Protein 7P97 (pdb70)

Solvent-accessible surface area: 17162 Å² total; per-residue (Å²): 73,6,51,0,0,0,16,12,82,17,4,91,69,1,37,80,177,0,58,81,84,38,73,103,74,37,19,56,64,26,13,52,70,4,0,47,69,0,0,31,21,0,100,73,4,114,80,7,64,25,3,6,0,3,5,43,13,141,59,0,7,93,40,0,127,94,29,36,7,108,48,33,164,2,44,89,119,42,44,38,24,83,11,0,41,83,0,19,66,86,0,48,98,64,65,15,93,15,0,0,0,0,15,8,13,0,15,44,3,56,91,72,5,0,44,75,0,1,126,6,56,60,100,4,0,0,0,0,1,25,114,99,10,118,8,10,6,0,0,0,0,87,26,61,36,6,83,15,74,10,80,57,101,2,2,53,26,0,33,51,4,0,123,158,55,40,37,47,4,17,0,5,44,34,95,48,0,10,0,18,0,48,63,60,64,19,22,113,54,39,78,35,12,80,140,75,30,122,186,174,112,131,133,67,6,49,0,0,0,16,10,87,19,4,115,72,1,36,88,174,0,58,82,82,38,78,138,81,36,10,70,62,27,17,47,68,5,0,47,71,0,0,34,17,0,133,80,4,122,88,21,71,36,7,2,0,4,1,43,12,97,50,0,0,108,36,0,116,92,30,37,7,104,28,30,127,14,64,88,120,37,44,41,23,89,10,0,46,95,0,19,68,78,0,49,95,67,53,14,116,24,0,0,0,0,14,9,15,0,18,40,4,50,70,46,0,0,32,10,0,2,46,4,31,68,98,3,0,0,0,0,3,20,100,102,20,128,7,10,6,0,0,0,0,106,31,61,36,4,89,13,83,9,85,58,102,2,14,64,33,0,50,50,18,0,146,170,58,68,37,56,13,4,0,1,40,7,94,38,0,16,0,16,0,49,80,53,54,16,11,130,61,35,77,65,45,116,219

B-factor: mean 28.22, std 10.61, range [0.95, 87.18]

Radius of gyration: 22.93 Å; Cα contacts (8 Å, |Δi|>4): 842; chains: 2; bounding box: 50×59×60 Å

Secondary structure (P-SEA, 3-state):
cbbbbbbbcccccccccccccccaaaaaaaaaaaaaaaaaaaaacccccbbbbbcccaaaaaaaaaabbbbbbbbccccaaaaaaaaaaaaaaacccbbbbbccccccccaaaaaaaacccccbbbbbbccccccccccccccccbbbbcccaaaaaaaaaaaaabbbbbbbbccccccccccaaaaaaaaaaaaaaaaaccc/cbbbbbbbcccccccccccccccaaaaaaaaaaaaaaaaaaaaacccccbbbbbcccaaaaaaaaaabbbbbbbbccccaaaaaaaaaaaaaaacccbbbbbccccccccaaaaaaaacccccbbbbccccccccccccccccccbbbbcccaaaaaaaaaaaaabbbbbbbbccccccccccaaaaaaaaaaac

Structure (mmCIF, N/CA/C/O backbone):
data_7P97
#
_entry.id   7P97
#
_cell.length_a   57.090
_cell.length_b   57.090
_cell.length_c   228.970
_cell.angle_alpha   90.000
_cell.angle_beta   90.000
_cell.angle_gamma   120.000
#
_symmetry.space_group_name_H-M   'P 32 2 1'
#
loop_
_entity.id
_entity.type
_entity.pdbx_description
1 polymer '3-phospho-D-glycerate guanylyltransferase'
2 non-polymer "3-(guanosine-5'-diphospho)-D-glycerate"
3 non-polymer 'MAGNESIUM ION'
4 non-polymer 'CHLORIDE ION'
5 water water
#
loop_
_atom_site.group_PDB
_atom_site.id
_atom_site.type_symbol
_atom_site.label_atom_id
_atom_site.label_alt_id
_atom_site.label_comp_id
_atom_site.label_asym_id
_atom_site.label_entity_id
_atom_site.label_seq_id
_atom_site.pdbx_PDB_ins_code
_atom_site.Cartn_x
_atom_site.Cartn_y
_atom_site.Cartn_z
_atom_site.occupancy
_atom_site.B_iso_or_equiv
_atom_site.auth_seq_id
_atom_site.auth_comp_id
_atom_site.auth_asym_id
_atom_site.auth_atom_id
_atom_site.pdbx_PDB_model_num
ATOM 1 N N . GLY A 1 39 ? -16.381 30.883 58.045 1.000 35.473 12 GLY AAA N 1
ATOM 2 C CA . GLY A 1 39 ? -15.842 31.734 56.919 1.000 34.739 12 GLY AAA CA 1
ATOM 3 C C . GLY A 1 39 ? -15.428 30.863 55.737 1.000 32.411 12 GLY AAA C 1
ATOM 4 O O . GLY A 1 39 ? -14.284 30.980 55.281 1.000 33.026 12 GLY AAA O 1
ATOM 8 N N . ILE A 1 40 ? -16.322 30.008 55.255 1.000 30.156 13 ILE AAA N 1
ATOM 9 C CA . ILE A 1 40 ? -16.080 29.067 54.123 1.000 27.721 13 ILE AAA CA 1
ATOM 10 C C . ILE A 1 40 ? -16.442 29.758 52.802 1.000 26.661 13 ILE AAA C 1
ATOM 11 O O . ILE A 1 40 ? -17.585 30.229 52.664 1.000 26.683 13 ILE AAA O 1
ATOM 27 N N . TRP A 1 41 ? -15.496 29.817 51.866 1.000 25.614 14 TRP AAA N 1
ATOM 28 C CA . TRP A 1 41 ? -15.722 30.155 50.439 1.000 24.357 14 TRP AAA CA 1
ATOM 29 C C . TRP A 1 41 ? -16.055 28.873 49.667 1.000 21.677 14 TRP AAA C 1
ATOM 30 O O . TRP A 1 41 ? -15.264 27.942 49.671 1.000 20.329 14 TRP AAA O 1
ATOM 51 N N . ALA A 1 42 ? -17.168 28.823 48.965 1.000 20.749 15 ALA AAA N 1
ATOM 52 C CA . ALA A 1 42 ? -17.454 27.728 48.019 1.000 18.948 15 ALA AAA CA 1
ATOM 53 C C . ALA A 1 42 ? -16.933 28.107 46.627 1.000 18.512 15 ALA AAA C 1
ATOM 54 O O . ALA A 1 42 ? -17.074 29.295 46.225 1.000 19.196 15 ALA AAA O 1
ATOM 61 N N . VAL A 1 43 ? -16.360 27.131 45.922 1.000 17.428 16 VAL AAA N 1
ATOM 62 C CA . VAL A 1 43 ? -15.757 27.285 44.564 1.000 17.374 16 VAL AAA CA 1
ATOM 63 C C . VAL A 1 43 ? -16.350 26.199 43.668 1.000 16.728 16 VAL AAA C 1
ATOM 64 O O . VAL A 1 43 ? -16.115 24.978 43.936 1.000 15.661 16 VAL AAA O 1
ATOM 77 N N . VAL A 1 44 ? -17.108 26.627 42.661 1.000 17.073 17 VAL AAA N 1
ATOM 78 C CA . VAL A 1 44 ? -17.696 25.744 41.622 1.000 16.614 17 VAL AAA CA 1
ATOM 79 C C . VAL A 1 44 ? -16.996 26.067 40.298 1.000 16.847 17 VAL AAA C 1
ATOM 80 O O . VAL A 1 44 ? -17.235 27.096 39.664 1.000 17.253 17 VAL AAA O 1
ATOM 93 N N . PRO A 1 45 ? -16.081 25.196 39.838 1.000 16.585 18 PRO AAA N 1
ATOM 94 C CA . PRO A 1 45 ? -15.531 25.322 38.498 1.000 17.012 18 PRO AAA CA 1
ATOM 95 C C . PRO A 1 45 ? -16.559 24.877 37.451 1.000 16.468 18 PRO AAA C 1
ATOM 96 O O . PRO A 1 45 ? -17.184 23.843 37.632 1.000 15.811 18 PRO AAA O 1
ATOM 107 N N . LEU A 1 46 ? -16.724 25.667 36.392 1.000 16.826 19 LEU AAA N 1
ATOM 108 C CA . LEU A 1 46 ? -17.661 25.338 35.286 1.000 17.449 19 LEU AAA CA 1
ATOM 109 C C . LEU A 1 46 ? -17.049 25.657 33.919 1.000 18.698 19 LEU AAA C 1
ATOM 110 O O . LEU A 1 46 ? -16.648 26.800 33.689 1.000 19.253 19 LEU AAA O 1
ATOM 126 N N . LYS A 1 47 ? -17.143 24.693 33.012 1.000 19.798 20 LYS AAA N 1
ATOM 127 C CA . LYS A 1 47 ? -16.782 24.829 31.571 1.000 21.720 20 LYS AAA CA 1
ATOM 128 C C . LYS A 1 47 ? -17.720 25.795 30.847 1.000 22.356 20 LYS AAA C 1
ATOM 129 O O . LYS A 1 47 ? -18.737 26.222 31.429 1.000 21.716 20 LYS AAA O 1
ATOM 148 N N . ALA A 1 48 ? -17.389 26.045 29.585 1.000 24.023 21 ALA AAA N 1
ATOM 149 C CA . ALA A 1 48 ? -18.300 26.528 28.525 1.000 26.195 21 ALA AAA CA 1
ATOM 150 C C . ALA A 1 48 ? -19.368 25.468 28.259 1.000 26.875 21 ALA AAA C 1
ATOM 151 O O . ALA A 1 48 ? -19.046 24.282 28.134 1.000 26.891 21 ALA AAA O 1
ATOM 158 N N . PRO A 1 49 ? -20.648 25.872 28.056 1.000 28.215 22 PRO AAA N 1
ATOM 159 C CA . PRO A 1 49 ? -21.741 24.919 27.882 1.000 28.762 22 PRO AAA CA 1
ATOM 160 C C . PRO A 1 49 ? -21.629 24.149 26.564 1.000 30.782 22 PRO AAA C 1
ATOM 161 O O . PRO A 1 49 ? -22.004 22.994 26.515 1.000 32.817 22 PRO AAA O 1
ATOM 172 N N . GLU A 1 50 ? -21.048 24.773 25.551 1.000 33.234 23 GLU AAA N 1
ATOM 173 C CA . GLU A 1 50 ? -20.878 24.160 24.201 1.000 36.458 23 GLU AAA CA 1
ATOM 174 C C . GLU A 1 50 ? -19.824 23.037 24.254 1.000 35.399 23 GLU AAA C 1
ATOM 175 O O . GLU A 1 50 ? -19.747 22.289 23.262 1.000 37.377 23 GLU AAA O 1
ATOM 187 N N . CYS A 1 51 ? -19.056 22.888 25.343 1.000 32.587 24 CYS AAA N 1
ATOM 188 C CA A CYS A 1 51 ? -18.051 21.781 25.367 0.600 32.248 24 CYS AAA CA 1
ATOM 189 C CA B CYS A 1 51 ? -17.914 21.958 25.507 0.400 31.781 24 CYS AAA CA 1
ATOM 190 C C . CYS A 1 51 ? -18.172 21.010 26.692 1.000 30.192 24 CYS AAA C 1
ATOM 191 O O . CYS A 1 51 ? -17.239 20.223 27.003 1.000 30.228 24 CYS AAA O 1
ATOM 205 N N . ALA A 1 52 ? -19.331 21.131 27.383 1.000 27.828 25 ALA AAA N 1
ATOM 206 C CA . ALA A 1 52 ? -19.612 20.440 28.670 1.000 25.350 25 ALA AAA CA 1
ATOM 207 C C . ALA A 1 52 ? -20.035 18.986 28.457 1.000 25.870 25 ALA AAA C 1
ATOM 208 O O . ALA A 1 52 ? -20.614 18.652 27.379 1.000 28.993 25 ALA AAA O 1
ATOM 215 N N . LYS A 1 53 ? -19.749 18.152 29.459 1.000 24.129 26 LYS AAA N 1
ATOM 216 C CA . LYS A 1 53 ? -20.221 16.744 29.594 1.000 23.650 26 LYS AAA CA 1
ATOM 217 C C . LYS A 1 53 ? -19.952 16.013 28.274 1.000 25.038 26 LYS AAA C 1
ATOM 218 O O . LYS A 1 53 ? -20.868 15.308 27.777 1.000 25.593 26 LYS AAA O 1
ATOM 237 N N . THR A 1 54 ? -18.734 16.142 27.735 1.000 25.208 27 THR AAA N 1
ATOM 238 C CA . THR A 1 54 ? -18.386 15.510 26.445 1.000 27.070 27 THR AAA CA 1
ATOM 239 C C . THR A 1 54 ? -18.565 13.992 26.541 1.000 26.519 27 THR AAA C 1
ATOM 240 O O . THR A 1 54 ? -18.903 13.401 25.529 1.000 28.319 27 THR AAA O 1
ATOM 251 N N . ARG A 1 55 ? -18.459 13.375 27.706 1.000 24.893 28 ARG AAA N 1
ATOM 252 C CA . ARG A 1 55 ? -18.616 11.900 27.793 1.000 25.625 28 ARG AAA CA 1
ATOM 253 C C . ARG A 1 55 ? -20.085 11.457 27.662 1.000 24.807 28 ARG AAA C 1
ATOM 254 O O . ARG A 1 55 ? -20.298 10.225 27.490 1.000 24.959 28 ARG AAA O 1
ATOM 275 N N . LEU A 1 56 ?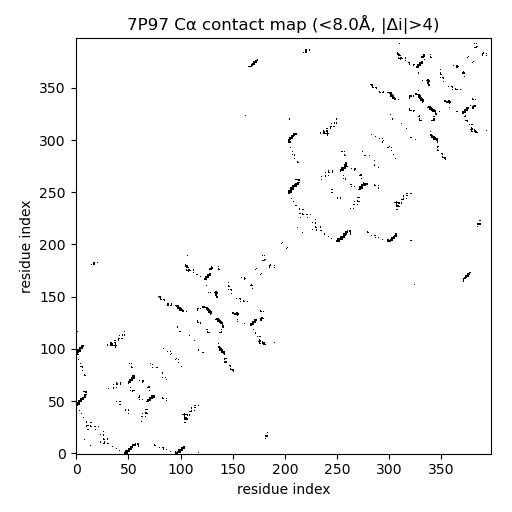 -21.029 12.409 27.564 1.000 23.491 29 LEU AAA N 1
ATOM 276 C CA . LEU A 1 56 ? -22.465 12.101 27.267 1.000 24.180 29 LEU AAA CA 1
ATOM 277 C C . LEU A 1 56 ? -22.827 12.330 25.782 1.000 25.580 29 LEU AAA C 1
ATOM 278 O O . LEU A 1 56 ? -23.989 12.111 25.433 1.000 26.667 29 LEU AAA O 1
ATOM 294 N N . ALA A 1 57 ? -21.881 12.662 24.912 1.000 25.644 30 ALA AAA N 1
ATOM 295 C CA . ALA A 1 57 ? -22.165 13.009 23.505 1.000 27.180 30 ALA AAA CA 1
ATOM 296 C C . ALA A 1 57 ? -22.659 11.792 22.725 1.000 29.234 30 ALA AAA C 1
ATOM 297 O O . ALA A 1 57 ? -23.155 11.990 21.640 1.000 30.598 30 ALA AAA O 1
ATOM 304 N N . GLY A 1 58 ? -22.479 10.576 23.232 1.000 29.575 31 GLY AAA N 1
ATOM 305 C CA . GLY A 1 58 ? -23.072 9.375 22.632 1.000 31.922 31 GLY AAA CA 1
ATOM 306 C C . GLY A 1 58 ? -24.563 9.318 22.869 1.000 32.594 31 GLY AAA C 1
ATOM 307 O O . GLY A 1 58 ? -25.293 8.865 21.979 1.000 34.906 31 GLY AAA O 1
ATOM 311 N N . VAL A 1 59 ? -25.033 9.745 24.041 1.000 31.511 32 VAL AAA N 1
ATOM 312 C CA . VAL A 1 59 ? -26.432 9.452 24.480 1.000 32.539 32 VAL AAA CA 1
ATOM 313 C C . VAL A 1 59 ? -27.310 10.715 24.494 1.000 32.370 32 VAL AAA C 1
ATOM 314 O O . VAL A 1 59 ? -28.508 10.542 24.336 1.000 33.463 32 VAL AAA O 1
ATOM 327 N N . LEU A 1 60 ? -26.732 11.918 24.583 1.000 31.923 33 LEU AAA N 1
ATOM 328 C CA . LEU A 1 60 ? -27.440 13.225 24.496 1.000 32.555 33 LEU AAA CA 1
ATOM 329 C C . LEU A 1 60 ? -26.955 14.029 23.279 1.000 34.681 33 LEU AAA C 1
ATOM 330 O O . LEU A 1 60 ? -25.725 13.995 23.007 1.000 34.732 33 LEU AAA O 1
ATOM 346 N N . SER A 1 61 ? -27.871 14.775 22.632 1.000 36.530 34 SER AAA N 1
ATOM 347 C CA . SER A 1 61 ? -27.605 15.829 21.613 1.000 38.128 34 SER AAA CA 1
ATOM 348 C C . SER A 1 61 ? -26.782 16.963 22.231 1.000 37.458 34 SER AAA C 1
ATOM 349 O O . SER A 1 61 ? -26.652 16.983 23.461 1.000 36.599 34 SER AAA O 1
ATOM 357 N N . HIS A 1 62 ? -26.246 17.875 21.418 1.000 39.090 35 HIS AAA N 1
ATOM 358 C CA . HIS A 1 62 ? -25.559 19.108 21.899 1.000 38.564 35 HIS AAA CA 1
ATOM 359 C C . HIS A 1 62 ? -26.475 19.915 22.844 1.000 36.012 35 HIS AAA C 1
ATOM 360 O O . HIS A 1 62 ? -25.979 20.391 23.910 1.000 33.375 35 HIS AAA O 1
ATOM 375 N N . ALA A 1 63 ? -27.754 20.052 22.490 1.000 35.279 36 ALA AAA N 1
ATOM 376 C CA . ALA A 1 63 ? -28.740 20.863 23.244 1.000 34.393 36 ALA AAA CA 1
ATOM 377 C C . ALA A 1 63 ? -29.131 20.152 24.551 1.000 32.543 36 ALA AAA C 1
ATOM 378 O O . ALA A 1 63 ? -29.179 20.834 25.633 1.000 30.522 36 ALA AAA O 1
ATOM 385 N N . ALA A 1 64 ? -29.379 18.840 24.491 1.000 32.165 37 ALA AAA N 1
ATOM 386 C CA . ALA A 1 64 ? -29.641 18.036 25.701 1.000 30.895 37 ALA AAA CA 1
ATOM 387 C C . ALA A 1 64 ? -28.449 18.131 26.677 1.000 29.138 37 ALA AAA C 1
ATOM 388 O O . ALA A 1 64 ? -28.672 18.098 27.901 1.000 27.803 37 ALA AAA O 1
ATOM 395 N N . ARG A 1 65 ? -27.208 18.230 26.205 1.000 29.265 38 ARG AAA N 1
ATOM 396 C CA . ARG A 1 65 ? -26.066 18.328 27.150 1.000 28.035 38 ARG AAA CA 1
ATOM 397 C C . ARG A 1 65 ? -25.984 19.706 27.790 1.000 26.388 38 ARG AAA C 1
ATOM 398 O O . ARG A 1 65 ? -25.648 19.738 29.002 1.000 24.786 38 ARG AAA O 1
ATOM 419 N N . GLN A 1 66 ? -26.198 20.775 27.010 1.000 26.172 39 GLN AAA N 1
ATOM 420 C CA . GLN A 1 66 ? -26.299 22.146 27.552 1.000 25.767 39 GLN AAA CA 1
ATOM 421 C C . GLN A 1 66 ? -27.390 22.185 28.653 1.000 24.081 39 GLN AAA C 1
ATOM 422 O O . GLN A 1 66 ? -27.136 22.792 29.714 1.000 21.434 39 GLN AAA O 1
ATOM 436 N N . ALA A 1 67 ? -28.565 21.583 28.393 1.000 24.709 40 ALA AAA N 1
ATOM 437 C CA . ALA A 1 67 ? -29.758 21.618 29.274 1.000 24.813 40 ALA AAA CA 1
ATOM 438 C C . ALA A 1 67 ? -29.400 20.938 30.610 1.000 23.783 40 ALA AAA C 1
ATOM 439 O O . ALA A 1 67 ? -29.592 21.528 31.689 1.000 22.978 40 ALA AAA O 1
ATOM 446 N N . LEU A 1 68 ? -28.799 19.766 30.554 1.000 23.647 41 LEU AAA N 1
ATOM 447 C CA . LEU A 1 68 ? -28.428 19.033 31.774 1.000 23.313 41 LEU AAA CA 1
ATOM 448 C C . LEU A 1 68 ? -27.311 19.795 32.501 1.000 22.201 41 LEU AAA C 1
ATOM 449 O O . LEU A 1 68 ? -27.285 19.854 33.724 1.000 21.283 41 LEU AAA O 1
ATOM 465 N N . PHE A 1 69 ? -26.392 20.372 31.758 1.000 22.310 42 PHE AAA N 1
ATOM 466 C CA . PHE A 1 69 ? -25.241 21.077 32.344 1.000 21.292 42 PHE AAA CA 1
ATOM 467 C C . PHE A 1 69 ? -25.758 22.242 33.187 1.000 20.521 42 PHE AAA C 1
ATOM 468 O O . PHE A 1 69 ? -25.309 22.369 34.344 1.000 19.094 42 PHE AAA O 1
ATOM 485 N N . PHE A 1 70 ? -26.663 23.041 32.622 1.000 21.307 43 PHE AAA N 1
ATOM 486 C CA . PHE A 1 70 ? -27.194 24.279 33.246 1.000 21.719 43 PHE AAA CA 1
ATOM 487 C C . PHE A 1 70 ? -28.084 23.888 34.425 1.000 21.571 43 PHE AAA C 1
ATOM 488 O O . PHE A 1 70 ? -28.039 24.536 35.490 1.000 22.451 43 PHE AAA O 1
ATOM 505 N N . SER A 1 71 ? -28.900 22.867 34.240 1.000 21.733 44 SER AAA N 1
ATOM 506 C CA . SER A 1 71 ? -29.838 22.376 35.272 1.000 22.207 44 SER AAA CA 1
ATOM 507 C C . SER A 1 71 ? -29.032 21.997 36.512 1.000 21.071 44 SER AAA C 1
ATOM 508 O O . SER A 1 71 ? -29.328 22.467 37.575 1.000 20.342 44 SER AAA O 1
ATOM 516 N N . MET A 1 72 ? -28.007 21.168 36.335 1.000 21.094 45 MET AAA N 1
ATOM 517 C CA . MET A 1 72 ? -27.208 20.645 37.463 1.000 20.466 45 MET AAA CA 1
ATOM 518 C C . MET A 1 72 ? -26.421 21.793 38.104 1.000 19.868 45 MET AAA C 1
ATOM 519 O O . MET A 1 72 ? -26.288 21.800 39.336 1.000 20.395 45 MET AAA O 1
ATOM 533 N N . ALA A 1 73 ? -25.874 22.694 37.298 1.000 18.941 46 ALA AAA N 1
ATOM 534 C CA . ALA A 1 73 ? -25.022 23.787 37.790 1.000 18.188 46 ALA AAA CA 1
ATOM 535 C C . ALA A 1 73 ? -25.880 24.781 38.576 1.000 18.383 46 ALA AAA C 1
ATOM 536 O O . ALA A 1 73 ? -25.452 25.209 39.636 1.000 17.614 46 ALA AAA O 1
ATOM 543 N N . SER A 1 74 ? -27.064 25.155 38.128 1.000 19.569 47 SER AAA N 1
ATOM 544 C CA . SER A 1 74 ? -27.803 26.167 38.923 1.000 20.464 47 SER AAA CA 1
ATOM 545 C C . SER A 1 74 ? -28.356 25.498 40.181 1.000 19.874 47 SER AAA C 1
ATOM 546 O O . SER A 1 74 ? -28.587 26.209 41.158 1.000 20.614 47 SER AAA O 1
ATOM 554 N N . HIS A 1 75 ? -28.489 24.174 40.180 1.000 18.927 48 HIS AAA N 1
ATOM 555 C CA . HIS A 1 75 ? -28.856 23.384 41.383 1.000 18.817 48 HIS AAA CA 1
ATOM 556 C C . HIS A 1 75 ? -27.702 23.442 42.393 1.000 17.909 48 HIS AAA C 1
ATOM 557 O O . HIS A 1 75 ? -27.916 23.861 43.555 1.000 18.171 48 HIS AAA O 1
ATOM 572 N N . VAL A 1 76 ? -26.500 23.079 41.964 1.000 17.223 49 VAL AAA N 1
ATOM 573 C CA . VAL A 1 76 ? -25.291 23.118 42.839 1.000 16.870 49 VAL AAA CA 1
ATOM 574 C C . VAL A 1 76 ? -25.116 24.552 43.368 1.000 17.510 49 VAL AAA C 1
ATOM 575 O O . VAL A 1 76 ? -25.052 24.728 44.598 1.000 18.266 49 VAL AAA O 1
ATOM 588 N N . ILE A 1 77 ? -25.099 25.563 42.488 1.000 17.699 50 ILE AAA N 1
ATOM 589 C CA . ILE A 1 77 ? -24.878 26.975 42.880 1.000 18.009 50 ILE AAA CA 1
ATOM 590 C C . ILE A 1 77 ? -25.985 27.376 43.848 1.000 19.886 50 ILE AAA C 1
ATOM 591 O O . ILE A 1 77 ? -25.670 27.992 44.884 1.000 20.797 50 ILE AAA O 1
ATOM 607 N N . GLY A 1 78 ? -27.238 27.043 43.520 1.000 20.674 51 GLY AAA N 1
ATOM 608 C CA . GLY A 1 78 ? -28.404 27.477 44.292 1.000 21.974 51 GLY AAA CA 1
ATOM 609 C C . GLY A 1 78 ? -28.369 26.850 45.661 1.000 22.690 51 GLY AAA C 1
ATOM 610 O O . GLY A 1 78 ? -28.767 27.510 46.628 1.000 24.371 51 GLY AAA O 1
ATOM 614 N N . THR A 1 79 ? -27.870 25.620 45.759 1.000 21.843 52 THR AAA N 1
ATOM 615 C CA . THR A 1 79 ? -27.842 24.849 47.030 1.000 21.877 52 THR AAA CA 1
ATOM 616 C C . THR A 1 79 ? -26.851 25.522 48.004 1.000 22.037 52 THR AAA C 1
ATOM 617 O O . THR A 1 79 ? -27.206 25.722 49.224 1.000 21.453 52 THR AAA O 1
ATOM 628 N N . LEU A 1 80 ? -25.658 25.853 47.481 1.000 21.186 53 LEU AAA N 1
ATOM 629 C CA . LEU A 1 80 ? -24.577 26.484 48.253 1.000 21.728 53 LEU AAA CA 1
ATOM 630 C C . LEU A 1 80 ? -25.046 27.874 48.643 1.000 23.954 53 LEU AAA C 1
ATOM 631 O O . LEU A 1 80 ? -24.909 28.211 49.833 1.000 24.834 53 LEU AAA O 1
ATOM 647 N N . ARG A 1 81 ? -25.657 28.610 47.714 1.000 25.752 54 ARG AAA N 1
ATOM 648 C CA . ARG A 1 81 ? -26.159 29.991 47.977 1.000 29.169 54 ARG AAA CA 1
ATOM 649 C C . ARG A 1 81 ? -27.152 30.003 49.153 1.000 29.364 54 ARG AAA C 1
ATOM 650 O O . ARG A 1 81 ? -27.104 30.931 49.974 1.000 30.316 54 ARG AAA O 1
ATOM 671 N N . ALA A 1 82 ? -27.999 28.993 49.288 1.000 28.154 55 ALA AAA N 1
ATOM 672 C CA . ALA A 1 82 ? -28.992 28.942 50.376 1.000 28.930 55 ALA AAA CA 1
ATOM 673 C C . ALA A 1 82 ? -28.375 28.414 51.689 1.000 28.412 55 ALA AAA C 1
ATOM 674 O O . ALA A 1 82 ? -29.027 28.554 52.703 1.000 29.771 55 ALA AAA O 1
ATOM 681 N N . SER A 1 83 ? -27.161 27.864 51.689 1.000 26.968 56 SER AAA N 1
ATOM 682 C CA . SER A 1 83 ? -26.529 27.204 52.868 1.000 27.068 56 SER AAA CA 1
ATOM 683 C C . SER A 1 83 ? -26.084 28.261 53.867 1.000 28.245 56 SER AAA C 1
ATOM 684 O O . SER A 1 83 ? -25.222 29.075 53.556 1.000 27.133 56 SER AAA O 1
ATOM 692 N N . PRO A 1 84 ? -26.601 28.241 55.118 1.000 30.298 57 PRO AAA N 1
ATOM 693 C CA . PRO A 1 84 ? -26.077 29.125 56.158 1.000 32.179 57 PRO AAA CA 1
ATOM 694 C C . PRO A 1 84 ? -24.580 28.945 56.454 1.000 31.841 57 PRO AAA C 1
ATOM 695 O O . PRO A 1 84 ? -24.118 29.712 57.221 1.000 33.823 57 PRO AAA O 1
ATOM 706 N N . ARG A 1 85 ? -23.908 27.933 55.883 1.000 30.335 58 ARG AAA N 1
ATOM 707 C CA . ARG A 1 85 ? -22.501 27.520 56.150 1.000 29.648 58 ARG AAA CA 1
ATOM 708 C C . ARG A 1 85 ? -21.512 28.099 55.141 1.000 27.873 58 ARG AAA C 1
ATOM 709 O O . ARG A 1 85 ? -20.294 28.003 55.425 1.000 27.253 58 ARG AAA O 1
ATOM 730 N N . ILE A 1 86 ? -22.011 28.604 54.005 1.000 26.950 59 ILE AAA N 1
ATOM 731 C CA . ILE A 1 86 ? -21.222 29.158 52.867 1.000 25.714 59 ILE AAA CA 1
ATOM 732 C C . ILE A 1 86 ? -21.240 30.679 52.997 1.000 27.331 59 ILE AAA C 1
ATOM 733 O O . ILE A 1 86 ? -22.317 31.282 52.866 1.000 28.825 59 ILE AAA O 1
ATOM 749 N N . ALA A 1 87 ? -20.103 31.271 53.355 1.000 27.641 60 ALA AAA N 1
ATOM 750 C CA . ALA A 1 87 ? -19.972 32.727 53.539 1.000 28.959 60 ALA AAA CA 1
ATOM 751 C C . ALA A 1 87 ? -19.824 33.384 52.169 1.000 28.562 60 ALA AAA C 1
ATOM 752 O O . ALA A 1 87 ? -20.211 34.527 52.069 1.000 31.111 60 ALA AAA O 1
ATOM 759 N N . SER A 1 88 ? -19.269 32.716 51.159 1.000 26.241 61 SER AAA N 1
ATOM 760 C CA . SER A 1 88 ? -18.944 33.337 49.845 1.000 25.648 61 SER AAA CA 1
ATOM 761 C C . SER A 1 88 ? -18.972 32.254 48.777 1.000 23.222 61 SER AAA C 1
ATOM 762 O O . SER A 1 88 ? -18.667 31.134 49.076 1.000 22.213 61 SER AAA O 1
ATOM 770 N N . LEU A 1 89 ? -19.276 32.613 47.552 1.000 22.776 62 LEU AAA N 1
ATOM 771 C CA . LEU A 1 89 ? -19.545 31.643 46.471 1.000 21.380 62 LEU AAA CA 1
ATOM 772 C C . LEU A 1 89 ? -18.909 32.178 45.179 1.000 20.933 62 LEU AAA C 1
ATOM 773 O O . LEU A 1 89 ? -19.302 33.243 44.725 1.000 21.779 62 LEU AAA O 1
ATOM 789 N N . LEU A 1 90 ? -17.876 31.503 44.693 1.000 19.817 63 LEU AAA N 1
ATOM 790 C CA . LEU A 1 90 ? -17.080 31.895 43.507 1.000 20.258 63 LEU AAA CA 1
ATOM 791 C C . LEU A 1 90 ? -17.297 30.839 42.432 1.000 18.423 63 LEU AAA C 1
ATOM 792 O O . LEU A 1 90 ? -17.051 29.669 42.744 1.000 17.395 63 LEU AAA O 1
ATOM 808 N N . VAL A 1 91 ? -17.674 31.223 41.220 1.000 18.440 64 VAL AAA N 1
ATOM 809 C CA . VAL A 1 91 ? -17.659 30.297 40.046 1.000 17.934 64 VAL AAA CA 1
ATOM 810 C C . VAL A 1 91 ? -16.442 30.640 39.177 1.000 19.113 64 VAL AAA C 1
ATOM 811 O O . VAL A 1 91 ? -16.272 31.865 38.891 1.000 20.445 64 VAL AAA O 1
ATOM 824 N N . VAL A 1 92 ? -15.629 29.632 38.798 1.000 18.495 65 VAL AAA N 1
ATOM 825 C CA . VAL A 1 92 ? -14.477 29.770 37.853 1.000 19.449 65 VAL AAA CA 1
ATOM 826 C C . VAL A 1 92 ? -14.918 29.254 36.481 1.000 19.071 65 VAL AAA C 1
ATOM 827 O O . VAL A 1 92 ? -15.271 28.063 36.416 1.000 18.436 65 VAL AAA O 1
ATOM 840 N N . THR A 1 93 ? -14.882 30.094 35.446 1.000 19.348 66 THR AAA N 1
ATOM 841 C CA . THR A 1 93 ? -15.361 29.747 34.092 1.000 19.380 66 THR AAA CA 1
ATOM 842 C C . THR A 1 93 ? -14.654 30.621 33.074 1.000 21.103 66 THR AAA C 1
ATOM 843 O O . THR A 1 93 ? -14.306 31.767 33.379 1.000 22.115 66 THR AAA O 1
ATOM 854 N N . PRO A 1 94 ? -14.442 30.115 31.834 1.000 21.725 67 PRO AAA N 1
ATOM 855 C CA . PRO A 1 94 ? -14.027 30.944 30.704 1.000 23.457 67 PRO AAA CA 1
ATOM 856 C C . PRO A 1 94 ? -15.167 31.561 29.883 1.000 24.606 67 PRO AAA C 1
ATOM 857 O O . PRO A 1 94 ? -14.837 32.385 29.081 1.000 26.649 67 PRO AAA O 1
ATOM 868 N N . SER A 1 95 ? -16.436 31.192 30.134 1.000 24.068 68 SER AAA N 1
ATOM 869 C CA . SER A 1 95 ? -17.625 31.437 29.262 1.000 25.049 68 SER AAA CA 1
ATOM 870 C C . SER A 1 95 ? -18.513 32.552 29.824 1.000 25.821 68 SER AAA C 1
ATOM 871 O O . SER A 1 95 ? -18.959 32.386 30.958 1.000 24.305 68 SER AAA O 1
ATOM 879 N N . GLU A 1 96 ? -18.726 33.636 29.060 1.000 28.469 69 GLU AAA N 1
ATOM 880 C CA . GLU A 1 96 ? -19.733 34.713 29.298 1.000 30.214 69 GLU AAA CA 1
ATOM 881 C C . GLU A 1 96 ? -21.120 34.102 29.548 1.000 28.914 69 GLU AAA C 1
ATOM 882 O O . GLU A 1 96 ? -21.854 34.628 30.421 1.000 28.697 69 GLU AAA O 1
ATOM 894 N N . SER A 1 97 ? -21.466 33.027 28.823 1.000 28.298 70 SER AAA N 1
ATOM 895 C CA . SER A 1 97 ? -22.773 32.317 28.916 1.000 27.295 70 SER AAA CA 1
ATOM 896 C C . SER A 1 97 ? -22.911 31.710 30.305 1.000 25.586 70 SER AAA C 1
ATOM 897 O O . SER A 1 97 ? -23.964 31.920 30.953 1.000 26.211 70 SER AAA O 1
ATOM 905 N N . THR A 1 98 ? -21.895 30.956 30.713 1.000 23.968 71 THR AAA N 1
ATOM 906 C CA . THR A 1 98 ? -21.792 30.341 32.051 1.000 22.161 71 THR AAA CA 1
ATOM 907 C C . THR A 1 98 ? -21.786 31.432 33.119 1.000 22.290 71 THR AAA C 1
ATOM 908 O O . THR A 1 98 ? -22.412 31.241 34.159 1.000 21.538 71 THR AAA O 1
ATOM 919 N N . ALA A 1 99 ? -21.070 32.520 32.885 1.000 23.661 72 ALA AAA N 1
ATOM 920 C CA . ALA A 1 99 ? -20.839 33.552 33.914 1.000 24.773 72 ALA AAA CA 1
ATOM 921 C C . ALA A 1 99 ? -22.165 34.259 34.193 1.000 26.213 72 ALA AAA C 1
ATOM 922 O O . ALA A 1 99 ? -22.460 34.496 35.364 1.000 25.444 72 ALA AAA O 1
ATOM 929 N N . GLU A 1 100 ? -22.947 34.556 33.154 1.000 28.480 73 GLU AAA N 1
ATOM 930 C CA . GLU A 1 100 ? -24.248 35.254 33.320 1.000 30.895 73 GLU AAA CA 1
ATOM 931 C C . GLU A 1 100 ? -25.247 34.377 34.084 1.000 29.612 73 GLU AAA C 1
ATOM 932 O O . GLU A 1 100 ? -25.948 34.909 34.934 1.000 29.540 73 GLU AAA O 1
ATOM 944 N N . MET A 1 101 ? -25.329 33.085 33.766 1.000 28.715 74 MET AAA N 1
ATOM 945 C CA . MET A 1 101 ? -26.200 32.115 34.479 1.000 28.277 74 MET AAA CA 1
ATOM 946 C C . MET A 1 101 ? -25.813 32.108 35.965 1.000 27.985 74 MET AAA C 1
ATOM 947 O O . MET A 1 101 ? -26.719 32.205 36.787 1.000 28.868 74 MET AAA O 1
ATOM 961 N N . ALA A 1 102 ? -24.513 32.008 36.261 1.000 27.387 75 ALA AAA N 1
ATOM 962 C CA . ALA A 1 102 ? -23.913 31.920 37.613 1.000 27.944 75 ALA AAA CA 1
ATOM 963 C C . ALA A 1 102 ? -24.201 33.194 38.421 1.000 29.762 75 ALA AAA C 1
ATOM 964 O O . ALA A 1 102 ? -24.670 33.025 39.548 1.000 29.460 75 ALA AAA O 1
ATOM 971 N N . ARG A 1 103 ? -23.927 34.401 37.890 1.000 32.576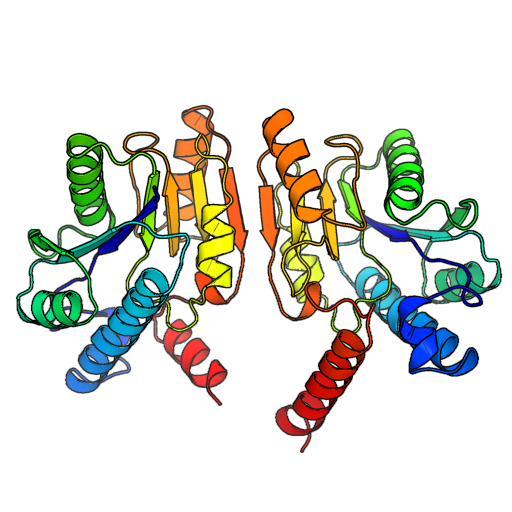 76 ARG AAA N 1
ATOM 972 C CA . ARG A 1 103 ? -24.245 35.692 38.570 1.000 34.910 76 ARG AAA CA 1
ATOM 973 C C . ARG A 1 103 ? -25.732 35.689 38.915 1.000 34.199 76 ARG AAA C 1
ATOM 974 O O . ARG A 1 103 ? -26.075 36.004 40.035 1.000 35.110 76 ARG AAA O 1
ATOM 995 N N . ALA A 1 104 ? -26.592 35.347 37.961 1.000 32.802 77 ALA AAA N 1
ATOM 996 C CA . ALA A 1 104 ? -28.061 35.358 38.151 1.000 32.792 77 ALA AAA CA 1
ATOM 997 C C . ALA A 1 104 ? -28.418 34.457 39.350 1.000 31.015 77 ALA AAA C 1
ATOM 998 O O . ALA A 1 104 ? -29.299 34.874 40.095 1.000 31.289 77 ALA AAA O 1
ATOM 1005 N N . ALA A 1 105 ? -27.750 33.295 39.528 1.000 28.868 78 ALA AAA N 1
ATOM 1006 C CA . ALA A 1 105 ? -27.920 32.349 40.668 1.000 27.511 78 ALA AAA CA 1
ATOM 1007 C C . ALA A 1 105 ? -27.167 32.811 41.920 1.000 27.619 78 ALA AAA C 1
ATOM 1008 O O . ALA A 1 105 ? -27.190 32.051 42.884 1.000 26.950 78 ALA AAA O 1
ATOM 1015 N N . GLY A 1 106 ? -26.464 33.950 41.867 1.000 28.916 79 GLY AAA N 1
ATOM 1016 C CA . GLY A 1 106 ? -25.842 34.638 43.027 1.000 30.121 79 GLY AAA CA 1
ATOM 1017 C C . GLY A 1 106 ? -24.347 34.357 43.239 1.000 29.361 79 GLY AAA C 1
ATOM 1018 O O . GLY A 1 106 ? -23.878 34.624 44.367 1.000 30.577 79 GLY AAA O 1
ATOM 1022 N N . ALA A 1 107 ? -23.591 33.843 42.253 1.000 28.090 80 ALA AAA N 1
ATOM 1023 C CA . ALA A 1 107 ? -22.141 33.543 42.413 1.000 26.660 80 ALA AAA CA 1
ATOM 1024 C C .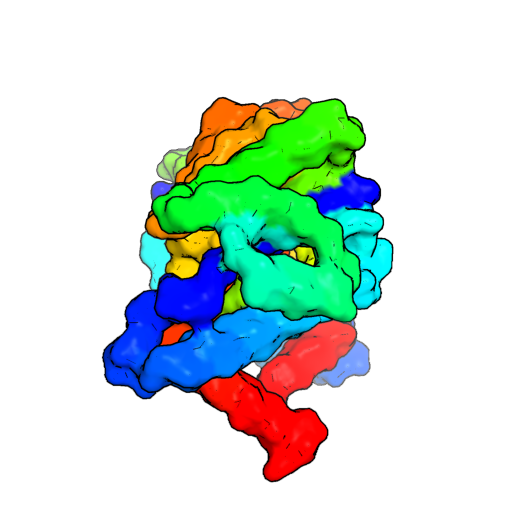 ALA A 1 107 ? -21.360 34.789 42.044 1.000 27.483 80 ALA AAA C 1
ATOM 1025 O O . ALA A 1 107 ? -21.869 35.517 41.283 1.000 27.893 80 ALA AAA O 1
ATOM 1032 N N . GLU A 1 108 ? -20.197 35.026 42.643 1.000 29.061 81 GLU AAA N 1
ATOM 1033 C CA . GLU A 1 108 ? -19.163 35.948 42.105 1.000 31.431 81 GLU AAA CA 1
ATOM 1034 C C . GLU A 1 108 ? -18.371 35.158 41.065 1.000 28.725 81 GLU AAA C 1
ATOM 1035 O O . GLU A 1 108 ? -18.450 33.933 41.139 1.000 26.990 81 GLU AAA O 1
ATOM 1047 N N . ILE A 1 109 ? -17.636 35.822 40.173 1.000 28.400 82 ILE AAA N 1
ATOM 1048 C CA . ILE A 1 109 ? -17.026 35.188 38.967 1.000 27.378 82 ILE AAA CA 1
ATOM 1049 C C . ILE A 1 109 ? -15.509 35.419 38.951 1.000 27.772 82 ILE AAA C 1
ATOM 1050 O O . ILE A 1 109 ? -15.071 36.534 39.172 1.000 29.319 82 ILE AAA O 1
ATOM 1066 N N . LEU A 1 110 ? -14.746 34.359 38.730 1.000 26.776 83 LEU AAA N 1
ATOM 1067 C CA . LEU A 1 110 ? -13.307 34.393 38.421 1.000 27.293 83 LEU AAA CA 1
ATOM 1068 C C . LEU A 1 110 ? -13.116 33.847 36.996 1.000 28.061 83 LEU AAA C 1
ATOM 1069 O O . LEU A 1 110 ? -13.686 32.772 36.665 1.000 26.677 83 LEU AAA O 1
ATOM 1085 N N . TRP A 1 111 ? -12.416 34.58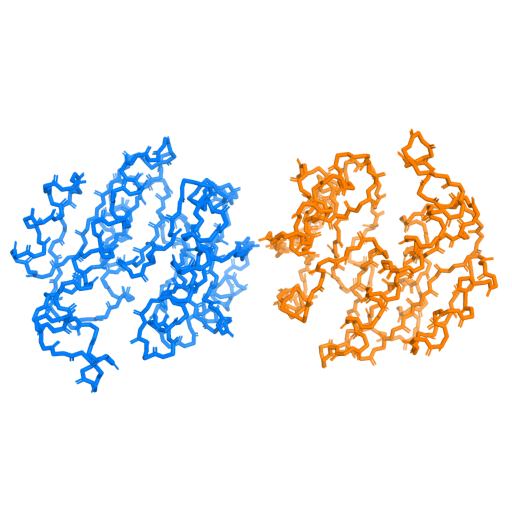3 36.130 1.000 30.842 84 TRP AAA N 1
ATOM 1086 C CA . TRP A 1 111 ? -12.059 34.078 34.777 1.000 31.836 84 TRP AAA CA 1
ATOM 1087 C C . TRP A 1 111 ? -11.060 32.931 34.911 1.000 30.634 84 TRP AAA C 1
ATOM 1088 O O . TRP A 1 111 ? -10.179 32.985 35.782 1.000 31.884 84 TRP AAA O 1
ATOM 1109 N N . GLY A 1 112 ? -11.203 31.926 34.071 1.000 29.226 85 GLY AAA N 1
ATOM 1110 C CA . GLY A 1 112 ? -10.164 30.919 33.835 1.000 28.409 85 GLY AAA CA 1
ATOM 1111 C C . GLY A 1 112 ? -10.078 30.629 32.346 1.000 28.760 85 GLY AAA C 1
ATOM 1112 O O . GLY A 1 112 ? -11.059 30.798 31.627 1.000 28.256 85 GLY AAA O 1
ATOM 1116 N N . PRO A 1 113 ? -8.914 30.176 31.842 1.000 29.151 86 PRO AAA N 1
ATOM 1117 C CA . PRO A 1 113 ? -8.815 29.813 30.427 1.000 30.040 86 PRO AAA CA 1
ATOM 1118 C C . PRO A 1 113 ? -9.642 28.536 30.204 1.000 28.515 86 PRO AAA C 1
ATOM 1119 O O . PRO A 1 113 ? -10.021 27.824 31.154 1.000 26.008 86 PRO AAA O 1
ATOM 1130 N N . PRO A 1 114 ? -10.063 28.281 28.948 1.000 29.055 87 PRO AAA N 1
ATOM 1131 C CA . PRO A 1 114 ? -10.754 27.028 28.628 1.000 28.718 87 PRO AAA CA 1
ATOM 1132 C C . PRO A 1 114 ? -9.847 25.785 28.659 1.000 29.145 87 PRO AAA C 1
ATOM 1133 O O . PRO A 1 114 ? -8.680 25.906 28.412 1.000 30.062 87 PRO AAA O 1
ATOM 1144 N N . ASP A 1 115 ? -10.411 24.633 29.047 1.000 28.816 88 ASP AAA N 1
ATOM 1145 C CA . ASP A 1 115 ? -9.793 23.282 28.914 1.000 29.124 88 ASP AAA CA 1
ATOM 1146 C C . ASP A 1 115 ? -8.523 23.146 29.758 1.000 27.417 88 ASP AAA C 1
ATOM 1147 O O . ASP A 1 115 ? -7.613 22.438 29.288 1.000 27.390 88 ASP AAA O 1
ATOM 1156 N N . GLU A 1 116 ? -8.433 23.821 30.902 1.000 25.196 89 GLU AAA N 1
ATOM 1157 C CA . GLU A 1 116 ? -7.303 23.595 31.844 1.000 24.401 89 GLU AAA CA 1
ATOM 1158 C C . GLU A 1 116 ? -7.634 22.444 32.807 1.000 22.222 89 GLU AAA C 1
ATOM 1159 O O . GLU A 1 116 ? -6.722 21.983 33.503 1.000 21.946 89 GLU AAA O 1
ATOM 1171 N N . GLY A 1 117 ? -8.901 22.025 32.881 1.000 20.738 90 GLY AAA N 1
ATOM 1172 C CA . GLY A 1 117 ? -9.374 20.960 33.796 1.000 19.389 90 GLY AAA CA 1
ATOM 1173 C C . GLY A 1 117 ? -9.755 21.458 35.187 1.000 18.208 90 GLY AAA C 1
ATOM 1174 O O . GLY A 1 117 ? -9.354 22.561 35.583 1.000 18.114 90 GLY AAA O 1
ATOM 1178 N N . MET A 1 118 ? -10.501 20.647 35.933 1.000 17.370 91 MET AAA N 1
ATOM 1179 C CA . MET A 1 118 ? -11.042 21.055 37.242 1.000 16.783 91 MET AAA CA 1
ATOM 1180 C C . MET A 1 118 ? -9.888 21.415 38.204 1.000 17.413 91 MET AAA C 1
ATOM 1181 O O . MET A 1 118 ? -9.987 22.449 38.897 1.000 17.248 91 MET AAA O 1
ATOM 1195 N N . ALA A 1 119 ? -8.805 20.641 38.209 1.000 17.899 92 ALA AAA N 1
ATOM 1196 C CA . ALA A 1 119 ? -7.673 20.786 39.158 1.000 18.467 92 ALA AAA CA 1
ATOM 1197 C C . ALA A 1 119 ? -7.072 22.198 39.095 1.000 19.851 92 ALA AAA C 1
ATOM 1198 O O . ALA A 1 119 ? -6.934 22.836 40.143 1.000 20.680 92 ALA AAA O 1
ATOM 1205 N N . ASN A 1 120 ? -6.694 22.662 37.905 1.000 21.198 93 ASN AAA N 1
ATOM 1206 C CA . ASN A 1 120 ? -6.099 24.004 37.677 1.000 22.103 93 ASN AAA CA 1
ATOM 1207 C C . ASN A 1 120 ? -7.161 25.098 37.847 1.000 21.599 93 ASN AAA C 1
ATOM 1208 O O . ASN A 1 120 ? -6.820 26.178 38.367 1.000 22.935 93 ASN AAA O 1
ATOM 1219 N N . ALA A 1 121 ? -8.406 24.889 37.443 1.000 20.388 94 ALA AAA N 1
ATOM 1220 C CA . ALA A 1 121 ? -9.429 25.919 37.719 1.000 20.608 94 ALA AAA CA 1
ATOM 1221 C C . ALA A 1 121 ? -9.580 26.050 39.250 1.000 20.110 94 ALA AAA C 1
ATOM 1222 O O . ALA A 1 121 ? -9.520 27.162 39.780 1.000 21.577 94 ALA AAA O 1
ATOM 1229 N N . CYS A 1 122 ? -9.679 24.965 39.991 1.000 18.827 95 CYS AAA N 1
ATOM 1230 C CA . CYS A 1 122 ? -9.816 25.071 41.453 1.000 18.682 95 CYS AAA CA 1
ATOM 1231 C C . CYS A 1 122 ? -8.558 25.713 42.054 1.000 19.662 95 CYS AAA C 1
ATOM 1232 O O . CYS A 1 122 ? -8.730 26.539 42.993 1.000 20.424 95 CYS AAA O 1
ATOM 1240 N N . SER A 1 123 ? -7.358 25.395 41.535 1.000 19.972 96 SER AAA N 1
ATOM 1241 C CA . SER A 1 123 ? -6.049 25.891 42.067 1.000 20.785 96 SER AAA CA 1
ATOM 1242 C C . SER A 1 123 ? -5.948 27.413 41.907 1.000 21.650 96 SER AAA C 1
ATOM 1243 O O . SER A 1 123 ? -5.638 28.069 42.882 1.000 22.062 96 SER AAA O 1
ATOM 1251 N N . ARG A 1 124 ? -6.242 27.926 40.714 1.000 22.008 97 ARG AAA N 1
ATOM 1252 C CA . ARG A 1 124 ? -6.442 29.365 40.397 1.000 23.666 97 ARG AAA CA 1
ATOM 1253 C C . ARG A 1 124 ? -7.308 30.039 41.486 1.000 23.412 97 ARG AAA C 1
ATOM 1254 O O . ARG A 1 124 ? -6.863 31.030 42.094 1.000 24.080 97 ARG AAA O 1
ATOM 1275 N N . ALA A 1 125 ? -8.479 29.490 41.778 1.000 22.194 98 ALA AAA N 1
ATOM 1276 C CA . ALA A 1 125 ? -9.415 30.079 42.759 1.000 22.792 98 ALA AAA CA 1
ATOM 1277 C C . ALA A 1 125 ? -8.796 30.021 44.152 1.000 23.444 98 ALA AAA C 1
ATOM 1278 O O . ALA A 1 125 ? -8.863 31.026 44.896 1.000 23.788 98 ALA AAA O 1
ATOM 1285 N N . MET A 1 126 ? -8.215 28.877 44.503 1.000 23.669 99 MET AAA N 1
ATOM 1286 C CA . MET A 1 126 ? -7.612 28.698 45.846 1.000 24.420 99 MET AAA CA 1
ATOM 1287 C C . MET A 1 126 ? -6.565 29.783 46.092 1.000 25.597 99 MET AAA C 1
ATOM 1288 O O . MET A 1 126 ? -6.536 30.309 47.194 1.000 27.646 99 MET AAA O 1
ATOM 1302 N N . ALA A 1 127 ? -5.715 30.077 45.126 1.000 25.705 100 ALA AAA N 1
ATOM 1303 C CA . ALA A 1 127 ? -4.644 31.088 45.271 1.000 27.537 100 ALA AAA CA 1
ATOM 1304 C C . ALA A 1 127 ? -5.267 32.479 45.412 1.000 28.547 100 ALA AAA C 1
ATOM 1305 O O . ALA A 1 127 ? -4.783 33.247 46.245 1.000 30.383 100 ALA AAA O 1
ATOM 1312 N N . HIS A 1 128 ? -6.298 32.805 44.630 1.000 28.309 101 HIS AAA N 1
ATOM 1313 C CA . HIS A 1 128 ? -7.014 34.108 44.716 1.000 30.001 101 HIS AAA CA 1
ATOM 1314 C C . HIS A 1 128 ? -7.607 34.233 46.130 1.000 29.666 101 HIS AAA C 1
ATOM 1315 O O . HIS A 1 128 ? -7.353 35.208 46.839 1.000 31.371 101 HIS AAA O 1
ATOM 1330 N N . ILE A 1 129 ? -8.318 33.216 46.574 1.000 27.908 102 ILE AAA N 1
ATOM 1331 C CA . ILE A 1 129 ? -8.939 33.220 47.923 1.000 27.976 102 ILE AAA CA 1
ATOM 1332 C C . ILE A 1 129 ? -7.846 33.325 48.999 1.000 29.247 102 ILE AAA C 1
ATOM 1333 O O . ILE A 1 129 ? -8.001 34.163 49.874 1.000 30.914 102 ILE AAA O 1
ATOM 1349 N N . ALA A 1 130 ? -6.761 32.559 48.923 1.000 29.187 103 ALA AAA N 1
ATOM 1350 C CA . ALA A 1 130 ? -5.629 32.634 49.882 1.000 31.079 103 ALA AAA CA 1
ATOM 1351 C C . ALA A 1 130 ? -5.033 34.048 49.904 1.000 33.483 103 ALA AAA C 1
ATOM 1352 O O . ALA A 1 130 ? -4.881 34.586 51.002 1.000 34.619 103 ALA AAA O 1
ATOM 1359 N N . ALA A 1 131 ? -4.727 34.645 48.744 1.000 33.888 104 ALA AAA N 1
ATOM 1360 C CA . ALA A 1 131 ? -4.189 36.025 48.662 1.000 36.189 104 ALA AAA CA 1
ATOM 1361 C C . ALA A 1 131 ? -5.101 36.984 49.440 1.000 37.654 104 ALA AAA C 1
ATOM 1362 O O . ALA A 1 131 ? -4.575 37.961 50.021 1.000 40.782 104 ALA AAA O 1
ATOM 1369 N N . ALA A 1 132 ? -6.410 36.714 49.433 1.000 36.570 105 ALA AAA N 1
ATOM 1370 C CA . ALA A 1 132 ? -7.507 37.609 49.858 1.000 37.994 105 ALA AAA CA 1
ATOM 1371 C C . ALA A 1 132 ? -7.982 37.255 51.267 1.000 38.959 105 ALA AAA C 1
ATOM 1372 O O . ALA A 1 132 ? -9.064 37.735 51.647 1.000 40.894 105 ALA AAA O 1
ATOM 1379 N N . GLY A 1 133 ? -7.234 36.424 51.992 1.000 38.490 106 GLY AAA N 1
ATOM 1380 C CA . GLY A 1 133 ? -7.432 36.210 53.433 1.000 39.174 106 GLY AAA CA 1
ATOM 1381 C C . GLY A 1 133 ? -8.328 35.032 53.731 1.000 37.886 106 GLY AAA C 1
ATOM 1382 O O . GLY A 1 133 ? -8.533 34.772 54.909 1.000 38.899 106 GLY AAA O 1
ATOM 1386 N N . GLY A 1 134 ? -8.824 34.326 52.719 1.000 35.677 107 GLY AAA N 1
ATOM 1387 C CA . GLY A 1 134 ? -9.790 33.239 52.905 1.000 34.392 107 GLY AAA CA 1
ATOM 1388 C C . GLY A 1 134 ? -9.336 32.251 53.959 1.000 35.710 107 GLY AAA C 1
ATOM 1389 O O . GLY A 1 134 ? -8.152 31.837 53.943 1.000 35.613 107 GLY AAA O 1
ATOM 1393 N N . GLU A 1 135 ? -10.255 31.849 54.828 1.000 36.855 108 GLU AAA N 1
ATOM 1394 C CA . GLU A 1 135 ? -9.957 30.964 55.974 1.000 38.763 108 GLU AAA CA 1
ATOM 1395 C C . GLU A 1 135 ? -10.009 29.534 55.448 1.000 35.197 108 GLU AAA C 1
ATOM 1396 O O . GLU A 1 135 ? -9.028 28.775 55.689 1.000 35.110 108 GLU AAA O 1
ATOM 1408 N N . ARG A 1 136 ? -11.133 29.175 54.816 1.000 31.704 109 ARG AAA N 1
ATOM 1409 C CA . ARG A 1 136 ? -11.398 27.798 54.329 1.000 29.149 109 ARG AAA CA 1
ATOM 1410 C C . ARG A 1 136 ? -11.971 27.882 52.933 1.000 26.665 109 ARG AAA C 1
ATOM 1411 O O . ARG A 1 136 ? -12.680 28.867 52.636 1.000 26.949 109 ARG AAA O 1
ATOM 1432 N N . VAL A 1 137 ? -11.763 26.832 52.154 1.000 23.906 110 VAL AAA N 1
ATOM 1433 C CA . VAL A 1 137 ? -12.408 26.738 50.832 1.000 22.023 110 VAL AAA CA 1
ATOM 1434 C C . VAL A 1 137 ? -12.926 25.320 50.580 1.000 19.851 110 VAL AAA C 1
ATOM 1435 O O . VAL A 1 137 ? -12.197 24.376 50.786 1.000 19.415 110 VAL AAA O 1
ATOM 1448 N N . MET A 1 138 ? -14.169 25.239 50.104 1.000 18.909 111 MET AAA N 1
ATOM 1449 C CA . MET A 1 138 ? -14.898 24.040 49.651 1.000 17.590 111 MET AAA CA 1
ATOM 1450 C C . MET A 1 138 ? -15.069 24.065 48.125 1.000 16.532 111 MET AAA C 1
ATOM 1451 O O . MET A 1 138 ? -15.852 24.922 47.608 1.000 16.011 111 MET AAA O 1
ATOM 1465 N N . PHE A 1 139 ? -14.431 23.098 47.455 1.000 15.474 112 PHE AAA N 1
ATOM 1466 C CA . PHE A 1 139 ? -14.480 22.866 45.999 1.000 14.478 112 PHE AAA CA 1
ATOM 1467 C C . PHE A 1 139 ? -15.675 21.969 45.716 1.000 14.503 112 PHE AAA C 1
ATOM 1468 O O . PHE A 1 139 ? -15.703 20.866 46.302 1.000 14.473 112 PHE AAA O 1
ATOM 1485 N N . VAL A 1 140 ? -16.630 22.420 44.885 1.000 14.761 113 VAL AAA N 1
ATOM 1486 C CA . VAL A 1 140 ? -17.838 21.615 44.533 1.000 14.785 113 VAL AAA CA 1
ATOM 1487 C C . VAL A 1 140 ? -18.036 21.660 43.032 1.000 15.040 113 VAL AAA C 1
ATOM 1488 O O . VAL A 1 140 ? -18.245 22.725 42.488 1.000 15.880 113 VAL AAA O 1
ATOM 1501 N N . PRO A 1 141 ? -17.941 20.533 42.309 1.000 16.097 114 PRO AAA N 1
ATOM 1502 C CA . PRO A 1 141 ? -18.207 20.509 40.874 1.000 16.759 114 PRO AAA CA 1
ATOM 1503 C C . PRO A 1 141 ? -19.688 20.775 40.595 1.000 17.433 114 PRO AAA C 1
ATOM 1504 O O . PRO A 1 141 ? -20.427 20.580 41.501 1.000 19.074 114 PRO AAA O 1
ATOM 1515 N N . GLY A 1 142 ? -20.055 21.224 39.385 1.000 17.618 115 GLY AAA N 1
ATOM 1516 C CA . GLY A 1 142 ? -21.427 21.647 39.027 1.000 17.513 115 GLY AAA CA 1
ATOM 1517 C C . GLY A 1 142 ? -22.347 20.508 38.568 1.000 17.694 115 GLY AAA C 1
ATOM 1518 O O . GLY A 1 142 ? -23.444 20.837 38.037 1.000 17.171 115 GLY AAA O 1
ATOM 1522 N N . ASP A 1 143 ? -21.966 19.229 38.793 1.000 17.450 116 ASP AAA N 1
ATOM 1523 C CA . ASP A 1 143 ? -22.683 18.043 38.229 1.000 17.613 116 ASP AAA CA 1
ATOM 1524 C C . ASP A 1 143 ? -23.206 17.112 39.331 1.000 17.574 116 ASP AAA C 1
ATOM 1525 O O . ASP A 1 143 ? -23.226 15.899 39.105 1.000 17.728 116 ASP AAA O 1
ATOM 1534 N N . LEU A 1 144 ? -23.700 17.670 40.433 1.000 17.504 117 LEU AAA N 1
ATOM 1535 C CA . LEU A 1 144 ? -24.165 16.892 41.603 1.000 18.740 117 LEU AAA CA 1
ATOM 1536 C C . LEU A 1 144 ? -25.657 17.134 41.733 1.000 19.166 117 LEU AAA C 1
ATOM 1537 O O . LEU A 1 144 ? -26.040 17.919 42.587 1.000 19.069 117 LEU AAA O 1
ATOM 1553 N N . PRO A 1 145 ? -26.518 16.474 40.916 1.000 19.805 118 PRO AAA N 1
ATOM 1554 C CA . PRO A 1 145 ? -27.929 16.864 40.809 1.000 20.779 118 PRO AAA CA 1
ATOM 1555 C C . PRO A 1 145 ? -28.745 16.604 42.088 1.000 22.156 118 PRO AAA C 1
ATOM 1556 O O . PRO A 1 145 ? -29.828 17.123 42.156 1.000 24.324 118 PRO AAA O 1
ATOM 1567 N N . LEU A 1 146 ? -28.214 15.847 43.065 1.000 21.983 119 LEU AAA N 1
ATOM 1568 C CA . LEU A 1 146 ? -28.925 15.457 44.312 1.000 22.477 119 LEU AAA CA 1
ATOM 1569 C C . LEU A 1 146 ? -28.396 16.237 45.523 1.000 22.009 119 LEU AAA C 1
ATOM 1570 O O . LEU A 1 146 ? -28.915 16.008 46.628 1.000 22.910 119 LEU AAA O 1
ATOM 1586 N N . LEU A 1 147 ? -27.394 17.092 45.341 1.000 20.394 120 LEU AAA N 1
ATOM 1587 C CA . LEU A 1 147 ? -26.720 17.797 46.456 1.000 20.406 120 LEU AAA CA 1
ATOM 1588 C C . LEU A 1 147 ? -27.781 18.523 47.297 1.000 22.090 120 LEU AAA C 1
ATOM 1589 O O . LEU A 1 147 ? -28.704 19.056 46.702 1.000 22.769 120 LEU AAA O 1
ATOM 1605 N N . ASP A 1 148 ? -27.654 18.514 48.632 1.000 23.024 121 ASP AAA N 1
ATOM 1606 C CA . ASP A 1 148 ? -28.597 19.192 49.566 1.000 24.118 121 ASP AAA CA 1
ATOM 1607 C C . ASP A 1 148 ? -27.828 19.920 50.701 1.000 24.272 121 ASP AAA C 1
ATOM 1608 O O . ASP A 1 148 ? -26.578 19.810 50.786 1.000 22.311 121 ASP AAA O 1
ATOM 1617 N N . GLU A 1 149 ? -28.559 20.704 51.498 1.000 26.543 122 GLU AAA N 1
ATOM 1618 C CA . GLU A 1 149 ? -28.054 21.493 52.649 1.000 28.323 122 GLU AAA CA 1
ATOM 1619 C C . GLU A 1 149 ? -27.377 20.530 53.628 1.000 27.441 122 GLU AAA C 1
ATOM 1620 O O . GLU A 1 149 ? -26.286 20.836 54.081 1.000 26.589 122 GLU AAA O 1
ATOM 1632 N N . ALA A 1 150 ? -27.988 19.370 53.872 1.000 26.989 123 ALA AAA N 1
ATOM 1633 C CA . ALA A 1 150 ? -27.472 18.313 54.769 1.000 27.381 123 ALA AAA CA 1
ATOM 1634 C C . ALA A 1 150 ? -26.062 17.892 54.360 1.000 25.075 123 ALA AAA C 1
ATOM 1635 O O . ALA A 1 150 ? -25.229 17.683 55.232 1.000 25.331 123 ALA AAA O 1
ATOM 1642 N N . ALA A 1 151 ? -25.830 17.770 53.067 1.000 23.118 124 ALA AAA N 1
ATOM 1643 C CA . ALA A 1 151 ? -24.547 17.349 52.483 1.000 21.592 124 ALA AAA CA 1
ATOM 1644 C C . ALA A 1 151 ? -23.512 18.447 52.742 1.000 21.407 124 ALA AAA C 1
ATOM 1645 O O . ALA A 1 151 ? -22.460 18.121 53.315 1.000 21.960 124 ALA AAA O 1
ATOM 1652 N N . ILE A 1 152 ? -23.824 19.704 52.425 1.000 21.760 125 ILE AAA N 1
ATOM 1653 C CA . ILE A 1 152 ? -22.926 20.880 52.651 1.000 22.119 125 ILE AAA CA 1
ATOM 1654 C C . ILE A 1 152 ? -22.574 20.963 54.137 1.000 23.416 125 ILE AAA C 1
ATOM 1655 O O . ILE A 1 152 ? -21.416 21.139 54.474 1.000 22.989 125 ILE AAA O 1
ATOM 1671 N N . ASP A 1 153 ? -23.568 20.831 54.994 1.000 25.627 126 ASP AAA N 1
ATOM 1672 C CA . ASP A 1 153 ? -23.376 20.958 56.447 1.000 27.897 126 ASP AAA CA 1
ATOM 1673 C C . ASP A 1 153 ? -22.375 19.896 56.878 1.000 28.462 126 ASP AAA C 1
ATOM 1674 O O . ASP A 1 153 ? -21.387 20.295 57.463 1.000 29.744 126 ASP AAA O 1
ATOM 1683 N N . MET A 1 154 ? -22.560 18.630 56.494 1.000 28.529 127 MET AAA N 1
ATOM 1684 C CA . MET A 1 154 ? -21.691 17.518 56.962 1.000 28.837 127 MET AAA CA 1
ATOM 1685 C C . MET A 1 154 ? -20.236 17.756 56.522 1.000 26.529 127 MET AAA C 1
ATOM 1686 O O . MET A 1 154 ? -19.347 17.570 57.358 1.000 27.300 127 MET AAA O 1
ATOM 1700 N N . LEU A 1 155 ? -19.969 18.133 55.271 1.000 24.351 128 LEU AAA N 1
ATOM 1701 C CA . LEU A 1 155 ? -18.566 18.344 54.800 1.000 22.726 128 LEU AAA CA 1
ATOM 1702 C C . LEU A 1 155 ? -17.950 19.527 55.550 1.000 22.711 128 LEU AAA C 1
ATOM 1703 O O . LEU A 1 155 ? -16.787 19.411 55.946 1.000 22.538 128 LEU AAA O 1
ATOM 1719 N N . SER A 1 156 ? -18.734 20.578 55.808 1.000 22.739 129 SER AAA N 1
ATOM 1720 C CA . SER A 1 156 ? -18.291 21.817 56.500 1.000 23.147 129 SER AAA CA 1
ATOM 1721 C C . SER A 1 156 ? -17.988 21.540 57.973 1.000 24.184 129 SER AAA C 1
ATOM 1722 O O . SER A 1 156 ? -17.459 22.420 58.593 1.000 24.323 129 SER AAA O 1
ATOM 1730 N N . ARG A 1 157 ? -18.374 20.378 58.504 1.000 24.685 130 ARG AAA N 1
ATOM 1731 C CA . ARG A 1 157 ? -18.092 19.945 59.900 1.000 26.464 130 ARG AAA CA 1
ATOM 1732 C C . ARG A 1 157 ? -16.718 19.248 60.033 1.000 25.394 130 ARG AAA C 1
ATOM 1733 O O . ARG A 1 157 ? -16.365 18.905 61.117 1.000 25.876 130 ARG AAA O 1
ATOM 1754 N N . ALA A 1 158 ? -15.956 19.040 58.964 1.000 23.408 131 ALA AAA N 1
ATOM 1755 C CA . ALA A 1 158 ? -14.529 18.712 59.104 1.000 23.359 131 ALA AAA CA 1
ATOM 1756 C C . ALA A 1 158 ? -13.872 19.819 59.929 1.000 24.783 131 ALA AAA C 1
ATOM 1757 O O . ALA A 1 158 ? -14.152 21.024 59.777 1.000 24.994 131 ALA AAA O 1
ATOM 1764 N N . PRO A 1 159 ? -12.968 19.451 60.855 1.000 26.067 132 PRO AAA N 1
ATOM 1765 C CA . PRO A 1 159 ? -12.182 20.452 61.572 1.000 27.414 132 PRO AAA CA 1
ATOM 1766 C C . PRO A 1 159 ? -11.425 21.326 60.556 1.000 26.336 132 PRO AAA C 1
ATOM 1767 O O . PRO A 1 159 ? -11.087 20.838 59.509 1.000 24.242 132 PRO AAA O 1
ATOM 1778 N N . VAL A 1 160 ? -11.158 22.579 60.923 1.000 28.120 133 VAL AAA N 1
ATOM 1779 C CA . VAL A 1 160 ? -10.421 23.576 60.080 1.000 28.333 133 VAL AAA CA 1
ATOM 1780 C C . VAL A 1 160 ? -9.062 23.025 59.611 1.000 28.152 133 VAL AAA C 1
ATOM 1781 O O . VAL A 1 160 ? -8.671 23.370 58.455 1.000 26.693 133 VAL AAA O 1
ATOM 1794 N N . ASP A 1 161 ? -8.395 22.217 60.442 1.000 29.714 134 ASP AAA N 1
ATOM 1795 C CA . ASP A 1 161 ? -6.997 21.785 60.219 1.000 30.845 134 ASP AAA CA 1
ATOM 1796 C C . ASP A 1 161 ? -6.960 20.452 59.473 1.000 29.215 134 ASP AAA C 1
ATOM 1797 O O . ASP A 1 161 ? -5.866 19.913 59.284 1.000 29.357 134 ASP AAA O 1
ATOM 1806 N N . ALA A 1 162 ? -8.102 19.932 59.032 1.000 28.072 135 ALA AAA N 1
ATOM 1807 C CA . ALA A 1 162 ? -8.173 18.675 58.250 1.000 26.740 135 ALA AAA CA 1
ATOM 1808 C C . ALA A 1 162 ? -8.520 18.945 56.781 1.000 24.514 135 ALA AAA C 1
ATOM 1809 O O . ALA A 1 162 ? -8.908 20.069 56.412 1.000 23.835 135 ALA AAA O 1
ATOM 1816 N N . ILE A 1 163 ? -8.310 17.924 55.960 1.000 23.673 136 ILE AAA N 1
ATOM 1817 C CA . ILE A 1 163 ? -8.900 17.813 54.605 1.000 22.193 136 ILE AAA CA 1
ATOM 1818 C C . ILE A 1 163 ? -10.212 17.047 54.776 1.000 21.831 136 ILE AAA C 1
ATOM 1819 O O . ILE A 1 163 ? -10.137 15.807 55.077 1.000 21.889 136 ILE AAA O 1
ATOM 1835 N N . GLY A 1 164 ? -11.337 17.725 54.551 1.000 20.927 137 GLY AAA N 1
ATOM 1836 C CA . GLY A 1 164 ? -12.636 17.097 54.261 1.000 20.944 137 GLY AAA CA 1
ATOM 1837 C C . GLY A 1 164 ? -12.724 16.725 52.794 1.000 20.001 137 GLY AAA C 1
ATOM 1838 O O . GLY A 1 164 ? -12.284 17.502 51.948 1.000 20.116 137 GLY AAA O 1
ATOM 1842 N N . MET A 1 165 ? -13.298 15.572 52.498 1.000 20.380 138 MET AAA N 1
ATOM 1843 C CA . MET A 1 165 ? -13.155 14.855 51.209 1.000 19.961 138 MET AAA CA 1
ATOM 1844 C C . MET A 1 165 ? -14.404 13.983 51.093 1.000 19.963 138 MET AAA C 1
ATOM 1845 O O . MET A 1 165 ? -14.742 13.308 52.057 1.000 20.515 138 MET AAA O 1
ATOM 1859 N N . ALA A 1 166 ? -15.139 14.100 49.993 1.000 19.737 139 ALA AAA N 1
ATOM 1860 C CA . ALA A 1 166 ? -16.393 13.367 49.667 1.000 19.216 139 ALA AAA CA 1
ATOM 1861 C C . ALA A 1 166 ? -16.161 12.617 48.368 1.000 18.442 139 ALA AAA C 1
ATOM 1862 O O . ALA A 1 166 ? -15.902 13.237 47.343 1.000 17.372 139 ALA AAA O 1
ATOM 1869 N N . PRO A 1 167 ? -16.087 11.274 48.400 1.000 19.285 140 PRO AAA N 1
ATOM 1870 C CA . PRO A 1 167 ? -15.816 10.530 47.176 1.000 19.656 140 PRO AAA CA 1
ATOM 1871 C C . PRO A 1 167 ? -17.049 10.396 46.272 1.000 19.356 140 PRO AAA C 1
ATOM 1872 O O . PRO A 1 167 ? -18.151 10.611 46.748 1.000 19.626 140 PRO AAA O 1
ATOM 1883 N N . ASN A 1 168 ? -16.820 9.923 45.049 1.000 19.105 141 ASN AAA N 1
ATOM 1884 C CA . ASN A 1 168 ? -17.888 9.626 44.058 1.000 19.592 141 ASN AAA CA 1
ATOM 1885 C C . ASN A 1 168 ? -18.411 8.211 44.337 1.000 21.270 141 ASN AAA C 1
ATOM 1886 O O . ASN A 1 168 ? -17.940 7.621 45.315 1.000 22.251 141 ASN AAA O 1
ATOM 1897 N N . ARG A 1 169 ? -19.358 7.705 43.547 1.000 22.797 142 ARG AAA N 1
ATOM 1898 C CA . ARG A 1 169 ? -19.961 6.345 43.706 1.000 25.153 142 ARG AAA CA 1
ATOM 1899 C C . ARG A 1 169 ? -18.938 5.200 43.572 1.000 26.714 142 ARG AAA C 1
ATOM 1900 O O . ARG A 1 169 ? -19.065 4.235 44.346 1.000 28.171 142 ARG AAA O 1
ATOM 1921 N N . ASP A 1 170 ? -18.035 5.214 42.583 1.000 27.357 143 ASP AAA N 1
ATOM 1922 C CA . ASP A 1 170 ? -17.056 4.105 42.384 1.000 29.425 143 ASP AAA CA 1
ATOM 1923 C C . ASP A 1 170 ? -15.913 4.236 43.420 1.000 28.095 143 ASP AAA C 1
ATOM 1924 O O . ASP A 1 170 ? -15.141 3.283 43.597 1.000 28.994 143 ASP AAA O 1
ATOM 1933 N N . GLY A 1 171 ? -15.811 5.367 44.108 1.000 26.197 144 GLY AAA N 1
ATOM 1934 C CA . GLY A 1 171 ? -14.879 5.560 45.227 1.000 26.203 144 GLY AAA CA 1
ATOM 1935 C C . GLY A 1 171 ? -13.458 5.856 44.773 1.000 26.229 144 GLY AAA C 1
ATOM 1936 O O . GLY A 1 171 ? -12.560 5.789 45.631 1.000 26.783 144 GLY AAA O 1
ATOM 1940 N N . HIS A 1 172 ? -13.240 6.205 43.504 1.000 25.996 145 HIS AAA N 1
ATOM 1941 C CA . HIS A 1 172 ? -11.903 6.557 42.949 1.000 26.448 145 HIS AAA CA 1
ATOM 1942 C C . HIS A 1 172 ? -11.789 8.074 42.791 1.000 23.598 145 HIS AAA C 1
ATOM 1943 O O . HIS A 1 172 ? -10.648 8.577 42.680 1.000 23.402 145 HIS AAA O 1
ATOM 1958 N N . GLY A 1 173 ? -12.919 8.775 42.778 1.000 20.754 146 GLY AAA N 1
ATOM 1959 C CA . GLY A 1 173 ? -12.943 10.213 42.466 1.000 18.937 146 GLY AAA CA 1
ATOM 1960 C C . GLY A 1 173 ? -13.287 11.034 43.682 1.000 17.752 146 GLY AAA C 1
ATOM 1961 O O . GLY A 1 173 ? -13.599 10.433 44.760 1.000 18.099 146 GLY AAA O 1
ATOM 1965 N N . THR A 1 174 ? -13.267 12.356 43.502 1.000 16.306 147 THR AAA N 1
ATOM 1966 C CA . THR A 1 174 ? -13.507 13.375 44.561 1.000 15.253 147 THR AAA CA 1
ATOM 1967 C C . THR A 1 174 ? -14.636 14.317 44.118 1.000 14.567 147 THR AAA C 1
ATOM 1968 O O . THR A 1 174 ? -14.428 15.064 43.155 1.000 13.654 147 THR AAA O 1
ATOM 1979 N N . ASN A 1 175 ? -15.806 14.276 44.780 1.000 15.472 148 ASN AAA N 1
ATOM 1980 C CA . ASN A 1 175 ? -16.979 15.156 44.468 1.000 15.135 148 ASN AAA CA 1
ATOM 1981 C C . ASN A 1 175 ? -17.099 16.348 45.432 1.000 15.405 148 ASN AAA C 1
ATOM 1982 O O . ASN A 1 175 ? -17.945 17.209 45.172 1.000 15.354 148 ASN AAA O 1
ATOM 1993 N N . GLY A 1 176 ? -16.201 16.472 46.411 1.000 16.307 149 GLY AAA N 1
ATOM 1994 C CA . GLY A 1 176 ? -16.085 17.658 47.291 1.000 16.994 149 GLY AAA CA 1
ATOM 1995 C C . GLY A 1 176 ? -14.806 17.613 48.121 1.000 17.617 149 GLY AAA C 1
ATOM 1996 O O . GLY A 1 176 ? -14.381 16.546 48.518 1.000 18.176 149 GLY AAA O 1
ATOM 2000 N N . LEU A 1 177 ? -14.150 18.736 48.328 1.000 18.337 150 LEU AAA N 1
ATOM 2001 C CA . LEU A 1 177 ? -12.978 18.811 49.236 1.000 18.994 150 LEU AAA CA 1
ATOM 2002 C C . LEU A 1 177 ? -13.028 20.174 49.933 1.000 19.527 150 LEU AAA C 1
ATOM 2003 O O . LEU A 1 177 ? -13.381 21.145 49.242 1.000 20.028 150 LEU AAA O 1
ATOM 2019 N N . ILE A 1 178 ? -12.834 20.213 51.250 1.000 20.139 151 ILE AAA N 1
ATOM 2020 C CA . ILE A 1 178 ? -12.737 21.479 52.035 1.000 21.046 151 ILE AAA CA 1
ATOM 2021 C C . ILE A 1 178 ? -11.407 21.469 52.794 1.000 21.932 151 ILE AAA C 1
ATOM 2022 O O . ILE A 1 178 ? -11.086 20.440 53.414 1.000 21.676 151 ILE AAA O 1
ATOM 2038 N N . CYS A 1 179 ? -10.637 22.562 52.702 1.000 23.159 152 CYS AAA N 1
ATOM 2039 C CA . CYS A 1 179 ? -9.326 22.727 53.406 1.000 24.099 152 CYS AAA CA 1
ATOM 2040 C C . CYS A 1 179 ? -8.951 24.197 53.567 1.000 24.864 152 CYS AAA C 1
ATOM 2041 O O . CYS A 1 179 ? -9.644 25.092 53.024 1.000 24.585 152 CYS AAA O 1
ATOM 2049 N N . ARG A 1 180 ? -7.895 24.434 54.330 1.000 25.787 153 ARG AAA N 1
ATOM 2050 C CA . ARG A 1 180 ? -7.285 25.768 54.396 1.000 26.973 153 ARG AAA CA 1
ATOM 2051 C C . ARG A 1 180 ? -6.660 26.003 53.036 1.000 25.450 153 ARG AAA C 1
ATOM 2052 O O . ARG A 1 180 ? -6.037 25.087 52.499 1.000 24.643 153 ARG AAA O 1
ATOM 2073 N N . PRO A 1 181 ? -6.820 27.196 52.424 1.000 25.171 154 PRO AAA N 1
ATOM 2074 C CA . PRO A 1 181 ? -6.121 27.477 51.178 1.000 24.901 154 PRO AAA CA 1
ATOM 2075 C C . PRO A 1 181 ? -4.649 27.092 51.392 1.000 25.482 154 PRO AAA C 1
ATOM 2076 O O . PRO A 1 181 ? -4.043 27.549 52.371 1.000 27.482 154 PRO AAA O 1
ATOM 2087 N N . GLY A 1 182 ? -4.154 26.173 50.568 1.000 24.116 155 GLY AAA N 1
ATOM 2088 C CA . GLY A 1 182 ? -2.708 25.900 50.432 1.000 24.934 155 GLY AAA CA 1
ATOM 2089 C C . GLY A 1 182 ? -2.188 24.740 51.271 1.000 24.810 155 GLY AAA C 1
ATOM 2090 O O . GLY A 1 182 ? -0.969 24.583 51.288 1.000 25.429 155 GLY AAA O 1
ATOM 2094 N N . ALA A 1 183 ? -3.070 23.922 51.865 1.000 23.731 156 ALA AAA N 1
ATOM 2095 C CA . ALA A 1 183 ? -2.731 22.771 52.745 1.000 23.873 156 ALA AAA CA 1
ATOM 2096 C C . ALA A 1 183 ? -2.122 21.620 51.934 1.000 22.837 156 ALA AAA C 1
ATOM 2097 O O . ALA A 1 183 ? -1.146 20.988 52.392 1.000 23.398 156 ALA AAA O 1
ATOM 2104 N N . ILE A 1 184 ? -2.771 21.293 50.819 1.000 21.324 157 ILE AAA N 1
ATOM 2105 C CA . ILE A 1 184 ? -2.280 20.313 49.812 1.000 20.809 157 ILE AAA CA 1
ATOM 2106 C C . ILE A 1 184 ? -2.462 20.951 48.437 1.000 19.989 157 ILE AAA C 1
ATOM 2107 O O . ILE A 1 184 ? -3.227 21.906 48.269 1.000 19.297 157 ILE AAA O 1
ATOM 2123 N N . PRO A 1 185 ? -1.755 20.457 47.408 1.000 20.025 158 PRO AAA N 1
ATOM 2124 C CA . PRO A 1 185 ? -2.105 20.792 46.029 1.000 19.814 158 PRO AAA CA 1
ATOM 2125 C C . PRO A 1 185 ? -3.324 19.936 45.628 1.000 18.913 158 PRO AAA C 1
ATOM 2126 O O . PRO A 1 185 ? -3.721 19.022 46.378 1.000 18.037 158 PRO AAA O 1
ATOM 2137 N N . LEU A 1 186 ? -3.926 20.258 44.487 1.000 18.640 159 LEU AAA N 1
ATOM 2138 C CA . LEU A 1 186 ? -5.213 19.652 44.086 1.000 18.045 159 LEU AAA CA 1
ATOM 2139 C C . LEU A 1 186 ? -4.962 18.706 42.923 1.000 19.037 159 LEU AAA C 1
ATOM 2140 O O . LEU A 1 186 ? -4.078 19.038 42.101 1.000 19.950 159 LEU AAA O 1
ATOM 2156 N N . PHE A 1 187 ? -5.777 17.637 42.809 1.000 19.185 160 PHE AAA N 1
ATOM 2157 C CA . PHE A 1 187 ? -5.572 16.506 41.861 1.000 19.314 160 PHE AAA CA 1
ATOM 2158 C C . PHE A 1 187 ? -6.895 16.025 41.247 1.000 18.594 160 PHE AAA C 1
ATOM 2159 O O . PHE A 1 187 ? -7.014 14.846 40.891 1.000 19.299 160 PHE AAA O 1
ATOM 2176 N N . PHE A 1 188 ? -7.839 16.929 41.032 1.000 17.808 161 PHE AAA N 1
ATOM 2177 C CA . PHE A 1 188 ? -9.210 16.578 40.611 1.000 17.353 161 PHE AAA CA 1
ATOM 2178 C C . PHE A 1 188 ? -9.139 15.957 39.224 1.000 18.015 161 PHE AAA C 1
ATOM 2179 O O . PHE A 1 188 ? -8.212 16.326 38.514 1.000 18.208 161 PHE AAA O 1
ATOM 2196 N N . SER A 1 189 ? -10.143 15.130 38.881 1.000 17.954 162 SER AAA N 1
ATOM 2197 C CA . SER A 1 189 ? -10.224 14.228 37.694 1.000 18.699 162 SER AAA CA 1
ATOM 2198 C C . SER A 1 189 ? -9.265 13.038 37.841 1.000 18.564 162 SER AAA C 1
ATOM 2199 O O . SER A 1 189 ? -8.244 13.134 38.567 1.000 18.204 162 SER AAA O 1
ATOM 2207 N N . GLY A 1 190 ? -9.560 11.954 37.136 1.000 19.084 163 GLY AAA N 1
ATOM 2208 C CA . GLY A 1 190 ? -8.767 10.715 37.246 1.000 20.160 163 GLY AAA CA 1
ATOM 2209 C C . GLY A 1 190 ? -8.801 10.191 38.679 1.000 19.871 163 GLY AAA C 1
ATOM 2210 O O . GLY A 1 190 ? -9.778 10.377 39.400 1.000 18.657 163 GLY AAA O 1
ATOM 2214 N N . PRO A 1 191 ? -7.773 9.445 39.115 1.000 20.946 164 PRO AAA N 1
ATOM 2215 C CA . PRO A 1 191 ? -7.823 8.771 40.410 1.000 20.917 164 PRO AAA CA 1
ATOM 2216 C C . PRO A 1 191 ? -7.562 9.819 41.496 1.000 19.823 164 PRO AAA C 1
ATOM 2217 O O . PRO A 1 191 ? -6.518 9.744 42.120 1.000 20.356 164 PRO AAA O 1
ATOM 2228 N N . SER A 1 192 ? -8.493 10.755 41.669 1.000 18.134 165 SER AAA N 1
ATOM 2229 C CA . SER A 1 192 ? -8.271 11.994 42.441 1.000 17.714 165 SER AAA CA 1
ATOM 2230 C C . SER A 1 192 ? -8.307 11.683 43.950 1.000 18.089 165 SER AAA C 1
ATOM 2231 O O . SER A 1 192 ? -7.550 12.320 44.746 1.000 17.411 165 SER AAA O 1
ATOM 2239 N N . PHE A 1 193 ? -9.148 10.731 44.340 1.000 18.876 166 PHE AAA N 1
ATOM 2240 C CA . PHE A 1 193 ? -9.390 10.406 45.771 1.000 20.055 166 PHE AAA CA 1
ATOM 2241 C C . PHE A 1 193 ? -8.073 9.908 46.345 1.000 20.679 166 PHE AAA C 1
ATOM 2242 O O . PHE A 1 193 ? -7.625 10.375 47.408 1.000 20.377 166 PHE AAA O 1
ATOM 2259 N N . SER A 1 194 ? -7.446 9.024 45.587 1.000 21.585 167 SER AAA N 1
ATOM 2260 C CA . SER A 1 194 ? -6.120 8.458 45.909 1.000 23.319 167 SER AAA CA 1
ATOM 2261 C C . SER A 1 194 ? -5.073 9.567 46.066 1.000 22.896 167 SER AAA C 1
ATOM 2262 O O . SER A 1 194 ? -4.266 9.520 47.051 1.000 24.506 167 SER AAA O 1
ATOM 2270 N N . ALA A 1 195 ? -5.062 10.494 45.106 1.000 21.218 168 ALA AAA N 1
ATOM 2271 C CA . ALA A 1 195 ? -4.086 11.592 45.004 1.000 21.173 168 ALA AAA CA 1
ATOM 2272 C C . ALA A 1 195 ? -4.249 12.501 46.228 1.000 20.478 168 ALA AAA C 1
ATOM 2273 O O . ALA A 1 195 ? -3.251 12.867 46.874 1.000 20.695 168 ALA AAA O 1
ATOM 2280 N N . HIS A 1 196 ? -5.480 12.883 46.516 1.000 19.602 169 HIS AAA N 1
ATOM 2281 C CA . HIS A 1 196 ? -5.812 13.718 47.692 1.000 19.706 169 HIS AAA CA 1
ATOM 2282 C C . HIS A 1 196 ? -5.382 13.009 48.979 1.000 20.965 169 HIS AAA C 1
ATOM 2283 O O . HIS A 1 196 ? -4.690 13.634 49.813 1.000 21.556 169 HIS AAA O 1
ATOM 2298 N N . GLN A 1 197 ? -5.745 11.739 49.136 1.000 21.388 170 GLN AAA N 1
ATOM 2299 C CA . GLN A 1 197 ? -5.444 10.988 50.374 1.000 23.117 170 GLN AAA CA 1
ATOM 2300 C C . GLN A 1 197 ? -3.912 10.963 50.543 1.000 23.862 170 GLN AAA C 1
ATOM 2301 O O . GLN A 1 197 ? -3.421 11.130 51.681 1.000 23.616 170 GLN AAA O 1
ATOM 2315 N N . ASN A 1 198 ? -3.182 10.738 49.451 1.000 24.348 171 ASN AAA N 1
ATOM 2316 C CA . ASN A 1 198 ? -1.698 10.610 49.488 1.000 26.366 171 ASN AAA CA 1
ATOM 2317 C C . ASN A 1 198 ? -1.068 11.970 49.823 1.000 25.678 171 ASN AAA C 1
ATOM 2318 O O . ASN A 1 198 ? -0.109 11.974 50.630 1.000 25.978 171 ASN AAA O 1
ATOM 2329 N N . ALA A 1 199 ? -1.608 13.074 49.270 1.000 24.474 172 ALA AAA N 1
ATOM 2330 C CA . ALA A 1 199 ? -1.193 14.470 49.577 1.000 24.456 172 ALA AAA CA 1
ATOM 2331 C C . ALA A 1 199 ? -1.355 14.739 51.078 1.000 25.075 172 ALA AAA C 1
ATOM 2332 O O . ALA A 1 199 ? -0.457 15.321 51.679 1.000 27.325 172 ALA AAA O 1
ATOM 2339 N N . ALA A 1 200 ? -2.470 14.333 51.666 1.000 24.731 173 ALA AAA N 1
ATOM 2340 C CA . ALA A 1 200 ? -2.756 14.531 53.101 1.000 25.796 173 ALA AAA CA 1
ATOM 2341 C C . ALA A 1 200 ? -1.778 13.694 53.937 1.000 27.398 173 ALA AAA C 1
ATOM 2342 O O . ALA A 1 200 ? -1.214 14.263 54.882 1.000 27.966 173 ALA AAA O 1
ATOM 2349 N N . ARG A 1 201 ? -1.547 12.426 53.572 1.000 28.471 174 ARG AAA N 1
ATOM 2350 C CA . ARG A 1 201 ? -0.590 11.516 54.267 1.000 31.448 174 ARG AAA CA 1
ATOM 2351 C C . ARG A 1 201 ? 0.811 12.159 54.302 1.000 32.466 174 ARG AAA C 1
ATOM 2352 O O . ARG A 1 201 ? 1.366 12.312 55.422 1.000 33.625 174 ARG AAA O 1
ATOM 2373 N N . ARG A 1 202 ? 1.377 12.501 53.128 1.000 31.818 175 ARG AAA N 1
ATOM 2374 C CA . ARG A 1 202 ? 2.712 13.150 52.964 1.000 32.195 175 ARG AAA CA 1
ATOM 2375 C C . ARG A 1 202 ? 2.821 14.357 53.899 1.000 31.581 175 ARG AAA C 1
ATOM 2376 O O . ARG A 1 202 ? 3.827 14.484 54.543 1.000 33.621 175 ARG AAA O 1
ATOM 2397 N N . ALA A 1 203 ? 1.803 15.207 53.967 1.000 29.986 176 ALA AAA N 1
ATOM 2398 C CA . ALA A 1 203 ? 1.767 16.430 54.803 1.000 29.915 176 ALA AAA CA 1
ATOM 2399 C C . ALA A 1 203 ? 1.377 16.127 56.264 1.000 30.133 176 ALA AAA C 1
ATOM 2400 O O . ALA A 1 203 ? 1.318 17.075 57.064 1.000 31.174 176 ALA AAA O 1
ATOM 2407 N N . GLY A 1 204 ? 1.115 14.873 56.622 1.000 29.278 177 GLY AAA N 1
ATOM 2408 C CA . GLY A 1 204 ? 0.642 14.510 57.968 1.000 29.705 177 GLY AAA CA 1
ATOM 2409 C C . GLY A 1 204 ? -0.578 15.312 58.378 1.000 28.480 177 GLY AAA C 1
ATOM 2410 O O . GLY A 1 204 ? -0.585 15.835 59.477 1.000 29.681 177 GLY AAA O 1
ATOM 2414 N N . ILE A 1 205 ? -1.559 15.450 57.501 1.000 26.206 178 ILE AAA N 1
ATOM 2415 C CA . ILE A 1 205 ? -2.821 16.192 57.788 1.000 25.244 178 ILE AAA CA 1
ATOM 2416 C C . ILE A 1 205 ? -3.933 15.157 57.922 1.000 24.182 178 ILE AAA C 1
ATOM 2417 O O . ILE A 1 205 ? -4.043 14.252 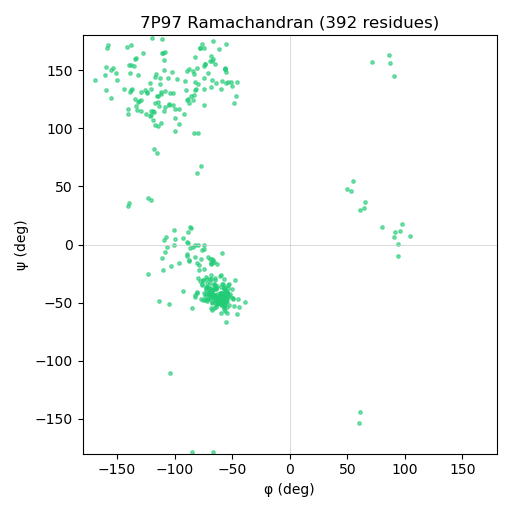57.047 1.000 22.970 178 ILE AAA O 1
ATOM 2433 N N . ASP A 1 206 ? -4.716 15.287 58.987 1.000 24.388 179 ASP AAA N 1
ATOM 2434 C CA . ASP A 1 206 ? -5.922 14.458 59.237 1.000 23.853 179 ASP AAA CA 1
ATOM 2435 C C . ASP A 1 206 ? -6.885 14.564 58.049 1.000 21.887 179 ASP AAA C 1
ATOM 2436 O O . ASP A 1 206 ? -6.934 15.600 57.397 1.000 20.439 179 ASP AAA O 1
ATOM 2445 N N . VAL A 1 207 ? -7.662 13.504 57.831 1.000 22.018 180 VAL AAA N 1
ATOM 2446 C CA . VAL A 1 207 ? -8.685 13.378 56.751 1.000 20.624 180 VAL AAA CA 1
ATOM 2447 C C . VAL A 1 207 ? -10.036 13.003 57.366 1.000 21.400 180 VAL AAA C 1
ATOM 2448 O O . VAL A 1 207 ? -10.083 12.136 58.256 1.000 22.883 180 VAL AAA O 1
ATOM 2461 N N . TRP A 1 208 ? -11.077 13.707 56.940 1.000 20.928 181 TRP AAA N 1
ATOM 2462 C CA . TRP A 1 208 ? -12.503 13.424 57.246 1.000 21.643 181 TRP AAA CA 1
ATOM 2463 C C . TRP A 1 208 ? -13.239 13.099 55.943 1.000 20.677 181 TRP AAA C 1
ATOM 2464 O O . TRP A 1 208 ? -13.488 14.021 55.119 1.000 19.262 181 TRP AAA O 1
ATOM 2485 N N . VAL A 1 209 ? -13.492 11.810 55.737 1.000 21.449 182 VAL AAA N 1
ATOM 2486 C CA . VAL A 1 209 ? -14.258 11.302 54.565 1.000 20.942 182 VAL AAA CA 1
ATOM 2487 C C . VAL A 1 209 ? -15.760 11.388 54.827 1.000 21.346 182 VAL AAA C 1
ATOM 2488 O O . VAL A 1 209 ? -16.252 10.858 55.858 1.000 22.236 182 VAL AAA O 1
ATOM 2501 N N . VAL A 1 210 ? -16.474 11.988 53.886 1.000 20.858 183 VAL AAA N 1
ATOM 2502 C CA . VAL A 1 210 ? -17.961 12.077 53.964 1.000 21.865 183 VAL AAA CA 1
ATOM 2503 C C . VAL A 1 210 ? -18.517 11.348 52.744 1.000 21.747 183 VAL AAA C 1
ATOM 2504 O O . VAL A 1 210 ? -18.276 11.833 51.626 1.000 20.138 183 VAL AAA O 1
ATOM 2517 N N . ARG A 1 211 ? -19.229 10.243 52.994 1.000 23.568 184 ARG AAA N 1
ATOM 2518 C CA . ARG A 1 211 ? -19.845 9.362 51.980 1.000 24.474 184 ARG AAA CA 1
ATOM 2519 C C . ARG A 1 211 ? -21.355 9.442 52.130 1.000 24.588 184 ARG AAA C 1
ATOM 2520 O O . ARG A 1 211 ? -21.865 9.196 53.201 1.000 24.953 184 ARG AAA O 1
ATOM 2541 N N . SER A 1 212 ? -22.032 9.821 51.060 1.000 24.611 185 SER AAA N 1
ATOM 2542 C CA . SER A 1 212 ? -23.518 9.869 51.003 1.000 26.109 185 SER AAA CA 1
ATOM 2543 C C . SER A 1 212 ? -23.995 9.851 49.537 1.000 26.013 185 SER AAA C 1
ATOM 2544 O O . SER A 1 212 ? -23.220 10.215 48.599 1.000 23.974 185 SER AAA O 1
ATOM 2552 N N . ARG A 1 213 ? -25.210 9.336 49.356 1.000 28.065 186 ARG AAA N 1
ATOM 2553 C CA . ARG A 1 213 ? -25.986 9.369 48.098 1.000 28.503 186 ARG AAA CA 1
ATOM 2554 C C . ARG A 1 213 ? -25.781 10.728 47.428 1.000 25.141 186 ARG AAA C 1
ATOM 2555 O O . ARG A 1 213 ? -25.429 10.744 46.265 1.000 23.855 186 ARG AAA O 1
ATOM 2576 N N . GLU A 1 214 ? -25.937 11.825 48.165 1.000 23.117 187 GLU AAA N 1
ATOM 2577 C CA . GLU A 1 214 ? -26.040 13.201 47.608 1.000 21.197 187 GLU AAA CA 1
ATOM 2578 C C . GLU A 1 214 ? -24.685 13.739 47.149 1.000 19.655 187 GLU AAA C 1
ATOM 2579 O O . GLU A 1 214 ? -24.687 14.553 46.202 1.000 18.536 187 GLU AAA O 1
ATOM 2591 N N . TRP A 1 215 ? -23.589 13.323 47.792 1.000 19.283 188 TRP AAA N 1
ATOM 2592 C CA . TRP A 1 215 ? -22.210 13.694 47.403 1.000 17.965 188 TRP AAA CA 1
ATOM 2593 C C . TRP A 1 215 ? -21.741 12.819 46.249 1.000 17.367 188 TRP AAA C 1
ATOM 2594 O O . TRP A 1 215 ? -21.057 13.334 45.356 1.000 17.138 188 TRP AAA O 1
ATOM 2615 N N . ALA A 1 216 ? -22.063 11.546 46.301 1.000 17.988 189 ALA AAA N 1
ATOM 2616 C CA . ALA A 1 216 ? -21.371 10.498 45.527 1.000 18.607 189 ALA AAA CA 1
ATOM 2617 C C . ALA A 1 216 ? -21.721 10.557 44.026 1.000 18.443 189 ALA AAA C 1
ATOM 2618 O O . ALA A 1 216 ? -20.821 10.280 43.204 1.000 17.289 189 ALA AAA O 1
ATOM 2625 N N . LEU A 1 217 ? -22.981 10.838 43.693 1.000 19.019 190 LEU AAA N 1
ATOM 2626 C CA . LEU A 1 217 ? -23.495 10.866 42.294 1.000 19.644 190 LEU AAA CA 1
ATOM 2627 C C . LEU A 1 217 ? -23.195 12.210 41.622 1.000 18.624 190 LEU AAA C 1
ATOM 2628 O O . LEU A 1 217 ? -23.953 13.180 41.813 1.000 18.926 190 LEU AAA O 1
ATOM 2644 N N . ASP A 1 218 ? -22.100 12.252 40.878 1.000 18.352 191 ASP AAA N 1
ATOM 2645 C CA . ASP A 1 218 ? -21.828 13.256 39.823 1.000 17.997 191 ASP AAA CA 1
ATOM 2646 C C . ASP A 1 218 ? -22.209 12.608 38.486 1.000 18.428 191 ASP AAA C 1
ATOM 2647 O O . ASP A 1 218 ? -22.032 11.387 38.335 1.000 19.529 191 ASP AAA O 1
ATOM 2656 N N . VAL A 1 219 ? -22.783 13.362 37.563 1.000 18.535 192 VAL AAA N 1
ATOM 2657 C CA . VAL A 1 219 ? -23.190 12.813 36.239 1.000 19.439 192 VAL AAA CA 1
ATOM 2658 C C . VAL A 1 219 ? -22.084 13.107 35.222 1.000 18.909 192 VAL AAA C 1
ATOM 2659 O O . VAL A 1 219 ? -21.915 14.246 34.844 1.000 18.412 192 VAL AAA O 1
ATOM 2672 N N . ASP A 1 220 ? -21.286 12.098 34.883 1.000 19.432 193 ASP AAA N 1
ATOM 2673 C CA . ASP A 1 220 ? -20.247 12.151 33.825 1.000 19.303 193 ASP AAA CA 1
ATOM 2674 C C . ASP A 1 220 ? -20.658 11.213 32.682 1.000 20.581 193 ASP AAA C 1
ATOM 2675 O O . ASP A 1 220 ? -20.564 11.627 31.510 1.000 20.775 193 ASP AAA O 1
ATOM 2684 N N . LEU A 1 221 ? -21.035 9.969 33.001 1.000 21.200 194 LEU AAA N 1
ATOM 2685 C CA . LEU A 1 221 ? -21.147 8.876 31.994 1.000 23.281 194 LEU AAA CA 1
ATOM 2686 C C . LEU A 1 221 ? -22.607 8.521 31.824 1.000 24.077 194 LEU AAA C 1
ATOM 2687 O O . LEU A 1 221 ? -23.412 8.910 32.660 1.000 23.662 194 LEU AAA O 1
ATOM 2703 N N . PRO A 1 222 ? -22.971 7.790 30.754 1.000 25.794 195 PRO AAA N 1
ATOM 2704 C CA . PRO A 1 222 ? -24.341 7.293 30.592 1.000 27.305 195 PRO AAA CA 1
ATOM 2705 C C . PRO A 1 222 ? -24.877 6.583 31.845 1.000 27.403 195 PRO AAA C 1
ATOM 2706 O O . PRO A 1 222 ? -25.987 6.924 32.255 1.000 27.258 195 PRO AAA O 1
ATOM 2717 N N . ALA A 1 223 ? -24.093 5.686 32.453 1.000 27.482 196 ALA AAA N 1
ATOM 2718 C CA . ALA A 1 223 ? -24.522 4.894 33.633 1.000 27.979 196 ALA AAA CA 1
ATOM 2719 C C . ALA A 1 223 ? -24.933 5.869 34.734 1.000 26.571 196 ALA AAA C 1
ATOM 2720 O O . ALA A 1 223 ? -25.924 5.589 35.406 1.000 27.953 196 ALA AAA O 1
ATOM 2727 N N . ASP A 1 224 ? -24.204 6.975 34.860 1.000 24.588 197 ASP AAA N 1
ATOM 2728 C CA . ASP A 1 224 ? -24.408 8.019 35.879 1.000 23.723 197 ASP AAA CA 1
ATOM 2729 C C . ASP A 1 224 ? -25.746 8.719 35.659 1.000 24.539 197 ASP AAA C 1
ATOM 2730 O O . ASP A 1 224 ? -26.443 8.967 36.668 1.000 24.052 197 ASP AAA O 1
ATOM 2739 N N . LEU A 1 225 ? -26.040 9.090 34.410 1.000 25.590 198 LEU AAA N 1
ATOM 2740 C CA . LEU A 1 225 ? -27.319 9.736 34.026 1.000 27.134 198 LEU AAA CA 1
ATOM 2741 C C . LEU A 1 225 ? -28.502 8.811 34.383 1.000 29.395 198 LEU AAA C 1
ATOM 2742 O O . LEU A 1 225 ? -29.527 9.295 34.877 1.000 29.501 198 LEU AAA O 1
ATOM 2758 N N . GLU A 1 226 ? -28.373 7.518 34.127 1.000 31.748 199 GLU AAA N 1
ATOM 2759 C CA . GLU A 1 226 ? -29.440 6.519 34.354 1.000 35.073 199 GLU AAA CA 1
ATOM 2760 C C . GLU A 1 226 ? -29.692 6.370 35.860 1.000 33.770 199 GLU AAA C 1
ATOM 2761 O O . GLU A 1 226 ? -30.867 6.303 36.254 1.000 33.489 199 GLU AAA O 1
ATOM 2773 N N . GLU A 1 227 ? -28.615 6.297 36.656 1.000 32.060 200 GLU AAA N 1
ATOM 2774 C CA . GLU A 1 227 ? -28.673 6.300 38.139 1.000 31.556 200 GLU AAA CA 1
ATOM 2775 C C . GLU A 1 227 ? -29.410 7.559 38.618 1.000 30.512 200 GLU AAA C 1
ATOM 2776 O O . GLU A 1 227 ? -30.340 7.387 39.477 1.000 31.823 200 GLU AAA O 1
ATOM 2788 N N . PHE A 1 228 ? -29.095 8.742 38.066 1.000 28.349 201 PHE AAA N 1
ATOM 2789 C CA . PHE A 1 228 ? -29.829 10.003 38.352 1.000 28.149 201 PHE AAA CA 1
ATOM 2790 C C . PHE A 1 228 ? -31.317 9.859 38.035 1.000 29.847 201 PHE AAA C 1
ATOM 2791 O O . PHE A 1 228 ? -32.146 10.131 38.931 1.000 29.564 201 PHE AAA O 1
ATOM 2808 N N . GLU A 1 229 ? -31.633 9.468 36.795 1.000 32.052 202 GLU AAA N 1
ATOM 2809 C CA . GLU A 1 229 ? -33.025 9.243 36.287 1.000 35.264 202 GLU AAA CA 1
ATOM 2810 C C . GLU A 1 229 ? -33.746 8.304 37.264 1.000 36.611 202 GLU AAA C 1
ATOM 2811 O O . GLU A 1 229 ? -34.932 8.578 37.629 1.000 37.677 202 GLU AAA O 1
ATOM 2823 N N . SER A 1 230 ? -33.041 7.266 37.714 1.000 36.394 203 SER AAA N 1
ATOM 2824 C CA . SER A 1 230 ? -33.605 6.172 38.547 1.000 38.495 203 SER AAA CA 1
ATOM 2825 C C . SER A 1 230 ? -33.914 6.656 39.981 1.000 37.580 203 SER AAA C 1
ATOM 2826 O O . SER A 1 230 ? -34.888 6.215 40.538 1.000 38.339 203 SER AAA O 1
ATOM 2834 N N . SER A 1 231 ? -33.147 7.581 40.548 1.000 36.736 204 SER AAA N 1
ATOM 2835 C CA . SER A 1 231 ? -33.401 8.120 41.915 1.000 37.236 204 SER AAA CA 1
ATOM 2836 C C . SER A 1 231 ? -34.530 9.159 41.872 1.000 38.129 204 SER AAA C 1
ATOM 2837 O O . SER A 1 231 ? -35.166 9.359 42.923 1.000 38.519 204 SER AAA O 1
ATOM 2845 N N . VAL A 1 232 ? -34.773 9.746 40.692 1.000 38.262 205 VAL AAA N 1
ATOM 2846 C CA . VAL A 1 232 ? -35.821 10.771 40.417 1.000 39.366 205 VAL AAA CA 1
ATOM 2847 C C . VAL A 1 232 ? -37.175 10.065 40.284 1.000 42.159 205 VAL AAA C 1
ATOM 2848 O O . VAL A 1 232 ? -38.187 10.687 40.655 1.000 43.075 205 VAL AAA O 1
ATOM 2861 N N . ARG A 1 233 ? -37.195 8.817 39.795 1.000 44.199 206 ARG AAA N 1
ATOM 2862 C CA . ARG A 1 233 ? -38.398 7.930 39.757 1.000 46.546 206 ARG AAA CA 1
ATOM 2863 C C . ARG A 1 233 ? -38.696 7.390 41.159 1.000 47.378 206 ARG AAA C 1
ATOM 2864 O O . ARG A 1 233 ? -39.864 7.427 41.540 1.000 49.132 206 ARG AAA O 1
ATOM 2885 N N . ASP A 1 234 ? -37.700 6.874 41.884 1.000 47.457 207 ASP AAA N 1
ATOM 2886 C CA . ASP A 1 234 ? -37.818 6.526 43.331 1.000 49.965 207 ASP AAA CA 1
ATOM 2887 C C . ASP A 1 234 ? -38.515 7.656 44.101 1.000 49.346 207 ASP AAA C 1
ATOM 2888 O O . ASP A 1 234 ? -39.402 7.345 44.902 1.000 51.545 207 ASP AAA O 1
ATOM 2897 N N . ALA A 1 235 ? -38.101 8.911 43.876 1.000 47.312 208 ALA AAA N 1
ATOM 2898 C CA . ALA A 1 235 ? -38.580 10.140 44.569 1.000 47.332 208 ALA AAA CA 1
ATOM 2899 C C . ALA A 1 235 ? -40.038 10.486 44.170 1.000 48.779 208 ALA AAA C 1
ATOM 2900 O O . ALA A 1 235 ? -40.826 10.830 45.057 1.000 49.116 208 ALA AAA O 1
ATOM 2907 N N . LYS A 1 236 ? -40.431 10.383 42.900 1.000 49.187 209 LYS AAA N 1
ATOM 2908 C CA . LYS A 1 236 ? -41.866 10.439 42.554 1.000 52.606 209 LYS AAA CA 1
ATOM 2909 C C . LYS A 1 236 ? -42.627 9.480 43.485 1.000 58.719 209 LYS AAA C 1
ATOM 2910 O O . LYS A 1 236 ? -43.599 9.952 44.115 1.000 61.468 209 LYS AAA O 1
ATOM 2929 N N . ARG A 1 237 ? -42.215 8.197 43.580 1.000 62.600 210 ARG AAA N 1
ATOM 2930 C CA . ARG A 1 237 ? -42.948 7.105 44.307 1.000 67.598 210 ARG AAA CA 1
ATOM 2931 C C . ARG A 1 237 ? -42.955 7.344 45.827 1.000 68.535 210 ARG AAA C 1
ATOM 2932 O O . ARG A 1 237 ? -44.051 7.372 46.383 1.000 70.793 210 ARG AAA O 1
ATOM 2953 N N . ARG A 1 238 ? -41.784 7.488 46.460 1.000 69.105 211 ARG AAA N 1
ATOM 2954 C CA . ARG A 1 238 ? -41.596 7.711 47.931 1.000 72.350 211 ARG AAA CA 1
ATOM 2955 C C . ARG A 1 238 ? -42.408 8.924 48.418 1.000 72.182 211 ARG AAA C 1
ATOM 2956 O O . ARG A 1 238 ? -43.231 8.752 49.339 1.000 73.699 211 ARG AAA O 1
ATOM 2977 N N . VAL A 1 239 ? -42.144 10.106 47.841 1.000 69.633 212 VAL AAA N 1
ATOM 2978 C CA . VAL A 1 239 ? -42.596 11.448 48.328 1.000 68.503 212 VAL AAA CA 1
ATOM 2979 C C . VAL A 1 239 ? -44.042 11.670 47.845 1.000 69.655 212 VAL AAA C 1
ATOM 2980 O O . VAL A 1 239 ? -44.871 12.052 48.685 1.000 72.719 212 VAL AAA O 1
ATOM 2993 N N . LEU A 1 240 ? -44.356 11.373 46.573 1.000 68.802 213 LEU AAA N 1
ATOM 2994 C CA . LEU A 1 240 ? -45.664 11.681 45.907 1.000 70.435 213 LEU AAA CA 1
ATOM 2995 C C . LEU A 1 240 ? -46.480 10.382 45.808 1.000 74.392 213 LEU AAA C 1
ATOM 2996 O O . LEU A 1 240 ? -46.919 9.905 46.867 1.000 77.566 213 LEU AAA O 1
ATOM 3012 N N . CYS A 1 241 ? -46.672 9.830 44.602 1.000 76.433 214 CYS AAA N 1
ATOM 3013 C CA . CYS A 1 241 ? -47.006 8.397 44.350 1.000 79.656 214 CYS AAA CA 1
ATOM 3014 C C . CYS A 1 241 ? -46.970 8.078 42.849 1.000 80.030 214 CYS AAA C 1
ATOM 3015 O O . CYS A 1 241 ? -47.354 7.000 42.386 1.000 82.412 214 CYS AAA O 1
ATOM 3023 N N . GLY B 1 39 ? -2.496 -6.930 56.087 1.000 35.928 12 GLY BBB N 1
ATOM 3024 C CA . GLY B 1 39 ? -3.166 -7.991 56.870 1.000 34.964 12 GLY BBB CA 1
ATOM 3025 C C . GLY B 1 39 ? -4.033 -7.357 57.933 1.000 32.957 12 GLY BBB C 1
ATOM 3026 O O . GLY B 1 39 ? -3.492 -7.017 59.034 1.000 33.959 12 GLY BBB O 1
ATOM 3030 N N . ILE B 1 40 ? -5.315 -7.152 57.624 1.000 30.453 13 ILE BBB N 1
ATOM 3031 C CA . ILE B 1 40 ? -6.253 -6.500 58.574 1.000 27.893 13 ILE BBB CA 1
ATOM 3032 C C . ILE B 1 40 ? -7.048 -7.616 59.241 1.000 27.564 13 ILE BBB C 1
ATOM 3033 O O . ILE B 1 40 ? -7.722 -8.398 58.531 1.000 27.518 13 ILE BBB O 1
ATOM 3049 N N . TRP B 1 41 ? -6.871 -7.725 60.556 1.000 27.228 14 TRP BBB N 1
ATOM 3050 C CA . TRP B 1 41 ? -7.687 -8.564 61.461 1.000 26.850 14 TRP BBB CA 1
ATOM 3051 C C . TRP B 1 41 ? -8.899 -7.739 61.869 1.000 24.347 14 TRP BBB C 1
ATOM 3052 O O . TRP B 1 41 ? -8.711 -6.631 62.393 1.000 22.985 14 TRP BBB O 1
ATOM 3073 N N . ALA B 1 42 ? -10.094 -8.279 61.707 1.000 23.657 15 ALA BBB N 1
ATOM 3074 C CA . ALA B 1 42 ? -11.313 -7.640 62.243 1.000 22.559 15 ALA BBB CA 1
ATOM 3075 C C . ALA B 1 42 ? -11.726 -8.380 63.518 1.000 22.434 15 ALA BBB C 1
ATOM 3076 O O . ALA B 1 42 ? -11.556 -9.627 63.581 1.000 24.842 15 ALA BBB O 1
ATOM 3083 N N . VAL B 1 43 ? -12.320 -7.638 64.445 1.000 20.857 16 VAL BBB N 1
ATOM 3084 C CA . VAL B 1 43 ? -12.675 -8.071 65.816 1.000 20.684 16 VAL BBB CA 1
ATOM 3085 C C . VAL B 1 43 ? -14.112 -7.625 65.988 1.000 19.981 16 VAL BBB C 1
ATOM 3086 O O . VAL B 1 43 ? -14.338 -6.443 65.784 1.000 20.457 16 VAL BBB O 1
ATOM 3099 N N . VAL B 1 44 ? -15.027 -8.543 66.299 1.000 19.984 17 VAL BBB N 1
ATOM 3100 C CA . VAL B 1 44 ? -16.439 -8.203 66.614 1.000 19.671 17 VAL BBB CA 1
ATOM 3101 C C . VAL B 1 44 ? -16.714 -8.666 68.045 1.000 20.053 17 VAL BBB C 1
ATOM 3102 O O . VAL B 1 44 ? -16.829 -9.865 68.308 1.000 20.206 17 VAL BBB O 1
ATOM 3115 N N . PRO B 1 45 ? -16.836 -7.739 69.023 1.000 19.798 18 PRO BBB N 1
ATOM 3116 C CA . PRO B 1 45 ? -17.181 -8.138 70.386 1.000 20.583 18 PRO BBB CA 1
ATOM 3117 C C . PRO B 1 45 ? -18.704 -8.315 70.460 1.000 20.891 18 PRO BBB C 1
ATOM 3118 O O . PRO B 1 45 ? -19.430 -7.451 69.956 1.000 20.188 18 PRO BBB O 1
ATOM 3129 N N . LEU B 1 46 ? -19.139 -9.436 71.052 1.000 22.485 19 LEU BBB N 1
ATOM 3130 C CA . LEU B 1 46 ? -20.574 -9.835 71.217 1.000 23.045 19 LEU BBB CA 1
ATOM 3131 C C . LEU B 1 46 ? -20.859 -10.345 72.646 1.000 25.047 19 LEU BBB C 1
ATOM 3132 O O . LEU B 1 46 ? -20.180 -11.318 73.136 1.000 24.499 19 LEU BBB O 1
ATOM 3148 N N . LYS B 1 47 ? -21.860 -9.730 73.288 1.000 26.155 20 LYS BBB N 1
ATOM 3149 C CA . LYS B 1 47 ? -22.382 -10.179 74.602 1.000 28.389 20 LYS BBB CA 1
ATOM 3150 C C . LYS B 1 47 ? -23.050 -11.553 74.439 1.000 29.103 20 LYS BBB C 1
ATOM 3151 O O . LYS B 1 47 ? -23.091 -12.098 73.316 1.000 27.666 20 LYS BBB O 1
ATOM 3170 N N . ALA B 1 48 ? -23.590 -12.078 75.536 1.000 30.735 21 ALA BBB N 1
ATOM 3171 C CA . ALA B 1 48 ? -24.584 -13.173 75.519 1.000 33.049 21 ALA BBB CA 1
ATOM 3172 C C . ALA B 1 48 ? -25.924 -12.598 75.071 1.000 33.324 21 ALA BBB C 1
ATOM 3173 O O . ALA B 1 48 ? -26.302 -11.475 75.403 1.000 33.135 21 ALA BBB O 1
ATOM 3180 N N . PRO B 1 49 ? -26.700 -13.354 74.291 1.000 34.153 22 PRO BBB N 1
ATOM 3181 C CA . PRO B 1 49 ? -27.908 -12.794 73.700 1.000 35.381 22 PRO BBB CA 1
ATOM 3182 C C . PRO B 1 49 ? -28.933 -12.418 74.785 1.000 37.886 22 PRO BBB C 1
ATOM 3183 O O . PRO B 1 49 ? -29.706 -11.500 74.588 1.000 37.867 22 PRO BBB O 1
ATOM 3194 N N . GLU B 1 50 ? -28.918 -13.119 75.917 1.000 40.505 23 GLU BBB N 1
ATOM 3195 C CA . GLU B 1 50 ? -29.994 -12.992 76.935 1.000 43.550 23 GLU BBB CA 1
ATOM 3196 C C . GLU B 1 50 ? -29.906 -11.608 77.592 1.000 42.071 23 GLU BBB C 1
ATOM 3197 O O . GLU B 1 50 ? -30.966 -11.061 77.921 1.000 43.375 23 GLU BBB O 1
ATOM 3209 N N . CYS B 1 51 ? -28.707 -11.055 77.744 1.000 39.812 24 CYS BBB N 1
ATOM 3210 C CA A CYS B 1 51 ? -28.530 -9.729 78.397 0.600 39.577 24 CYS BBB CA 1
ATOM 3211 C CA B CYS B 1 51 ? -28.468 -9.741 78.393 0.400 39.103 24 CYS BBB CA 1
ATOM 3212 C C . CYS B 1 51 ? -28.144 -8.700 77.316 1.000 36.719 24 CYS BBB C 1
ATOM 3213 O O . CYS B 1 51 ? -27.717 -7.596 77.678 1.000 36.870 24 CYS BBB O 1
ATOM 3227 N N . ALA B 1 52 ? -28.401 -9.027 76.045 1.000 33.906 25 ALA BBB N 1
ATOM 3228 C CA . ALA B 1 52 ? -28.093 -8.173 74.871 1.000 30.836 25 ALA BBB CA 1
ATOM 3229 C C . ALA B 1 52 ? -29.126 -7.058 74.644 1.000 29.697 25 ALA BBB C 1
ATOM 3230 O O . ALA B 1 52 ? -30.314 -7.329 74.707 1.000 29.525 25 ALA BBB O 1
ATOM 3237 N N . LYS B 1 53 ? -28.636 -5.863 74.305 1.000 28.409 26 LYS BBB N 1
ATOM 3238 C CA . LYS B 1 53 ? -29.428 -4.680 73.885 1.000 29.790 26 LYS BBB CA 1
ATOM 3239 C C . LYS B 1 53 ? -30.487 -4.362 74.955 1.000 32.978 26 LYS BBB C 1
ATOM 3240 O O . LYS B 1 53 ? -31.694 -4.287 74.565 1.000 34.524 26 LYS BBB O 1
ATOM 3259 N N . THR B 1 54 ? -30.083 -4.183 76.231 1.000 34.006 27 THR BBB N 1
ATOM 3260 C CA . THR B 1 54 ? -31.011 -3.961 77.374 1.000 37.163 27 THR BBB CA 1
ATOM 3261 C C . THR B 1 54 ? -31.810 -2.668 77.111 1.000 38.366 27 THR BBB C 1
ATOM 3262 O O . THR B 1 54 ? -32.958 -2.571 77.545 1.000 39.014 27 THR BBB O 1
ATOM 3273 N N . ARG B 1 55 ? -31.242 -1.734 76.342 1.000 39.483 28 ARG BBB N 1
ATOM 3274 C CA . ARG B 1 55 ? -31.848 -0.400 76.067 1.000 41.444 28 ARG BBB CA 1
ATOM 3275 C C . ARG B 1 55 ? -33.018 -0.495 75.070 1.000 40.176 28 ARG BBB C 1
ATOM 3276 O O . ARG B 1 55 ? -33.670 0.535 74.852 1.000 41.032 28 ARG BBB O 1
ATOM 3297 N N . LEU B 1 56 ? -33.358 -1.689 74.577 1.000 38.201 29 LEU BBB N 1
ATOM 3298 C CA . LEU B 1 56 ? -34.553 -1.895 73.719 1.000 38.147 29 LEU BBB CA 1
ATOM 3299 C C . LEU B 1 56 ? -35.658 -2.667 74.450 1.000 39.759 29 LEU BBB C 1
ATOM 3300 O O . LEU B 1 56 ? -36.676 -2.919 73.786 1.000 41.126 29 LEU BBB O 1
ATOM 3316 N N . ALA B 1 57 ? -35.516 -3.011 75.745 1.000 40.172 30 ALA BBB N 1
ATOM 3317 C CA . ALA B 1 57 ? -36.494 -3.883 76.467 1.000 41.738 30 ALA BBB CA 1
ATOM 3318 C C . ALA B 1 57 ? -37.838 -3.154 76.651 1.000 43.381 30 ALA BBB C 1
ATOM 3319 O O . ALA B 1 57 ? -38.882 -3.838 76.714 1.000 44.466 30 ALA BBB O 1
ATOM 3326 N N . GLY B 1 58 ? -37.803 -1.817 76.679 1.000 42.744 31 GLY BBB N 1
ATOM 3327 C CA . GLY B 1 58 ? -38.994 -0.958 76.677 1.000 44.624 31 GLY BBB CA 1
ATOM 3328 C C . GLY B 1 58 ? -39.762 -0.987 75.359 1.000 45.126 31 GLY BBB C 1
ATOM 3329 O O . GLY B 1 58 ? -40.943 -0.527 75.385 1.000 47.776 31 GLY BBB O 1
ATOM 3333 N N . VAL B 1 59 ? -39.176 -1.456 74.242 1.000 42.454 32 VAL BBB N 1
ATOM 3334 C CA . VAL B 1 59 ? -39.900 -1.462 72.930 1.000 43.248 32 VAL BBB CA 1
ATOM 3335 C C . VAL B 1 59 ? -39.980 -2.862 72.303 1.000 43.115 32 VAL BBB C 1
ATOM 3336 O O . VAL B 1 59 ? -40.923 -3.102 71.503 1.000 44.555 32 VAL BBB O 1
ATOM 3349 N N . LEU B 1 60 ? -39.053 -3.758 72.616 1.000 41.599 33 LEU BBB N 1
ATOM 3350 C CA . LEU B 1 60 ? -39.061 -5.131 72.051 1.000 41.466 33 LEU BBB CA 1
ATOM 3351 C C . LEU B 1 60 ? -39.139 -6.131 73.205 1.000 42.343 33 LEU BBB C 1
ATOM 3352 O O . LEU B 1 60 ? -38.425 -5.902 74.222 1.000 41.437 33 LEU BBB O 1
ATOM 3368 N N . SER B 1 61 ? -39.946 -7.189 73.022 1.000 44.430 34 SER BBB N 1
ATOM 3369 C CA . SER B 1 61 ? -40.020 -8.413 73.872 1.000 45.711 34 SER BBB CA 1
ATOM 3370 C C . SER B 1 61 ? -38.619 -9.037 73.968 1.000 44.041 34 SER BBB C 1
ATOM 3371 O O . SER B 1 61 ? -37.716 -8.537 73.268 1.000 41.864 34 SER BBB O 1
ATOM 3379 N N . HIS B 1 62 ? -38.431 -10.068 74.809 1.000 45.372 35 HIS BBB N 1
ATOM 3380 C CA . HIS B 1 62 ? -37.138 -10.785 74.967 1.000 43.438 35 HIS BBB CA 1
ATOM 3381 C C . HIS B 1 62 ? -36.845 -11.483 73.648 1.000 42.155 35 HIS BBB C 1
ATOM 3382 O O . HIS B 1 62 ? -35.785 -11.229 73.092 1.000 40.236 35 HIS BBB O 1
ATOM 3397 N N . ALA B 1 63 ? -37.770 -12.298 73.152 1.000 43.933 36 ALA BBB N 1
ATOM 3398 C CA . ALA B 1 63 ? -37.583 -13.060 71.898 1.000 44.093 36 ALA BBB CA 1
ATOM 3399 C C . ALA B 1 63 ? -37.206 -12.103 70.758 1.000 43.459 36 ALA BBB C 1
ATOM 3400 O O . ALA B 1 63 ? -36.315 -12.454 69.961 1.000 43.224 36 ALA BBB O 1
ATOM 3407 N N . ALA B 1 64 ? -37.822 -10.927 70.677 1.000 43.909 37 ALA BBB N 1
ATOM 3408 C CA . ALA B 1 64 ? -37.637 -10.010 69.531 1.000 43.074 37 ALA BBB CA 1
ATOM 3409 C C . ALA B 1 64 ? -36.247 -9.378 69.604 1.000 40.701 37 ALA BBB C 1
ATOM 3410 O O . ALA B 1 64 ? -35.605 -9.245 68.573 1.000 39.838 37 ALA BBB O 1
ATOM 3417 N N . ARG B 1 65 ? -35.827 -8.971 70.795 1.000 41.384 38 ARG BBB N 1
ATOM 3418 C CA . ARG B 1 65 ? -34.503 -8.348 71.071 1.000 40.399 38 ARG BBB CA 1
ATOM 3419 C C . ARG B 1 65 ? -33.393 -9.319 70.689 1.000 37.951 38 ARG BBB C 1
ATOM 3420 O O . ARG B 1 65 ? -32.444 -8.924 70.045 1.000 37.721 38 ARG BBB O 1
ATOM 3441 N N . GLN B 1 66 ? -33.532 -10.554 71.120 1.000 37.922 39 GLN BBB N 1
ATOM 3442 C CA . GLN B 1 66 ? -32.522 -11.613 70.941 1.000 36.542 39 GLN BBB CA 1
ATOM 3443 C C . GLN B 1 66 ? -32.406 -11.983 69.452 1.000 34.427 39 GLN BBB C 1
ATOM 3444 O O . GLN B 1 66 ? -31.289 -12.219 68.987 1.000 31.540 39 GLN BBB O 1
ATOM 3458 N N . ALA B 1 67 ? -33.536 -12.023 68.733 1.000 34.854 40 ALA BBB N 1
ATOM 3459 C CA . ALA B 1 67 ? -33.623 -12.230 67.264 1.000 34.152 40 ALA BBB CA 1
ATOM 3460 C C . ALA B 1 67 ? -32.860 -11.103 66.548 1.000 31.756 40 ALA BBB C 1
ATOM 3461 O O . ALA B 1 67 ? -32.075 -11.399 65.642 1.000 30.965 40 ALA BBB O 1
ATOM 3468 N N . LEU B 1 68 ? -33.062 -9.855 66.970 1.000 30.611 41 LEU BBB N 1
ATOM 3469 C CA . LEU B 1 68 ? -32.437 -8.661 66.349 1.000 28.765 41 LEU BBB CA 1
ATOM 3470 C C . LEU B 1 68 ? -30.944 -8.631 66.694 1.000 26.453 41 LEU BBB C 1
ATOM 3471 O O . LEU B 1 68 ? -30.186 -8.099 65.889 1.000 24.855 41 LEU BBB O 1
ATOM 3487 N N . PHE B 1 69 ? -30.534 -9.169 67.841 1.000 26.105 42 PHE BBB N 1
ATOM 3488 C CA . PHE B 1 69 ? -29.111 -9.201 68.266 1.000 24.990 42 PHE BBB CA 1
ATOM 3489 C C . PHE B 1 69 ? -28.317 -10.071 67.285 1.000 24.771 42 PHE BBB C 1
ATOM 3490 O O . PHE B 1 69 ? -27.332 -9.585 66.694 1.000 23.921 42 PHE BBB O 1
ATOM 3507 N N . PHE B 1 70 ? -28.776 -11.297 67.075 1.000 26.511 43 PHE BBB N 1
ATOM 3508 C CA . PHE B 1 70 ? -28.188 -12.309 66.163 1.000 27.351 43 PHE BBB CA 1
ATOM 3509 C C . PHE B 1 70 ? -28.296 -11.827 64.726 1.000 27.127 43 PHE BBB C 1
ATOM 3510 O O . PHE B 1 70 ? -27.356 -11.952 63.955 1.000 27.634 43 PHE BBB O 1
ATOM 3527 N N . SER B 1 71 ? -29.444 -11.279 64.381 1.000 27.677 44 SER BBB N 1
ATOM 3528 C CA . SER B 1 71 ? -29.717 -10.735 63.034 1.000 27.602 44 SER BBB CA 1
ATOM 3529 C C . SER B 1 71 ? -28.643 -9.709 62.642 1.000 25.630 44 SER BBB C 1
ATOM 3530 O O . SER B 1 71 ? -28.034 -9.894 61.593 1.000 25.390 44 SER BBB O 1
ATOM 3538 N N . MET B 1 72 ? -28.403 -8.682 63.471 1.000 24.314 45 MET BBB N 1
ATOM 3539 C CA . MET B 1 72 ? -27.401 -7.603 63.220 1.000 22.953 45 MET BBB CA 1
ATOM 3540 C C . MET B 1 72 ? -25.967 -8.167 63.313 1.000 21.909 45 MET BBB C 1
ATOM 3541 O O . MET B 1 72 ? -25.113 -7.821 62.454 1.000 21.170 45 MET BBB O 1
ATOM 3555 N N . ALA B 1 73 ? -25.682 -8.974 64.341 1.000 21.307 46 ALA BBB N 1
ATOM 3556 C CA . ALA B 1 73 ? -24.376 -9.631 64.499 1.000 20.450 46 ALA BBB CA 1
ATOM 3557 C C . ALA B 1 73 ? -24.085 -10.484 63.252 1.000 20.924 46 ALA BBB C 1
ATOM 3558 O O . ALA B 1 73 ? -22.982 -10.328 62.695 1.000 19.930 46 ALA BBB O 1
ATOM 3565 N N . SER B 1 74 ? -24.998 -11.312 62.746 1.000 22.103 47 SER BBB N 1
ATOM 3566 C CA . SER B 1 74 ? -24.588 -12.120 61.563 1.000 23.547 47 SER BBB CA 1
ATOM 3567 C C . SER B 1 74 ? -24.423 -11.212 60.339 1.000 23.176 47 SER BBB C 1
ATOM 3568 O O . SER B 1 74 ? -23.568 -11.526 59.505 1.000 23.542 47 SER BBB O 1
ATOM 3576 N N . HIS B 1 75 ? -25.161 -10.110 60.238 1.000 23.050 48 HIS BBB N 1
ATOM 3577 C CA . HIS B 1 75 ? -24.954 -9.125 59.148 1.000 22.979 48 HIS BBB CA 1
ATOM 3578 C C . HIS B 1 75 ? -23.517 -8.603 59.195 1.000 22.261 48 HIS BBB C 1
ATOM 3579 O O . HIS B 1 75 ? -22.871 -8.514 58.114 1.000 23.245 48 HIS BBB O 1
ATOM 3594 N N . VAL B 1 76 ? -23.064 -8.211 60.382 1.000 21.187 49 VAL BBB N 1
ATOM 3595 C CA . VAL B 1 76 ? -21.750 -7.532 60.554 1.000 20.127 49 VAL BBB CA 1
ATOM 3596 C C . VAL B 1 76 ? -20.666 -8.549 60.231 1.000 20.099 49 VAL BBB C 1
ATOM 3597 O O . VAL B 1 76 ? -19.668 -8.204 59.587 1.000 20.722 49 VAL BBB O 1
ATOM 3610 N N . ILE B 1 77 ? -20.875 -9.775 60.651 1.000 20.294 50 ILE BBB N 1
ATOM 3611 C CA . ILE B 1 77 ? -19.849 -10.825 60.486 1.000 20.402 50 ILE BBB CA 1
ATOM 3612 C C . ILE B 1 77 ? -19.780 -11.182 59.003 1.000 21.253 50 ILE BBB C 1
ATOM 3613 O O . ILE B 1 77 ? -18.653 -11.189 58.480 1.000 20.986 50 ILE BBB O 1
ATOM 3629 N N . GLY B 1 78 ? -20.922 -11.402 58.349 1.000 22.063 51 GLY BBB N 1
ATOM 3630 C CA . GLY B 1 78 ? -20.983 -11.692 56.909 1.000 23.483 51 GLY BBB CA 1
ATOM 3631 C C . GLY B 1 78 ? -20.271 -10.598 56.137 1.000 23.430 51 GLY BBB C 1
ATOM 3632 O O . GLY B 1 78 ? -19.463 -10.934 55.239 1.000 23.544 51 GLY BBB O 1
ATOM 3636 N N . THR B 1 79 ? -20.497 -9.339 56.538 1.000 22.795 52 THR BBB N 1
ATOM 3637 C CA . THR B 1 79 ? -20.001 -8.138 55.814 1.000 23.489 52 THR BBB CA 1
ATOM 3638 C C . THR B 1 79 ? -18.465 -8.131 55.831 1.000 23.764 52 THR BBB C 1
ATOM 3639 O O . THR B 1 79 ? -17.861 -7.979 54.736 1.000 25.040 52 THR BBB O 1
ATOM 3650 N N . LEU B 1 80 ? -17.870 -8.347 56.994 1.000 23.265 53 LEU BBB N 1
ATOM 3651 C CA . LEU B 1 80 ? -16.403 -8.491 57.167 1.000 24.533 53 LEU BBB CA 1
ATOM 3652 C C . LEU B 1 80 ? -15.845 -9.705 56.398 1.000 27.044 53 LEU BBB C 1
ATOM 3653 O O . LEU B 1 80 ? -14.799 -9.548 55.736 1.000 27.001 53 LEU BBB O 1
ATOM 3669 N N . ARG B 1 81 ? -16.468 -10.874 56.561 1.000 29.734 54 ARG BBB N 1
ATOM 3670 C CA . ARG B 1 81 ? -16.138 -12.169 55.905 1.000 33.383 54 ARG BBB CA 1
ATOM 3671 C C . ARG B 1 81 ? -16.089 -11.987 54.384 1.000 32.881 54 ARG BBB C 1
ATOM 3672 O O . ARG B 1 81 ? -15.226 -12.581 53.732 1.000 33.605 54 ARG BBB O 1
ATOM 3693 N N . ALA B 1 82 ? -16.977 -11.156 53.845 1.000 31.237 55 ALA BBB N 1
ATOM 3694 C CA . ALA B 1 82 ? -17.126 -10.891 52.404 1.000 31.249 55 ALA BBB CA 1
ATOM 3695 C C . ALA B 1 82 ? -16.069 -9.914 51.892 1.000 30.175 55 ALA BBB C 1
ATOM 3696 O O . ALA B 1 82 ? -15.906 -9.855 50.675 1.000 30.533 55 ALA BBB O 1
ATOM 3703 N N . SER B 1 83 ? -15.407 -9.151 52.763 1.000 28.873 56 SER BBB N 1
ATOM 3704 C CA . SER B 1 83 ? -14.478 -8.068 52.347 1.000 28.813 56 SER BBB CA 1
ATOM 3705 C C . SER B 1 83 ? -13.097 -8.622 52.039 1.000 30.586 56 SER BBB C 1
ATOM 3706 O O . SER B 1 83 ? -12.475 -9.276 52.877 1.000 31.425 56 SER BBB O 1
ATOM 3714 N N . PRO B 1 84 ? -12.567 -8.373 50.823 1.000 31.755 57 PRO BBB N 1
ATOM 3715 C CA . PRO B 1 84 ? -11.186 -8.747 50.506 1.000 32.986 57 PRO BBB CA 1
ATOM 3716 C C . PRO B 1 84 ? -10.127 -7.975 51.321 1.000 32.123 57 PRO BBB C 1
ATOM 3717 O O . PRO B 1 84 ? -8.994 -8.400 51.402 1.000 32.434 57 PRO BBB O 1
ATOM 3728 N N . ARG B 1 85 ? -10.543 -6.892 51.963 1.000 31.307 58 ARG BBB N 1
ATOM 3729 C CA . ARG B 1 85 ? -9.699 -6.033 52.823 1.000 30.852 58 ARG BBB CA 1
ATOM 3730 C C . ARG B 1 85 ? -9.469 -6.729 54.160 1.000 28.883 58 ARG BBB C 1
ATOM 3731 O O . ARG B 1 85 ? -8.741 -6.169 54.958 1.000 28.443 58 ARG BBB O 1
ATOM 3752 N N . ILE B 1 86 ? -10.089 -7.885 54.407 1.000 27.811 59 ILE BBB N 1
ATOM 3753 C CA . ILE B 1 86 ? -10.098 -8.521 55.758 1.000 26.202 59 ILE BBB CA 1
ATOM 3754 C C . ILE B 1 86 ? -9.462 -9.917 55.665 1.000 27.663 59 ILE BBB C 1
ATOM 3755 O O . ILE B 1 86 ? -10.044 -10.823 55.038 1.000 27.731 59 ILE BBB O 1
ATOM 3771 N N . ALA B 1 87 ? -8.289 -10.052 56.277 1.000 28.021 60 ALA BBB N 1
ATOM 3772 C CA . ALA B 1 87 ? -7.466 -11.272 56.271 1.000 30.067 60 ALA BBB CA 1
ATOM 3773 C C . ALA B 1 87 ? -8.057 -12.290 57.245 1.000 30.586 60 ALA BBB C 1
ATOM 3774 O O . ALA B 1 87 ? -8.163 -13.456 56.831 1.000 33.666 60 ALA BBB O 1
ATOM 3781 N N . SER B 1 88 ? -8.404 -11.881 58.472 1.000 29.074 61 SER BBB N 1
ATOM 3782 C CA . SER B 1 88 ? -8.802 -12.766 59.598 1.000 28.835 61 SER BBB CA 1
ATOM 3783 C C . SER B 1 88 ? -9.976 -12.145 60.340 1.000 26.591 61 SER BBB C 1
ATOM 3784 O O . SER B 1 88 ? -10.016 -10.880 60.427 1.000 26.192 61 SER BBB O 1
ATOM 3792 N N . LEU B 1 89 ? -10.856 -12.987 60.881 1.000 25.627 62 LEU BBB N 1
ATOM 3793 C CA . LEU B 1 89 ? -12.078 -12.551 61.598 1.000 24.384 62 LEU BBB CA 1
ATOM 3794 C C . LEU B 1 89 ? -12.186 -13.235 62.976 1.000 24.049 62 LEU BBB C 1
ATOM 3795 O O . LEU B 1 89 ? -12.193 -14.456 63.061 1.000 24.327 62 LEU BBB O 1
ATOM 3811 N N . LEU B 1 90 ? -12.297 -12.438 64.034 1.000 23.181 63 LEU BBB N 1
ATOM 3812 C CA . LEU B 1 90 ? -12.268 -12.907 65.442 1.000 23.417 63 LEU BBB CA 1
ATOM 3813 C C . LEU B 1 90 ? -13.452 -12.300 66.211 1.000 21.473 63 LEU BBB C 1
ATOM 3814 O O . LEU B 1 90 ? -13.610 -11.056 66.213 1.000 19.878 63 LEU BBB O 1
ATOM 3830 N N . VAL B 1 91 ? -14.283 -13.157 66.802 1.000 20.954 64 VAL BBB N 1
ATOM 3831 C CA . VAL B 1 91 ? -15.390 -12.721 67.696 1.000 20.150 64 VAL BBB CA 1
ATOM 3832 C C . VAL B 1 91 ? -14.955 -12.929 69.148 1.000 20.237 64 VAL BBB C 1
ATOM 3833 O O . VAL B 1 91 ? -14.476 -14.049 69.483 1.000 21.481 64 VAL BBB O 1
ATOM 3846 N N . VAL B 1 92 ? -15.111 -11.911 69.990 1.000 19.346 65 VAL BBB N 1
ATOM 3847 C CA . VAL B 1 92 ? -14.874 -12.045 71.459 1.000 19.951 65 VAL BBB CA 1
ATOM 3848 C C . VAL B 1 92 ? -16.233 -12.091 72.164 1.000 19.891 65 VAL BBB C 1
ATOM 3849 O O . VAL B 1 92 ? -17.014 -11.130 72.000 1.000 19.468 65 VAL BBB O 1
ATOM 3862 N N . THR B 1 93 ? -16.513 -13.178 72.873 1.000 20.532 66 THR BBB N 1
ATOM 3863 C CA . THR B 1 93 ? -17.820 -13.448 73.508 1.000 20.827 66 THR BBB CA 1
ATOM 3864 C C . THR B 1 93 ? -17.651 -14.305 74.752 1.000 22.070 66 THR BBB C 1
ATOM 3865 O O . THR B 1 93 ? -16.789 -15.168 74.834 1.000 22.844 66 THR BBB O 1
ATOM 3876 N N . PRO B 1 94 ? -18.500 -14.127 75.771 1.000 22.659 67 PRO BBB N 1
ATOM 3877 C CA . PRO B 1 94 ? -18.538 -15.093 76.871 1.000 24.473 67 PRO BBB CA 1
ATOM 3878 C C . PRO B 1 94 ? -19.519 -16.264 76.665 1.000 25.865 67 PRO BBB C 1
ATOM 3879 O O . PRO B 1 94 ? -19.635 -17.071 77.573 1.000 27.139 67 PRO BBB O 1
ATOM 3890 N N . SER B 1 95 ? -20.196 -16.328 75.513 1.000 25.329 68 SER BBB N 1
ATOM 3891 C CA . SER B 1 95 ? -21.438 -17.112 75.352 1.000 26.839 68 SER BBB CA 1
ATOM 3892 C C . SER B 1 95 ? -21.317 -18.184 74.274 1.000 28.062 68 SER BBB C 1
ATOM 3893 O O . SER B 1 95 ? -20.948 -17.869 73.150 1.000 26.777 68 SER BBB O 1
ATOM 3901 N N . GLU B 1 96 ? -21.772 -19.386 74.601 1.000 31.100 69 GLU BBB N 1
ATOM 3902 C CA . GLU B 1 96 ? -21.712 -20.558 73.704 1.000 33.026 69 GLU BBB CA 1
ATOM 3903 C C . GLU B 1 96 ? -22.719 -20.360 72.568 1.000 32.226 69 GLU BBB C 1
ATOM 3904 O O . GLU B 1 96 ? -22.359 -20.746 71.464 1.000 32.527 69 GLU BBB O 1
ATOM 3916 N N . SER B 1 97 ? -23.903 -19.771 72.792 1.000 31.698 70 SER BBB N 1
ATOM 3917 C CA . SER B 1 97 ? -24.911 -19.570 71.712 1.000 31.917 70 SER BBB CA 1
ATOM 3918 C C . SER B 1 97 ? -24.394 -18.515 70.741 1.000 29.708 70 SER BBB C 1
ATOM 3919 O O . SER B 1 97 ? -24.482 -18.727 69.525 1.000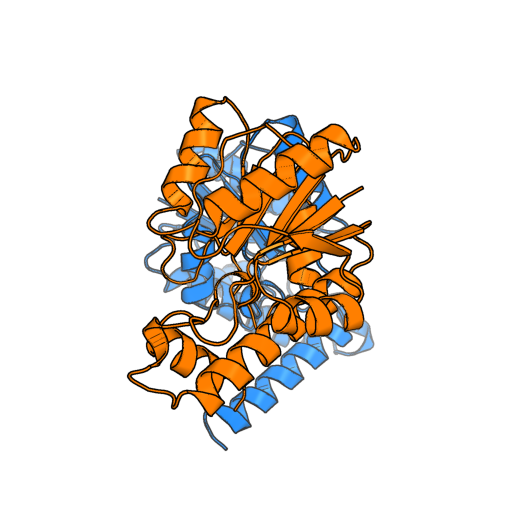 30.048 70 SER BBB O 1
ATOM 3927 N N . THR B 1 98 ? -23.796 -17.452 71.259 1.000 27.999 71 THR BBB N 1
ATOM 3928 C CA . THR B 1 98 ? -23.164 -16.411 70.423 1.000 26.011 71 THR BBB CA 1
ATOM 3929 C C . THR B 1 98 ? -22.073 -17.098 69.610 1.000 26.501 71 THR BBB C 1
ATOM 3930 O O . THR B 1 98 ? -22.118 -16.964 68.393 1.000 25.794 71 THR BBB O 1
ATOM 3941 N N . ALA B 1 99 ? -21.193 -17.841 70.279 1.000 27.951 72 ALA BBB N 1
ATOM 3942 C CA . ALA B 1 99 ? -20.007 -18.512 69.683 1.000 29.858 72 ALA BBB CA 1
ATOM 3943 C C . ALA B 1 99 ? -20.415 -19.420 68.517 1.000 32.090 72 ALA BBB C 1
ATOM 3944 O O . ALA B 1 99 ? -19.755 -19.354 67.464 1.000 31.477 72 ALA BBB O 1
ATOM 3951 N N . GLU B 1 100 ? -21.440 -20.252 68.719 1.000 35.032 73 GLU BBB N 1
ATOM 3952 C CA . GLU B 1 100 ? -21.968 -21.191 67.698 1.000 37.859 73 GLU BBB CA 1
ATOM 3953 C C . GLU B 1 100 ? -22.368 -20.453 66.418 1.000 36.689 73 GLU BBB C 1
ATOM 3954 O O . GLU B 1 100 ? -21.966 -20.898 65.339 1.000 37.476 73 GLU BBB O 1
ATOM 3966 N N . MET B 1 101 ? -23.158 -19.383 66.546 1.000 35.513 74 MET BBB N 1
ATOM 3967 C CA . MET B 1 101 ? -23.640 -18.528 65.432 1.000 34.308 74 MET BBB CA 1
ATOM 3968 C C . MET B 1 101 ? -22.433 -17.923 64.706 1.000 32.900 74 MET BBB C 1
ATOM 3969 O O . MET B 1 101 ? -22.377 -17.984 63.480 1.000 34.107 74 MET BBB O 1
ATOM 3983 N N . ALA B 1 102 ? -21.498 -17.368 65.461 1.000 31.118 75 ALA BBB N 1
ATOM 3984 C CA . ALA B 1 102 ? -20.252 -16.715 64.998 1.000 30.267 75 ALA BBB CA 1
ATOM 3985 C C . ALA B 1 102 ? -19.350 -17.690 64.232 1.000 32.099 75 ALA BBB C 1
ATOM 3986 O O . ALA B 1 102 ? -18.853 -17.302 63.154 1.000 32.341 75 ALA BBB O 1
ATOM 3993 N N . ARG B 1 103 ? -19.090 -18.868 64.810 1.000 34.381 76 ARG BBB N 1
ATOM 3994 C CA . ARG B 1 103 ? -18.297 -19.978 64.213 1.000 36.761 76 ARG BBB CA 1
ATOM 3995 C C . ARG B 1 103 ? -18.918 -20.359 62.867 1.000 37.001 76 ARG BBB C 1
ATOM 3996 O O . ARG B 1 103 ? -18.168 -20.609 61.920 1.000 37.380 76 ARG BBB O 1
ATOM 4017 N N . ALA B 1 104 ? -20.245 -20.433 62.810 1.000 36.878 77 ALA BBB N 1
ATOM 4018 C CA . ALA B 1 104 ? -20.996 -20.849 61.608 1.000 38.501 77 ALA BBB CA 1
ATOM 4019 C C . ALA B 1 104 ? -20.792 -19.808 60.510 1.000 37.662 77 ALA BBB C 1
ATOM 4020 O O . ALA B 1 104 ? -20.740 -20.227 59.340 1.000 39.483 77 ALA BBB O 1
ATOM 4027 N N . ALA B 1 105 ? -20.672 -18.529 60.898 1.000 35.566 78 ALA BBB N 1
ATOM 4028 C CA . ALA B 1 105 ? -20.523 -17.346 60.018 1.000 34.334 78 ALA BBB CA 1
ATOM 4029 C C . ALA B 1 105 ? -19.052 -17.059 59.698 1.000 34.044 78 ALA BBB C 1
ATOM 4030 O O . ALA B 1 105 ? -18.803 -16.004 59.103 1.000 32.994 78 ALA BBB O 1
ATOM 4037 N N . GLY B 1 106 ? -18.144 -17.982 60.044 1.000 35.413 79 GLY BBB N 1
ATOM 4038 C CA . GLY B 1 106 ? -16.746 -18.044 59.572 1.000 35.514 79 GLY BBB CA 1
ATOM 4039 C C . GLY B 1 106 ? -15.794 -17.303 60.495 1.000 34.704 79 GLY BBB C 1
ATOM 4040 O O . GLY B 1 106 ? -14.612 -17.161 60.104 1.000 35.893 79 GLY BBB O 1
ATOM 4044 N N . ALA B 1 107 ? -16.247 -16.880 61.691 1.000 33.319 80 ALA BBB N 1
ATOM 4045 C CA . ALA B 1 107 ? -15.408 -16.195 62.717 1.000 31.966 80 ALA BBB CA 1
ATOM 4046 C C . ALA B 1 107 ? -14.649 -17.231 63.559 1.000 32.754 80 ALA BBB C 1
ATOM 4047 O O . ALA B 1 107 ? -15.177 -18.352 63.763 1.000 33.327 80 ALA BBB O 1
ATOM 4054 N N . GLU B 1 108 ? -13.437 -16.876 63.987 1.000 31.905 81 GLU BBB N 1
ATOM 4055 C CA . GLU B 1 108 ? -12.704 -17.559 65.079 1.000 32.851 81 GLU BBB CA 1
ATOM 4056 C C . GLU B 1 108 ? -13.148 -16.881 66.399 1.000 29.802 81 GLU BBB C 1
ATOM 4057 O O . GLU B 1 108 ? -13.521 -15.703 66.349 1.000 27.814 81 GLU BBB O 1
ATOM 4069 N N . ILE B 1 109 ? -13.136 -17.619 67.518 1.000 29.176 82 ILE BBB N 1
ATOM 4070 C CA . ILE B 1 109 ? -13.740 -17.300 68.851 1.000 27.564 82 ILE BBB CA 1
ATOM 4071 C C . ILE B 1 109 ? -12.597 -17.072 69.844 1.000 27.048 82 ILE BBB C 1
ATOM 4072 O O . ILE B 1 109 ? -11.663 -17.876 69.882 1.000 27.943 82 ILE BBB O 1
ATOM 4088 N N . LEU B 1 110 ? -12.651 -15.982 70.589 1.000 25.675 83 LEU BBB N 1
ATOM 4089 C CA . LEU B 1 110 ? -11.801 -15.704 71.774 1.000 26.276 83 LEU BBB CA 1
ATOM 4090 C C . LEU B 1 110 ? -12.764 -15.616 72.949 1.000 25.416 83 LEU BBB C 1
ATOM 4091 O O . LEU B 1 110 ? -13.660 -14.790 72.912 1.000 23.494 83 LEU BBB O 1
ATOM 4107 N N . TRP B 1 111 ? -12.594 -16.444 73.962 1.000 26.951 84 TRP BBB N 1
ATOM 4108 C CA . TRP B 1 111 ? -13.505 -16.415 75.127 1.000 27.261 84 TRP BBB CA 1
ATOM 4109 C C . TRP B 1 111 ? -13.133 -15.298 76.112 1.000 26.610 84 TRP BBB C 1
ATOM 4110 O O . TRP B 1 111 ? -11.947 -15.107 76.395 1.000 26.732 84 TRP BBB O 1
ATOM 4131 N N . GLY B 1 112 ? -14.149 -14.553 76.549 1.000 25.535 85 GLY BBB N 1
ATOM 4132 C CA . GLY B 1 112 ? -14.045 -13.468 77.537 1.000 25.224 85 GLY BBB CA 1
ATOM 4133 C C . GLY B 1 112 ? -15.036 -13.629 78.687 1.000 25.762 85 GLY BBB C 1
ATOM 4134 O O . GLY B 1 112 ? -15.966 -14.433 78.643 1.000 26.256 85 GLY BBB O 1
ATOM 4138 N N . PRO B 1 113 ? -14.834 -12.896 79.789 1.000 25.942 86 PRO BBB N 1
ATOM 4139 C CA . PRO B 1 113 ? -15.817 -12.856 80.862 1.000 27.085 86 PRO BBB CA 1
ATOM 4140 C C . PRO B 1 113 ? -17.008 -12.012 80.423 1.000 26.277 86 PRO BBB C 1
ATOM 4141 O O . PRO B 1 113 ? -16.897 -11.162 79.548 1.000 24.237 86 PRO BBB O 1
ATOM 4152 N N . PRO B 1 114 ? -18.199 -12.240 81.007 1.000 27.878 87 PRO BBB N 1
ATOM 4153 C CA . PRO B 1 114 ? -19.359 -11.419 80.681 1.000 27.744 87 PRO BBB CA 1
ATOM 4154 C C . PRO B 1 114 ? -19.212 -10.035 81.330 1.000 28.787 87 PRO BBB C 1
ATOM 4155 O O . PRO B 1 114 ? -18.475 -9.896 82.348 1.000 30.438 87 PRO BBB O 1
ATOM 4166 N N . ASP B 1 115 ? -19.892 -9.062 80.723 1.000 28.976 88 ASP BBB N 1
ATOM 4167 C CA . ASP B 1 115 ? -20.174 -7.726 81.311 1.000 30.333 88 ASP BBB CA 1
ATOM 4168 C C . ASP B 1 115 ? -18.857 -6.994 81.601 1.000 28.800 88 ASP BBB C 1
ATOM 4169 O O . ASP B 1 115 ? -18.860 -6.245 82.511 1.000 29.272 88 ASP BBB O 1
ATOM 4178 N N . GLU B 1 116 ? -17.776 -7.228 80.862 1.000 27.612 89 GLU BBB N 1
ATOM 4179 C CA . GLU B 1 116 ? -16.498 -6.452 80.972 1.000 27.406 89 GLU BBB CA 1
ATOM 4180 C C . GLU B 1 116 ? -16.557 -5.205 80.060 1.000 25.155 89 GLU BBB C 1
ATOM 4181 O O . GLU B 1 116 ? -15.706 -4.312 80.199 1.000 24.332 89 GLU BBB O 1
ATOM 4193 N N . GLY B 1 117 ? -17.537 -5.142 79.158 1.000 24.000 90 GLY BBB N 1
ATOM 4194 C CA . GLY B 1 117 ? -17.726 -4.005 78.240 1.000 22.943 90 GLY BBB CA 1
ATOM 4195 C C . GLY B 1 117 ? -16.927 -4.126 76.943 1.000 21.929 90 GLY BBB C 1
ATOM 4196 O O . GLY B 1 117 ? -15.873 -4.795 76.883 1.000 21.105 90 GLY BBB O 1
ATOM 4200 N N . MET B 1 118 ? -17.408 -3.433 75.923 1.000 21.204 91 MET BBB N 1
ATOM 4201 C CA . MET B 1 118 ? -16.772 -3.440 74.593 1.000 20.806 91 MET BBB CA 1
ATOM 4202 C C . MET B 1 118 ? -15.294 -3.068 74.686 1.000 20.532 91 MET BBB C 1
ATOM 4203 O O . MET B 1 118 ? -14.512 -3.707 73.926 1.000 20.257 91 MET BBB O 1
ATOM 4217 N N . ALA B 1 119 ? -14.908 -2.058 75.484 1.000 21.079 92 ALA BBB N 1
ATOM 4218 C CA . ALA B 1 119 ? -13.490 -1.591 75.506 1.000 21.370 92 ALA BBB CA 1
ATOM 4219 C C . ALA B 1 119 ? -12.575 -2.732 75.976 1.000 21.618 92 ALA BBB C 1
ATOM 4220 O O . ALA B 1 119 ? -11.549 -2.967 75.343 1.000 21.619 92 ALA BBB O 1
ATOM 4227 N N . ASN B 1 120 ? -12.961 -3.413 77.048 1.000 22.606 93 ASN BBB N 1
ATOM 4228 C CA . ASN B 1 120 ? -12.148 -4.452 77.705 1.000 23.847 93 ASN BBB CA 1
ATOM 4229 C C . ASN B 1 120 ? -12.069 -5.693 76.816 1.000 23.884 93 ASN BBB C 1
ATOM 4230 O O . ASN B 1 120 ? -11.002 -6.347 76.778 1.000 24.369 93 ASN BBB O 1
ATOM 4241 N N . ALA B 1 121 ? -13.173 -6.044 76.162 1.000 23.382 94 ALA BBB N 1
ATOM 4242 C CA . ALA B 1 121 ? -13.261 -7.219 75.275 1.000 23.157 94 ALA BBB CA 1
ATOM 4243 C C . ALA B 1 121 ? -12.406 -6.966 74.015 1.000 22.502 94 ALA BBB C 1
ATOM 4244 O O . ALA B 1 121 ? -11.674 -7.886 73.552 1.000 23.389 94 ALA BBB O 1
ATOM 4251 N N . CYS B 1 122 ? -12.400 -5.738 73.517 1.000 20.811 95 CYS BBB N 1
ATOM 4252 C CA . CYS B 1 122 ? -11.539 -5.331 72.373 1.000 20.367 95 CYS BBB CA 1
ATOM 4253 C C . CYS B 1 122 ? -10.046 -5.300 72.753 1.000 21.781 95 CYS BBB C 1
ATOM 4254 O O . CYS B 1 122 ? -9.201 -5.751 71.920 1.000 23.377 95 CYS BBB O 1
ATOM 4262 N N . SER B 1 123 ? -9.683 -4.758 73.913 1.000 22.309 96 SER BBB N 1
ATOM 4263 C CA . SER B 1 123 ? -8.268 -4.778 74.379 1.000 23.792 96 SER BBB CA 1
ATOM 4264 C C . SER B 1 123 ? -7.753 -6.222 74.436 1.000 24.443 96 SER BBB C 1
ATOM 4265 O O . SER B 1 123 ? -6.607 -6.448 74.096 1.000 24.775 96 SER BBB O 1
ATOM 4273 N N . ARG B 1 124 ? -8.597 -7.166 74.823 1.000 25.159 97 ARG BBB N 1
ATOM 4274 C CA . ARG B 1 124 ? -8.211 -8.582 74.994 1.000 26.818 97 ARG BBB CA 1
ATOM 4275 C C . ARG B 1 124 ? -7.825 -9.137 73.622 1.000 26.147 97 ARG BBB C 1
ATOM 4276 O O . ARG B 1 124 ? -6.730 -9.740 73.510 1.000 26.493 97 ARG BBB O 1
ATOM 4297 N N . ALA B 1 125 ? -8.636 -8.850 72.599 1.000 24.954 98 ALA BBB N 1
ATOM 4298 C CA . ALA B 1 125 ? -8.390 -9.261 71.191 1.000 25.392 98 ALA BBB CA 1
ATOM 4299 C C . ALA B 1 125 ? -7.087 -8.645 70.664 1.000 26.659 98 ALA BBB C 1
ATOM 4300 O O . ALA B 1 125 ? -6.244 -9.383 70.073 1.000 28.399 98 ALA BBB O 1
ATOM 4307 N N . MET B 1 126 ? -6.885 -7.356 70.939 1.000 27.522 99 MET BBB N 1
ATOM 4308 C CA . MET B 1 126 ? -5.694 -6.608 70.488 1.000 28.754 99 MET BBB CA 1
ATOM 4309 C C . MET B 1 126 ? -4.410 -7.272 71.012 1.000 30.303 99 MET BBB C 1
ATOM 4310 O O . MET B 1 126 ? -3.548 -7.518 70.169 1.000 32.564 99 MET BBB O 1
ATOM 4324 N N . ALA B 1 127 ? -4.303 -7.645 72.297 1.000 30.327 100 ALA BBB N 1
ATOM 4325 C CA . ALA B 1 127 ? -3.099 -8.311 72.89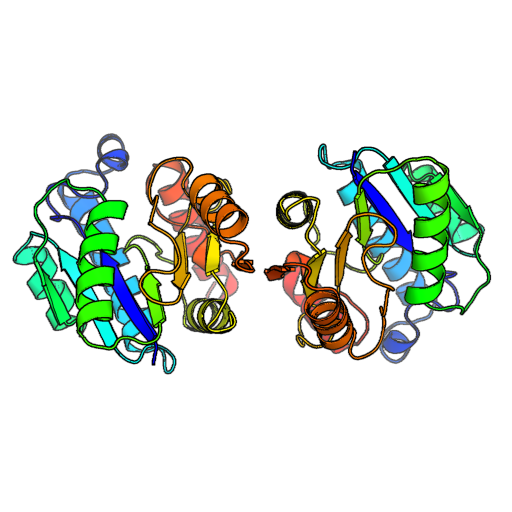0 1.000 31.703 100 ALA BBB CA 1
ATOM 4326 C C . ALA B 1 127 ? -2.802 -9.628 72.181 1.000 32.173 100 ALA BBB C 1
ATOM 4327 O O . ALA B 1 127 ? -1.611 -9.974 72.026 1.000 33.535 100 ALA BBB O 1
ATOM 4334 N N . HIS B 1 128 ? -3.873 -10.334 71.805 1.000 31.808 101 HIS BBB N 1
ATOM 4335 C CA . HIS B 1 128 ? -3.853 -11.702 71.220 1.000 32.444 101 HIS BBB CA 1
ATOM 4336 C C . HIS B 1 128 ? -3.360 -11.572 69.793 1.000 31.379 101 HIS BBB C 1
ATOM 4337 O O . HIS B 1 128 ? -2.464 -12.309 69.450 1.000 32.897 101 HIS BBB O 1
ATOM 4352 N N . ILE B 1 129 ? -3.922 -10.622 69.044 1.000 29.375 102 ILE BBB N 1
ATOM 4353 C CA . ILE B 1 129 ? -3.510 -10.278 67.645 1.000 29.321 102 ILE BBB CA 1
ATOM 4354 C C . ILE B 1 129 ? -2.067 -9.755 67.631 1.000 30.829 102 ILE BBB C 1
ATOM 4355 O O . ILE B 1 129 ? -1.297 -10.120 66.726 1.000 32.785 102 ILE BBB O 1
ATOM 4371 N N . ALA B 1 130 ? -1.708 -8.902 68.583 1.000 30.382 103 ALA BBB N 1
ATOM 4372 C CA . ALA B 1 130 ? -0.329 -8.404 68.739 1.000 32.318 103 ALA BBB CA 1
ATOM 4373 C C . ALA B 1 130 ? 0.628 -9.596 68.944 1.000 34.909 103 ALA BBB C 1
ATOM 4374 O O . ALA B 1 130 ? 1.624 -9.690 68.240 1.000 36.264 103 ALA BBB O 1
ATOM 4381 N N . ALA B 1 131 ? 0.349 -10.471 69.906 1.000 35.771 104 ALA BBB N 1
ATOM 4382 C CA . ALA B 1 131 ? 1.176 -11.668 70.178 1.000 37.899 104 ALA BBB CA 1
ATOM 4383 C C . ALA B 1 131 ? 1.235 -12.542 68.919 1.000 38.258 104 ALA BBB C 1
ATOM 4384 O O . ALA B 1 131 ? 2.256 -13.114 68.692 1.000 40.516 104 ALA BBB O 1
ATOM 4391 N N . ALA B 1 132 ? 0.189 -12.623 68.102 1.000 36.798 105 ALA BBB N 1
ATOM 4392 C CA . ALA B 1 132 ? 0.182 -13.494 66.898 1.000 37.486 105 ALA BBB CA 1
ATOM 4393 C C . ALA B 1 132 ? 0.925 -12.815 65.744 1.000 37.562 105 ALA BBB C 1
ATOM 4394 O O . ALA B 1 132 ? 1.210 -13.504 64.781 1.000 39.092 105 ALA BBB O 1
ATOM 4401 N N . GLY B 1 133 ? 1.163 -11.505 65.820 1.000 36.852 106 GLY BBB N 1
ATOM 4402 C CA . GLY B 1 133 ? 1.966 -10.736 64.850 1.000 37.451 106 GLY BBB CA 1
ATOM 4403 C C . GLY B 1 133 ? 1.130 -9.879 63.908 1.000 35.971 106 GLY BBB C 1
ATOM 4404 O O . GLY B 1 133 ? 1.717 -9.311 62.968 1.000 35.865 106 GLY BBB O 1
ATOM 4408 N N . GLY B 1 134 ? -0.185 -9.770 64.115 1.000 34.396 107 GLY BBB N 1
ATOM 4409 C CA . GLY B 1 134 ? -1.051 -8.971 63.229 1.000 33.234 107 GLY BBB CA 1
ATOM 4410 C C . GLY B 1 134 ? -0.593 -7.525 63.180 1.000 33.879 107 GLY BBB C 1
ATOM 4411 O O . GLY B 1 134 ? -0.191 -7.000 64.225 1.000 34.938 107 GLY BBB O 1
ATOM 4415 N N . GLU B 1 135 ? -0.636 -6.888 62.011 1.000 35.204 108 GLU BBB N 1
ATOM 4416 C CA . GLU B 1 135 ? -0.080 -5.523 61.793 1.000 36.345 108 GLU BBB CA 1
ATOM 4417 C C . GLU B 1 135 ? -1.197 -4.489 62.026 1.000 32.492 108 GLU BBB C 1
ATOM 4418 O O . GLU B 1 135 ? -0.906 -3.470 62.626 1.000 31.360 108 GLU BBB O 1
ATOM 4430 N N . ARG B 1 136 ? -2.430 -4.753 61.586 1.000 28.936 109 ARG BBB N 1
ATOM 4431 C CA . ARG B 1 136 ? -3.570 -3.829 61.796 1.000 26.506 109 ARG BBB CA 1
ATOM 4432 C C . ARG B 1 136 ? -4.770 -4.603 62.343 1.000 24.959 109 ARG BBB C 1
ATOM 4433 O O . ARG B 1 136 ? -4.977 -5.760 61.968 1.000 24.756 109 ARG BBB O 1
ATOM 4454 N N . VAL B 1 137 ? -5.554 -3.960 63.189 1.000 23.952 110 VAL BBB N 1
ATOM 4455 C CA . VAL B 1 137 ? -6.799 -4.551 63.762 1.000 23.215 110 VAL BBB CA 1
ATOM 4456 C C . VAL B 1 137 ? -7.925 -3.544 63.542 1.000 21.448 110 VAL BBB C 1
ATOM 4457 O O . VAL B 1 137 ? -7.722 -2.362 63.813 1.000 21.156 110 VAL BBB O 1
ATOM 4470 N N . MET B 1 138 ? -9.051 -3.993 63.014 1.000 20.476 111 MET BBB N 1
ATOM 4471 C CA . MET B 1 138 ? -10.261 -3.148 62.856 1.000 19.685 111 MET BBB CA 1
ATOM 4472 C C . MET B 1 138 ? -11.316 -3.623 63.880 1.000 19.537 111 MET BBB C 1
ATOM 4473 O O . MET B 1 138 ? -11.710 -4.817 63.836 1.000 20.304 111 MET BBB O 1
ATOM 4487 N N . PHE B 1 139 ? -11.736 -2.778 64.821 1.000 18.208 112 PHE BBB N 1
ATOM 4488 C CA . PHE B 1 139 ? -12.802 -3.153 65.775 1.000 17.875 112 PHE BBB CA 1
ATOM 4489 C C . PHE B 1 139 ? -14.144 -2.746 65.176 1.000 17.496 112 PHE BBB C 1
ATOM 4490 O O . PHE B 1 139 ? -14.236 -1.615 64.673 1.000 18.600 112 PHE BBB O 1
ATOM 4507 N N . VAL B 1 140 ? -15.134 -3.630 65.202 1.000 16.786 113 VAL BBB N 1
ATOM 4508 C CA . VAL B 1 140 ? -16.491 -3.351 64.661 1.000 16.371 113 VAL BBB CA 1
ATOM 4509 C C . VAL B 1 140 ? -17.547 -3.961 65.585 1.000 16.327 113 VAL BBB C 1
ATOM 4510 O O . VAL B 1 140 ? -17.637 -5.169 65.718 1.000 16.847 113 VAL BBB O 1
ATOM 4523 N N . PRO B 1 141 ? -18.422 -3.169 66.231 1.000 16.107 114 PRO BBB N 1
ATOM 4524 C CA . PRO B 1 141 ? -19.464 -3.740 67.079 1.000 16.830 114 PRO BBB CA 1
ATOM 4525 C C . PRO B 1 141 ? -20.479 -4.492 66.223 1.000 17.010 114 PRO BBB C 1
ATOM 4526 O O . PRO B 1 141 ? -20.539 -4.224 65.052 1.000 18.813 114 PRO BBB O 1
ATOM 4537 N N . GLY B 1 142 ? -21.274 -5.362 66.817 1.000 17.050 115 GLY BBB N 1
ATOM 4538 C CA . GLY B 1 142 ? -22.157 -6.282 66.074 1.000 17.532 115 GLY BBB CA 1
ATOM 4539 C C . GLY B 1 142 ? -23.516 -5.691 65.734 1.000 17.618 115 GLY BBB C 1
ATOM 4540 O O . GLY B 1 142 ? -24.406 -6.475 65.358 1.000 18.083 115 GLY BBB O 1
ATOM 4544 N N . ASP B 1 143 ? -23.677 -4.371 65.834 1.000 17.342 116 ASP BBB N 1
ATOM 4545 C CA . ASP B 1 143 ? -25.011 -3.711 65.771 1.000 18.092 116 ASP BBB CA 1
ATOM 4546 C C . ASP B 1 143 ? -25.062 -2.663 64.658 1.000 18.023 116 ASP BBB C 1
ATOM 4547 O O . ASP B 1 143 ? -25.748 -1.645 64.867 1.000 19.109 116 ASP BBB O 1
ATOM 4556 N N . LEU B 1 144 ? -24.466 -2.927 63.492 1.000 17.804 117 LEU BBB N 1
ATOM 4557 C CA . LEU B 1 144 ? -24.509 -1.993 62.325 1.000 17.917 117 LEU BBB CA 1
ATOM 4558 C C . LEU B 1 144 ? -25.204 -2.676 61.160 1.000 18.999 117 LEU BBB C 1
ATOM 4559 O O . LEU B 1 144 ? -24.553 -3.275 60.308 1.000 18.967 117 LEU BBB O 1
ATOM 4575 N N . PRO B 1 145 ? -26.562 -2.668 61.141 1.000 20.047 118 PRO BBB N 1
ATOM 4576 C CA . PRO B 1 145 ? -27.316 -3.381 60.124 1.000 20.986 118 PRO BBB CA 1
ATOM 4577 C C . PRO B 1 145 ? -27.179 -2.834 58.704 1.000 21.398 118 PRO BBB C 1
ATOM 4578 O O . PRO B 1 145 ? -27.623 -3.518 57.841 1.000 22.409 118 PRO BBB O 1
ATOM 4589 N N . LEU B 1 146 ? -26.631 -1.634 58.498 1.000 21.079 119 LEU BBB N 1
ATOM 4590 C CA . LEU B 1 146 ? -26.426 -1.073 57.130 1.000 21.868 119 LEU BBB CA 1
ATOM 4591 C C . LEU B 1 146 ? -24.940 -1.080 56.734 1.000 21.058 119 LEU BBB C 1
ATOM 4592 O O . LEU B 1 146 ? -24.618 -0.539 55.699 1.000 21.857 119 LEU BBB O 1
ATOM 4608 N N . LEU B 1 147 ? -24.053 -1.665 57.513 1.000 20.453 120 LEU BBB N 1
ATOM 4609 C CA . LEU B 1 147 ? -22.643 -1.875 57.090 1.000 20.176 120 LEU BBB CA 1
ATOM 4610 C C . LEU B 1 147 ? -22.627 -2.546 55.715 1.000 21.285 120 LEU BBB C 1
ATOM 4611 O O . LEU B 1 147 ? -23.472 -3.434 55.471 1.000 22.533 120 LEU BBB O 1
ATOM 4627 N N . ASP B 1 148 ? -21.706 -2.109 54.863 1.000 21.610 121 ASP BBB N 1
ATOM 4628 C CA . ASP B 1 148 ? -21.480 -2.631 53.490 1.000 23.358 121 ASP BBB CA 1
ATOM 4629 C C . ASP B 1 148 ? -19.968 -2.659 53.220 1.000 23.697 121 ASP BBB C 1
ATOM 4630 O O . ASP B 1 148 ? -19.232 -2.094 54.036 1.000 21.743 121 ASP BBB O 1
ATOM 4639 N N . GLU B 1 149 ? -19.538 -3.291 52.115 1.000 26.751 122 GLU BBB N 1
ATOM 4640 C CA . GLU B 1 149 ? -18.105 -3.430 51.723 1.000 28.036 122 GLU BBB CA 1
ATOM 4641 C C . GLU B 1 149 ? -17.467 -2.035 51.669 1.000 26.805 122 GLU BBB C 1
ATOM 4642 O O . GLU B 1 149 ? -16.335 -1.905 52.088 1.000 26.517 122 GLU BBB O 1
ATOM 4654 N N . ALA B 1 150 ? -18.194 -1.050 51.140 1.000 25.968 123 ALA BBB N 1
ATOM 4655 C CA . ALA B 1 150 ? -17.738 0.330 50.900 1.000 25.417 123 ALA BBB CA 1
ATOM 4656 C C . ALA B 1 150 ? -17.389 0.992 52.228 1.000 23.499 123 ALA BBB C 1
ATOM 4657 O O . ALA B 1 150 ? -16.429 1.789 52.257 1.000 22.343 123 ALA BBB O 1
ATOM 4664 N N . ALA B 1 151 ? -18.157 0.666 53.274 1.000 22.454 124 ALA BBB N 1
ATOM 4665 C CA . ALA B 1 151 ? -17.873 1.100 54.664 1.000 21.574 124 ALA BBB CA 1
ATOM 4666 C C . ALA B 1 151 ? -16.523 0.525 55.108 1.000 20.594 124 ALA BBB C 1
ATOM 4667 O O . ALA B 1 151 ? -15.700 1.269 55.688 1.000 19.574 124 ALA BBB O 1
ATOM 4674 N N . ILE B 1 152 ? -16.304 -0.758 54.825 1.000 21.142 125 ILE BBB N 1
ATOM 4675 C CA . ILE B 1 152 ? -15.120 -1.501 55.342 1.000 21.325 125 ILE BBB CA 1
ATOM 4676 C C . ILE B 1 152 ? -13.895 -0.999 54.598 1.000 21.628 125 ILE BBB C 1
ATOM 4677 O O . ILE B 1 152 ? -12.902 -0.725 55.249 1.000 21.178 125 ILE BBB O 1
ATOM 4693 N N . ASP B 1 153 ? -14.020 -0.944 53.280 1.000 22.658 126 ASP BBB N 1
ATOM 4694 C CA . ASP B 1 153 ? -13.003 -0.458 52.340 1.000 24.296 126 ASP BBB CA 1
ATOM 4695 C C . ASP B 1 153 ? -12.546 0.933 52.785 1.000 23.745 126 ASP BBB C 1
ATOM 4696 O O . ASP B 1 153 ? -11.336 1.162 52.953 1.000 22.827 126 ASP BBB O 1
ATOM 4705 N N . MET B 1 154 ? -13.500 1.830 53.000 1.000 23.700 127 MET BBB N 1
ATOM 4706 C CA . MET B 1 154 ? -13.210 3.255 53.314 1.000 24.107 127 MET BBB CA 1
ATOM 4707 C C . MET B 1 154 ? -12.479 3.418 54.662 1.000 21.898 127 MET BBB C 1
ATOM 4708 O O . MET B 1 154 ? -11.617 4.309 54.742 1.000 21.549 127 MET BBB O 1
ATOM 4722 N N . LEU B 1 155 ? -12.755 2.593 55.678 1.000 19.594 128 LEU BBB N 1
ATOM 4723 C CA . LEU B 1 155 ? -12.027 2.692 56.974 1.000 18.314 128 LEU BBB CA 1
ATOM 4724 C C . LEU B 1 155 ? -10.642 2.084 56.818 1.000 18.742 128 LEU BBB C 1
ATOM 4725 O O . LEU B 1 155 ? -9.695 2.574 57.377 1.000 18.804 128 LEU BBB O 1
ATOM 4741 N N . SER B 1 156 ? -10.555 1.055 55.999 1.000 20.097 129 SER BBB N 1
ATOM 4742 C CA . SER B 1 156 ? -9.329 0.283 55.704 1.000 20.969 129 SER BBB CA 1
ATOM 4743 C C . SER B 1 156 ? -8.315 1.200 55.034 1.000 22.859 129 SER BBB C 1
ATOM 4744 O O . SER B 1 156 ? -7.165 0.851 55.058 1.000 24.915 129 SER BBB O 1
ATOM 4752 N N . ARG B 1 157 ? -8.715 2.359 54.517 1.000 23.754 130 ARG BBB N 1
ATOM 4753 C CA . ARG B 1 157 ? -7.862 3.219 53.664 1.000 25.211 130 ARG BBB CA 1
ATOM 4754 C C . ARG B 1 157 ? -7.077 4.200 54.523 1.000 24.558 130 ARG BBB C 1
ATOM 4755 O O . ARG B 1 157 ? -6.176 4.829 53.983 1.000 25.099 130 ARG BBB O 1
ATOM 4776 N N . ALA B 1 158 ? -7.401 4.289 55.817 1.000 22.978 131 ALA BBB N 1
ATOM 4777 C CA . ALA B 1 158 ? -6.600 4.996 56.837 1.000 22.536 131 ALA BBB CA 1
ATOM 4778 C C . ALA B 1 158 ? -5.142 4.624 56.691 1.000 23.184 131 ALA BBB C 1
ATOM 4779 O O . ALA B 1 158 ? -4.850 3.479 56.465 1.000 23.116 131 ALA BBB O 1
ATOM 4786 N N . PRO B 1 159 ? -4.177 5.556 56.841 1.000 24.600 132 PRO BBB N 1
ATOM 4787 C CA . PRO B 1 159 ? -2.755 5.199 56.832 1.000 25.754 132 PRO BBB CA 1
ATOM 4788 C C . PRO B 1 159 ? -2.458 4.138 57.904 1.000 25.480 132 PRO BBB C 1
ATOM 4789 O O . PRO B 1 159 ? -3.166 4.071 58.868 1.000 24.607 132 PRO BBB O 1
ATOM 4800 N N . VAL B 1 160 ? -1.453 3.301 57.728 1.000 27.082 133 VAL BBB N 1
ATOM 4801 C CA . VAL B 1 160 ? -1.214 2.178 58.681 1.000 27.806 133 VAL BBB CA 1
ATOM 4802 C C . VAL B 1 160 ? -0.841 2.769 60.040 1.000 28.573 133 VAL BBB C 1
ATOM 4803 O O . VAL B 1 160 ? -1.124 2.126 61.068 1.000 28.676 133 VAL BBB O 1
ATOM 4816 N N . ASP B 1 161 ? -0.201 3.938 60.014 1.000 30.602 134 ASP BBB N 1
ATOM 4817 C CA . ASP B 1 161 ? 0.393 4.657 61.173 1.000 31.822 134 ASP BBB CA 1
ATOM 4818 C C . ASP B 1 161 ? -0.646 5.570 61.813 1.000 30.055 134 ASP BBB C 1
ATOM 4819 O O . ASP B 1 161 ? -0.295 6.274 62.771 1.000 30.938 134 ASP BBB O 1
ATOM 4828 N N . ALA B 1 162 ? -1.871 5.577 61.304 1.000 27.835 135 ALA BBB N 1
ATOM 4829 C CA . ALA B 1 162 ? -2.928 6.507 61.758 1.000 26.395 135 ALA BBB CA 1
ATOM 4830 C C . ALA B 1 162 ? -3.983 5.700 62.511 1.000 24.043 135 ALA BBB C 1
ATOM 4831 O O . ALA B 1 162 ? -3.954 4.446 62.449 1.000 22.999 135 ALA BBB O 1
ATOM 4838 N N . ILE B 1 163 ? -4.835 6.398 63.242 1.000 23.098 136 ILE BBB N 1
ATOM 4839 C CA . ILE B 1 163 ? -6.070 5.790 63.808 1.000 21.997 136 ILE BBB CA 1
ATOM 4840 C C . ILE B 1 163 ? -7.188 6.118 62.829 1.000 21.292 136 ILE BBB C 1
ATOM 4841 O O . ILE B 1 163 ? -7.520 7.323 62.676 1.000 21.754 136 ILE BBB O 1
ATOM 4857 N N . GLY B 1 164 ? -7.770 5.092 62.227 1.000 20.593 137 GLY BBB N 1
ATOM 4858 C CA . GLY B 1 164 ? -9.058 5.217 61.519 1.000 20.178 137 GLY BBB CA 1
ATOM 4859 C C . GLY B 1 164 ? -10.209 5.103 62.484 1.000 19.238 137 GLY BBB C 1
ATOM 4860 O O . GLY B 1 164 ? -10.111 4.301 63.425 1.000 18.844 137 GLY BBB O 1
ATOM 4864 N N . MET B 1 165 ? -11.312 5.764 62.192 1.000 19.675 138 MET BBB N 1
ATOM 4865 C CA . MET B 1 165 ? -12.383 6.009 63.193 1.000 20.372 138 MET BBB CA 1
ATOM 4866 C C . MET B 1 165 ? -13.664 6.326 62.423 1.000 19.483 138 MET BBB C 1
ATOM 4867 O O . MET B 1 165 ? -13.568 7.180 61.558 1.000 19.859 138 MET BBB O 1
ATOM 4881 N N . ALA B 1 166 ? -14.802 5.720 62.759 1.000 18.376 139 ALA BBB N 1
ATOM 4882 C CA . ALA B 1 166 ? -16.131 6.099 62.263 1.000 18.160 139 ALA BBB CA 1
ATOM 4883 C C . ALA B 1 166 ? -17.035 6.466 63.440 1.000 18.336 139 ALA BBB C 1
ATOM 4884 O O . ALA B 1 166 ? -17.425 5.611 64.224 1.000 16.912 139 ALA BBB O 1
ATOM 4891 N N . PRO B 1 167 ? -17.492 7.730 63.574 1.000 19.192 140 PRO BBB N 1
ATOM 4892 C CA . PRO B 1 167 ? -18.458 8.069 64.615 1.000 20.073 140 PRO BBB CA 1
ATOM 4893 C C . PRO B 1 167 ? -19.830 7.413 64.401 1.000 20.642 140 PRO BBB C 1
ATOM 4894 O O . PRO B 1 167 ? -20.152 7.029 63.281 1.000 20.646 140 PRO BBB O 1
ATOM 4905 N N . ASN B 1 168 ? -20.597 7.324 65.488 1.000 21.578 141 ASN BBB N 1
ATOM 4906 C CA . ASN B 1 168 ? -22.052 7.023 65.479 1.000 22.782 141 ASN BBB CA 1
ATOM 4907 C C . ASN B 1 168 ? -22.830 8.278 65.048 1.000 24.048 141 ASN BBB C 1
ATOM 4908 O O . ASN B 1 168 ? -22.225 9.342 64.902 1.000 23.741 141 ASN BBB O 1
ATOM 4919 N N . ARG B 1 169 ? -24.135 8.136 64.842 1.000 25.536 142 ARG BBB N 1
ATOM 4920 C CA . ARG B 1 169 ? -25.031 9.204 64.338 1.000 28.511 142 ARG BBB CA 1
ATOM 4921 C C . ARG B 1 169 ? -25.031 10.467 65.211 1.000 29.181 142 ARG BBB C 1
ATOM 4922 O O . ARG B 1 169 ? -24.941 11.554 64.625 1.000 29.636 142 ARG BBB O 1
ATOM 4943 N N . ASP B 1 170 ? -25.213 10.339 66.536 1.000 28.914 143 ASP BBB N 1
ATOM 4944 C CA . ASP B 1 170 ? -25.295 11.508 67.459 1.000 30.521 143 ASP BBB CA 1
ATOM 4945 C C . ASP B 1 170 ? -23.920 12.209 67.512 1.000 29.166 143 ASP BBB C 1
ATOM 4946 O O . ASP B 1 170 ? -23.847 13.374 67.982 1.000 29.792 143 ASP BBB O 1
ATOM 4955 N N . GLY B 1 171 ? -22.863 11.534 67.055 1.000 27.037 144 GLY BBB N 1
ATOM 4956 C CA . GLY B 1 171 ? -21.530 12.134 66.864 1.000 26.906 144 GLY BBB CA 1
ATOM 4957 C C . GLY B 1 171 ? -20.629 12.022 68.085 1.000 27.021 144 GLY BBB C 1
ATOM 4958 O O . GLY B 1 171 ? -19.563 12.637 68.039 1.000 28.039 144 GLY BBB O 1
ATOM 4962 N N . HIS B 1 172 ? -21.033 11.304 69.143 1.000 26.868 145 HIS BBB N 1
ATOM 4963 C CA . HIS B 1 172 ? -20.361 11.300 70.474 1.000 27.304 145 HIS BBB CA 1
ATOM 4964 C C . HIS B 1 172 ? -19.715 9.915 70.676 1.000 25.019 145 HIS BBB C 1
ATOM 4965 O O . HIS B 1 172 ? -18.883 9.776 71.569 1.000 25.161 145 HIS BBB O 1
ATOM 4980 N N . GLY B 1 173 ? -20.042 8.952 69.817 1.000 23.046 146 GLY BBB N 1
ATOM 4981 C CA . GLY B 1 173 ? -19.616 7.547 69.922 1.000 21.359 146 GLY BBB CA 1
ATOM 4982 C C . GLY B 1 173 ? -18.805 7.103 68.735 1.000 19.807 146 GLY BBB C 1
ATOM 4983 O O . GLY B 1 173 ? -18.621 7.888 67.838 1.000 19.738 146 GLY BBB O 1
ATOM 4987 N N . THR B 1 174 ? -18.328 5.863 68.755 1.000 19.052 147 THR BBB N 1
ATOM 4988 C CA . THR B 1 174 ? -17.354 5.304 67.796 1.000 18.190 147 THR BBB CA 1
ATOM 4989 C C . THR B 1 174 ? -17.871 3.945 67.360 1.000 18.195 147 THR BBB C 1
ATOM 4990 O O . THR B 1 174 ? -18.015 3.094 68.229 1.000 19.974 147 THR BBB O 1
ATOM 5001 N N . ASN B 1 175 ? -18.144 3.754 66.074 1.000 17.953 148 ASN BBB N 1
ATOM 5002 C CA . ASN B 1 175 ? -18.759 2.525 65.516 1.000 17.283 148 ASN BBB CA 1
ATOM 5003 C C . ASN B 1 175 ? -17.717 1.741 64.712 1.000 16.669 148 ASN BBB C 1
ATOM 5004 O O . ASN B 1 175 ? -18.022 0.641 64.282 1.000 16.004 148 ASN BBB O 1
ATOM 5015 N N . GLY B 1 176 ? -16.522 2.282 64.506 1.000 17.122 149 GLY BBB N 1
ATOM 5016 C CA . GLY B 1 176 ? -15.407 1.515 63.909 1.000 17.160 149 GLY BBB CA 1
ATOM 5017 C C . GLY B 1 176 ? -14.078 2.161 64.206 1.000 17.147 149 GLY BBB C 1
ATOM 5018 O O . GLY B 1 176 ? -14.031 3.371 64.306 1.000 16.990 149 GLY BBB O 1
ATOM 5022 N N . LEU B 1 177 ? -13.040 1.364 64.384 1.000 17.250 150 LEU BBB N 1
ATOM 5023 C CA . LEU B 1 177 ? -11.684 1.895 64.635 1.000 17.622 150 LEU BBB CA 1
ATOM 5024 C C . LEU B 1 177 ? -10.664 0.908 64.068 1.000 18.079 150 LEU BBB C 1
ATOM 5025 O O . LEU B 1 177 ? -10.878 -0.261 64.168 1.000 18.851 150 LEU BBB O 1
ATOM 5041 N N . ILE B 1 178 ? -9.587 1.393 63.482 1.000 18.852 151 ILE BBB N 1
ATOM 5042 C CA . ILE B 1 178 ? -8.490 0.539 62.959 1.000 19.422 151 ILE BBB CA 1
ATOM 5043 C C . ILE B 1 178 ? -7.167 1.209 63.364 1.000 20.707 151 ILE BBB C 1
ATOM 5044 O O . ILE B 1 178 ? -7.014 2.439 63.196 1.000 20.075 151 ILE BBB O 1
ATOM 5060 N N . CYS B 1 179 ? -6.234 0.422 63.881 1.000 22.500 152 CYS BBB N 1
ATOM 5061 C CA . CYS B 1 179 ? -4.871 0.894 64.206 1.000 24.443 152 CYS BBB CA 1
ATOM 5062 C C . CYS B 1 179 ? -3.897 -0.283 64.274 1.000 25.636 152 CYS BBB C 1
ATOM 5063 O O . CYS B 1 179 ? -4.327 -1.464 64.208 1.000 24.689 152 CYS BBB O 1
ATOM 5071 N N . ARG B 1 180 ? -2.618 0.041 64.329 1.000 28.245 153 ARG BBB N 1
ATOM 5072 C CA . ARG B 1 180 ? -1.589 -0.901 64.812 1.000 30.996 153 ARG BBB CA 1
ATOM 5073 C C . ARG B 1 180 ? -1.963 -1.274 66.247 1.000 29.834 153 ARG BBB C 1
ATOM 5074 O O . ARG B 1 180 ? -2.322 -0.410 67.050 1.000 29.670 153 ARG BBB O 1
ATOM 5095 N N . PRO B 1 181 ? -1.928 -2.575 66.606 1.000 28.612 154 PRO BBB N 1
ATOM 5096 C CA . PRO B 1 181 ? -2.045 -2.984 68.005 1.000 28.218 154 PRO BBB CA 1
ATOM 5097 C C . PRO B 1 181 ? -1.132 -2.160 68.933 1.000 29.253 154 PRO BBB C 1
ATOM 5098 O O . PRO B 1 181 ? 0.054 -2.041 68.648 1.000 30.843 154 PRO BBB O 1
ATOM 5109 N N . GLY B 1 182 ? -1.680 -1.583 70.007 1.000 28.889 155 GLY BBB N 1
ATOM 5110 C CA . GLY B 1 182 ? -0.919 -0.829 71.032 1.000 29.478 155 GLY BBB CA 1
ATOM 5111 C C . GLY B 1 182 ? -0.879 0.667 70.775 1.000 29.110 155 GLY BBB C 1
ATOM 5112 O O . GLY B 1 182 ? -0.432 1.371 71.679 1.000 31.222 155 GLY BBB O 1
ATOM 5116 N N . ALA B 1 183 ? -1.327 1.149 69.609 1.000 27.225 156 ALA BBB N 1
ATOM 5117 C CA . ALA B 1 183 ? -1.067 2.527 69.125 1.000 26.900 156 ALA BBB CA 1
ATOM 5118 C C . ALA B 1 183 ? -1.614 3.526 70.143 1.000 26.085 156 ALA BBB C 1
ATOM 5119 O O . ALA B 1 183 ? -0.872 4.463 70.486 1.000 26.663 156 ALA BBB O 1
ATOM 5126 N N . ILE B 1 184 ? -2.875 3.315 70.536 1.000 24.258 157 ILE BBB N 1
ATOM 5127 C CA . ILE B 1 184 ? -3.623 4.026 71.611 1.000 24.105 157 ILE BBB CA 1
ATOM 5128 C C . ILE B 1 184 ? -4.346 2.987 72.452 1.000 23.756 157 ILE BBB C 1
ATOM 5129 O O . ILE B 1 184 ? -4.565 1.894 71.972 1.000 23.792 157 ILE BBB O 1
ATOM 5145 N N . PRO B 1 185 ? -4.749 3.296 73.708 1.000 24.508 158 PRO BBB N 1
ATOM 5146 C CA . PRO B 1 185 ? -5.673 2.451 74.458 1.000 23.984 158 PRO BBB CA 1
ATOM 5147 C C . PRO B 1 185 ? -7.056 2.670 73.845 1.000 22.941 158 PRO BBB C 1
ATOM 5148 O O . PRO B 1 185 ? -7.190 3.566 73.058 1.000 21.381 158 PRO BBB O 1
ATOM 5159 N N . LEU B 1 186 ? -8.028 1.840 74.216 1.000 23.138 159 LEU BBB N 1
ATOM 5160 C CA . LEU B 1 186 ? -9.381 1.800 73.589 1.000 22.021 159 LEU BBB CA 1
ATOM 5161 C C . LEU B 1 186 ? -10.379 2.283 74.619 1.000 22.677 159 LEU BBB C 1
ATOM 5162 O O . LEU B 1 186 ? -10.183 1.990 75.808 1.000 25.201 159 LEU BBB O 1
ATOM 5178 N N . PHE B 1 187 ? -11.393 3.014 74.185 1.000 22.349 160 PHE BBB N 1
ATOM 5179 C CA . PHE B 1 187 ? -12.326 3.716 75.086 1.000 22.439 160 PHE BBB CA 1
ATOM 5180 C C . PHE B 1 187 ? -13.746 3.594 74.537 1.000 22.130 160 PHE BBB C 1
ATOM 5181 O O . PHE B 1 187 ? -14.529 4.549 74.666 1.000 23.237 160 PHE BBB O 1
ATOM 5198 N N . PHE B 1 188 ? -14.099 2.468 73.929 1.000 21.461 161 PHE BBB N 1
ATOM 5199 C CA . PHE B 1 188 ? -15.495 2.242 73.459 1.000 20.638 161 PHE BBB CA 1
ATOM 5200 C C . PHE B 1 188 ? -16.458 2.435 74.643 1.000 20.988 161 PHE BBB C 1
ATOM 5201 O O . PHE B 1 188 ? -16.067 2.183 75.775 1.000 20.118 161 PHE BBB O 1
ATOM 5218 N N . SER B 1 189 ? -17.673 2.912 74.356 1.000 21.860 162 SER BBB N 1
ATOM 5219 C CA . SER B 1 189 ? -18.807 3.175 75.290 1.000 23.600 162 SER BBB CA 1
ATOM 5220 C C . SER B 1 189 ? -18.741 4.605 75.804 1.000 24.022 162 SER BBB C 1
ATOM 5221 O O . SER B 1 189 ? -17.634 5.127 76.017 1.000 23.251 162 SER BBB O 1
ATOM 5229 N N . GLY B 1 190 ? -19.912 5.197 76.004 1.000 24.876 163 GLY BBB N 1
ATOM 5230 C CA . GLY B 1 190 ? -20.013 6.598 76.432 1.000 26.564 163 GLY BBB CA 1
ATOM 5231 C C . GLY B 1 190 ? -19.385 7.508 75.384 1.000 25.996 163 GLY BBB C 1
ATOM 5232 O O . GLY B 1 190 ? -19.487 7.212 74.189 1.000 24.664 163 GLY BBB O 1
ATOM 5236 N N . PRO B 1 191 ? -18.725 8.608 75.819 1.000 27.021 164 PRO BBB N 1
ATOM 5237 C CA . PRO B 1 191 ? -18.186 9.628 74.911 1.000 27.535 164 PRO BBB CA 1
ATOM 5238 C C . PRO B 1 191 ? -16.841 9.231 74.277 1.000 26.769 164 PRO BBB C 1
ATOM 5239 O O . PRO B 1 191 ? -15.845 9.931 74.483 1.000 28.799 164 PRO BBB O 1
ATOM 5250 N N . SER B 1 192 ? -16.859 8.134 73.516 1.000 25.231 165 SER BBB N 1
ATOM 5251 C CA . SER B 1 192 ? -15.685 7.399 72.974 1.000 23.323 165 SER BBB CA 1
ATOM 5252 C C . SER B 1 192 ? -15.085 8.181 71.801 1.000 23.022 165 SER BBB C 1
ATOM 5253 O O . SER B 1 192 ? -13.866 8.115 71.624 1.000 22.716 165 SER BBB O 1
ATOM 5261 N N . PHE B 1 193 ? -15.893 8.931 71.043 1.000 23.445 166 PHE BBB N 1
ATOM 5262 C CA . PHE B 1 193 ? -15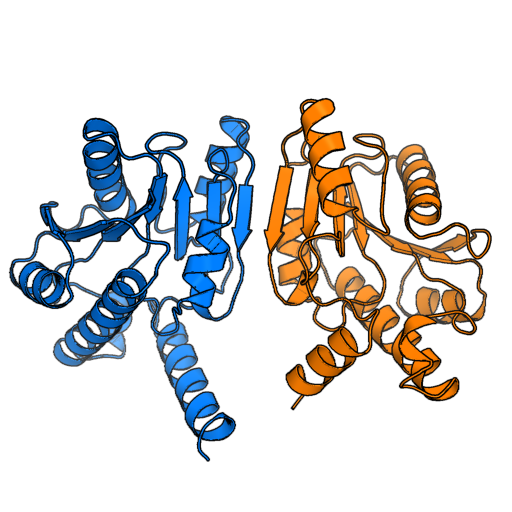.391 9.677 69.853 1.000 23.151 166 PHE BBB CA 1
ATOM 5263 C C . PHE B 1 193 ? -14.355 10.722 70.290 1.000 23.220 166 PHE BBB C 1
ATOM 5264 O O . PHE B 1 193 ? -13.292 10.707 69.688 1.000 22.574 166 PHE BBB O 1
ATOM 5281 N N . SER B 1 194 ? -14.664 11.546 71.294 1.000 24.050 167 SER BBB N 1
ATOM 5282 C CA . SER B 1 194 ? -13.745 12.502 71.972 1.000 25.682 167 SER BBB CA 1
ATOM 5283 C C . SER B 1 194 ? -12.506 11.801 72.509 1.000 24.715 167 SER BBB C 1
ATOM 5284 O O . SER B 1 194 ? -11.390 12.300 72.302 1.000 25.057 167 SER BBB O 1
ATOM 5292 N N . ALA B 1 195 ? -12.734 10.711 73.220 1.000 23.515 168 ALA BBB N 1
ATOM 5293 C CA . ALA B 1 195 ? -11.686 9.925 73.881 1.000 23.747 168 ALA BBB CA 1
ATOM 5294 C C . ALA B 1 195 ? -10.664 9.482 72.832 1.000 22.716 168 ALA BBB C 1
ATOM 5295 O O . ALA B 1 195 ? -9.464 9.773 73.009 1.000 23.296 168 ALA BBB O 1
ATOM 5302 N N . HIS B 1 196 ? -11.144 8.858 71.749 1.000 21.415 169 HIS BBB N 1
ATOM 5303 C CA . HIS B 1 196 ? -10.306 8.295 70.660 1.000 20.445 169 HIS BBB CA 1
ATOM 5304 C C . HIS B 1 196 ? -9.510 9.403 69.973 1.000 21.570 169 HIS BBB C 1
ATOM 5305 O O . HIS B 1 196 ? -8.289 9.239 69.828 1.000 22.864 169 HIS BBB O 1
ATOM 5320 N N . GLN B 1 197 ? -10.158 10.524 69.660 1.000 21.946 170 GLN BBB N 1
ATOM 5321 C CA . GLN B 1 197 ? -9.557 11.668 68.937 1.000 22.880 170 GLN BBB CA 1
ATOM 5322 C C . GLN B 1 197 ? -8.437 12.269 69.784 1.000 24.166 170 GLN BBB C 1
ATOM 5323 O O . GLN B 1 197 ? -7.447 12.698 69.237 1.000 24.761 170 GLN BBB O 1
ATOM 5337 N N . ASN B 1 198 ? -8.627 12.320 71.089 1.000 24.761 171 ASN BBB N 1
ATOM 5338 C CA . ASN B 1 198 ? -7.696 12.988 72.025 1.000 26.521 171 ASN BBB CA 1
ATOM 5339 C C . ASN B 1 198 ? -6.509 12.080 72.333 1.000 26.421 171 ASN BBB C 1
ATOM 5340 O O . ASN B 1 198 ? -5.374 12.560 72.376 1.000 27.414 171 ASN BBB O 1
ATOM 5351 N N . ALA B 1 199 ? -6.787 10.804 72.538 1.000 25.417 172 ALA BBB N 1
ATOM 5352 C CA . ALA B 1 199 ? -5.764 9.765 72.736 1.000 25.855 172 ALA BBB CA 1
ATOM 5353 C C . ALA B 1 199 ? -4.792 9.839 71.553 1.000 26.359 172 ALA BBB C 1
ATOM 5354 O O . ALA B 1 199 ? -3.564 9.824 71.770 1.000 27.240 172 ALA BBB O 1
ATOM 5361 N N . ALA B 1 200 ? -5.375 9.945 70.355 1.000 25.819 173 ALA BBB N 1
ATOM 5362 C CA . ALA B 1 200 ? -4.687 10.056 69.052 1.000 26.319 173 ALA BBB CA 1
ATOM 5363 C C . ALA B 1 200 ? -3.806 11.303 69.075 1.000 27.780 173 ALA BBB C 1
ATOM 5364 O O . ALA B 1 200 ? -2.590 11.177 68.943 1.000 28.388 173 ALA BBB O 1
ATOM 5371 N N . ARG B 1 201 ? -4.424 12.451 69.299 1.000 28.893 174 ARG BBB N 1
ATOM 5372 C CA . ARG B 1 201 ? -3.776 13.775 69.212 1.000 31.606 174 ARG BBB CA 1
ATOM 5373 C C . ARG B 1 201 ? -2.607 13.832 70.202 1.000 32.650 174 ARG BBB C 1
ATOM 5374 O O . ARG B 1 201 ? -1.569 14.363 69.861 1.000 32.938 174 ARG BBB O 1
ATOM 5395 N N . ARG B 1 202 ? -2.797 13.302 71.397 1.000 33.395 175 ARG BBB N 1
ATOM 5396 C CA . ARG B 1 202 ? -1.808 13.352 72.511 1.000 36.017 175 ARG BBB CA 1
ATOM 5397 C C . ARG B 1 202 ? -0.631 12.410 72.231 1.000 34.760 175 ARG BBB C 1
ATOM 5398 O O . ARG B 1 202 ? 0.463 12.685 72.746 1.000 35.380 175 ARG BBB O 1
ATOM 5419 N N . ALA B 1 203 ? -0.870 11.337 71.461 1.000 32.073 176 ALA BBB N 1
ATOM 5420 C CA . ALA B 1 203 ? 0.161 10.358 71.054 1.000 31.959 176 ALA BBB CA 1
ATOM 5421 C C . ALA B 1 203 ? 0.925 10.868 69.807 1.000 32.061 176 ALA BBB C 1
ATOM 5422 O O . ALA B 1 203 ? 1.920 10.240 69.418 1.000 32.242 176 ALA BBB O 1
ATOM 5429 N N . GLY B 1 204 ? 0.546 12.037 69.275 1.000 31.922 177 GLY BBB N 1
ATOM 5430 C CA . GLY B 1 204 ? 1.079 12.617 68.027 1.000 32.200 177 GLY BBB CA 1
ATOM 5431 C C . GLY B 1 204 ? 0.719 11.758 66.836 1.000 30.612 177 GLY BBB C 1
ATOM 5432 O O . GLY B 1 204 ? 1.545 11.633 65.958 1.000 31.731 177 GLY BBB O 1
ATOM 5436 N N . ILE B 1 205 ? -0.463 11.149 66.808 1.000 28.381 178 ILE BBB N 1
ATOM 5437 C CA . ILE B 1 205 ? -0.834 10.207 65.713 1.000 27.325 178 ILE BBB CA 1
ATOM 5438 C C . ILE B 1 205 ? -1.968 10.833 64.899 1.000 26.497 178 ILE BBB C 1
ATOM 5439 O O . ILE B 1 205 ? -2.865 11.459 65.520 1.000 26.163 178 ILE BBB O 1
ATOM 5455 N N . ASP B 1 206 ? -1.898 10.715 63.566 1.000 26.377 179 ASP BBB N 1
ATOM 5456 C CA . ASP B 1 206 ? -2.860 11.358 62.632 1.000 25.968 179 ASP BBB CA 1
ATOM 5457 C C . ASP B 1 206 ? -4.155 10.565 62.720 1.000 23.973 179 ASP BBB C 1
ATOM 5458 O O . ASP B 1 206 ? -4.081 9.366 63.067 1.000 22.271 179 ASP BBB O 1
ATOM 5467 N N . VAL B 1 207 ? -5.286 11.214 62.429 1.000 24.089 180 VAL BBB N 1
ATOM 5468 C CA . VAL B 1 207 ? -6.593 10.499 62.321 1.000 23.061 180 VAL BBB CA 1
ATOM 5469 C C . VAL B 1 207 ? -7.156 10.573 60.897 1.000 23.194 180 VAL BBB C 1
ATOM 5470 O O . VAL B 1 207 ? -6.957 11.550 60.197 1.000 23.918 180 VAL BBB O 1
ATOM 5483 N N . TRP B 1 208 ? -7.840 9.499 60.534 1.000 23.013 181 TRP BBB N 1
ATOM 5484 C CA . TRP B 1 208 ? -8.706 9.294 59.348 1.000 22.825 181 TRP BBB CA 1
ATOM 5485 C C . TRP B 1 208 ? -10.141 9.017 59.835 1.000 21.588 181 TRP BBB C 1
ATOM 5486 O O . TRP B 1 208 ? -10.376 7.997 60.558 1.000 20.649 181 TRP BBB O 1
ATOM 5507 N N . VAL B 1 209 ? -11.076 9.923 59.538 1.000 21.274 182 VAL BBB N 1
ATOM 5508 C CA . VAL B 1 209 ? -12.464 9.849 60.077 1.000 20.374 182 VAL BBB CA 1
ATOM 5509 C C . VAL B 1 209 ? -13.415 9.546 58.937 1.000 20.536 182 VAL BBB C 1
ATOM 5510 O O . VAL B 1 209 ? -13.346 10.222 57.921 1.000 21.506 182 VAL BBB O 1
ATOM 5523 N N . VAL B 1 210 ? -14.262 8.539 59.118 1.000 20.612 183 VAL BBB N 1
ATOM 5524 C CA . VAL B 1 210 ? -15.263 8.132 58.098 1.000 21.607 183 VAL BBB CA 1
ATOM 5525 C C . VAL B 1 210 ? -16.693 8.402 58.614 1.000 21.999 183 VAL BBB C 1
ATOM 5526 O O . VAL B 1 210 ? -17.080 7.833 59.639 1.000 21.327 183 VAL BBB O 1
ATOM 5539 N N . ARG B 1 211 ? -17.432 9.254 57.899 1.000 23.310 184 ARG BBB N 1
ATOM 5540 C CA . ARG B 1 211 ? -18.840 9.639 58.159 1.000 24.128 184 ARG BBB CA 1
ATOM 5541 C C . ARG B 1 211 ? -19.724 9.147 57.022 1.000 23.668 184 ARG BBB C 1
ATOM 5542 O O . ARG B 1 211 ? -19.681 9.728 55.944 1.000 23.909 184 ARG BBB O 1
ATOM 5563 N N . SER B 1 212 ? -20.429 8.059 57.262 1.000 22.939 185 SER BBB N 1
ATOM 5564 C CA . SER B 1 212 ? -21.510 7.507 56.403 1.000 23.900 185 SER BBB CA 1
ATOM 5565 C C . SER B 1 212 ? -22.648 7.003 57.296 1.000 23.759 185 SER BBB C 1
ATOM 5566 O O . SER B 1 212 ? -22.395 6.590 58.448 1.000 21.996 185 SER BBB O 1
ATOM 5574 N N . ARG B 1 213 ? -23.845 6.968 56.745 1.000 25.782 186 ARG BBB N 1
ATOM 5575 C CA . ARG B 1 213 ? -25.017 6.381 57.428 1.000 27.278 186 ARG BBB CA 1
ATOM 5576 C C . ARG B 1 213 ? -24.711 4.912 57.799 1.000 24.534 186 ARG BBB C 1
ATOM 5577 O O . ARG B 1 213 ? -25.224 4.399 58.821 1.000 24.157 186 ARG BBB O 1
ATOM 5598 N N . GLU B 1 214 ? -23.877 4.257 57.012 1.000 22.818 187 GLU BBB N 1
ATOM 5599 C CA . GLU B 1 214 ? -23.609 2.801 57.104 1.000 21.725 187 GLU BBB CA 1
ATOM 5600 C C . GLU B 1 214 ? -22.758 2.504 58.349 1.000 19.988 187 GLU BBB C 1
ATOM 5601 O O . GLU B 1 214 ? -23.013 1.472 59.007 1.000 19.473 187 GLU BBB O 1
ATOM 5613 N N . TRP B 1 215 ? -21.814 3.387 58.711 1.000 18.898 188 TRP BBB N 1
ATOM 5614 C CA . TRP B 1 215 ? -21.060 3.277 59.989 1.000 17.244 188 TRP BBB CA 1
ATOM 5615 C C . TRP B 1 215 ? -21.893 3.862 61.133 1.000 17.668 188 TRP BBB C 1
ATOM 5616 O O . TRP B 1 215 ? -21.891 3.301 62.217 1.000 17.581 188 TRP BBB O 1
ATOM 5637 N N . ALA B 1 216 ? -22.525 5.006 60.900 1.000 19.020 189 ALA BBB N 1
ATOM 5638 C CA . ALA B 1 216 ? -23.125 5.878 61.928 1.000 19.740 189 ALA BBB CA 1
ATOM 5639 C C . ALA B 1 216 ? -24.285 5.155 62.621 1.000 20.500 189 ALA BBB C 1
ATOM 5640 O O . ALA B 1 216 ? -24.369 5.253 63.840 1.000 20.062 189 ALA BBB O 1
ATOM 5647 N N . LEU B 1 217 ? -25.154 4.474 61.875 1.000 21.193 190 LEU BBB N 1
ATOM 5648 C CA . LEU B 1 217 ? -26.362 3.859 62.478 1.000 22.346 190 LEU BBB CA 1
ATOM 5649 C C . LEU B 1 217 ? -26.008 2.546 63.161 1.000 21.568 190 LEU BBB C 1
ATOM 5650 O O . LEU B 1 217 ? -25.982 1.527 62.469 1.000 21.291 190 LEU BBB O 1
ATOM 5666 N N . ASP B 1 218 ? -25.783 2.591 64.478 1.000 21.461 191 ASP BBB N 1
ATOM 5667 C CA . ASP B 1 218 ? -25.765 1.396 65.361 1.000 20.300 191 ASP BBB CA 1
ATOM 5668 C C . ASP B 1 218 ? -27.059 1.457 66.150 1.000 21.194 191 ASP BBB C 1
ATOM 5669 O O . ASP B 1 218 ? -27.478 2.577 66.441 1.000 21.907 191 ASP BBB O 1
ATOM 5678 N N . VAL B 1 219 ? -27.692 0.315 66.429 1.000 21.261 192 VAL BBB N 1
ATOM 5679 C CA . VAL B 1 219 ? -29.011 0.267 67.132 1.000 22.144 192 VAL BBB CA 1
ATOM 5680 C C . VAL B 1 219 ? -28.776 -0.051 68.609 1.000 21.887 192 VAL BBB C 1
ATOM 5681 O O . VAL B 1 219 ? -28.584 -1.252 68.897 1.000 21.278 192 VAL BBB O 1
ATOM 5694 N N . ASP B 1 220 ? -28.764 0.988 69.470 1.000 22.363 193 ASP BBB N 1
ATOM 5695 C CA . ASP B 1 220 ? -28.824 0.903 70.958 1.000 22.975 193 ASP BBB CA 1
ATOM 5696 C C . ASP B 1 220 ? -30.221 1.301 71.442 1.000 24.967 193 ASP BBB C 1
ATOM 5697 O O . ASP B 1 220 ? -30.806 0.550 72.253 1.000 26.079 193 ASP BBB O 1
ATOM 5706 N N . LEU B 1 221 ? -30.738 2.451 71.002 1.000 25.699 194 LEU BBB N 1
ATOM 5707 C CA . LEU B 1 221 ? -31.959 3.047 71.615 1.000 27.783 194 LEU BBB CA 1
ATOM 5708 C C . LEU B 1 221 ? -33.159 2.956 70.672 1.000 28.790 194 LEU BBB C 1
ATOM 5709 O O . LEU B 1 221 ? -33.005 2.813 69.463 1.000 28.366 194 LEU BBB O 1
ATOM 5725 N N . PRO B 1 222 ? -34.393 3.042 71.207 1.000 30.674 195 PRO BBB N 1
ATOM 5726 C CA . PRO B 1 222 ? -35.602 3.070 70.382 1.000 32.550 195 PRO BBB CA 1
ATOM 5727 C C . PRO B 1 222 ? -35.568 4.042 69.196 1.000 32.942 195 PRO BBB C 1
ATOM 5728 O O . PRO B 1 222 ? -36.236 3.821 68.231 1.000 33.534 195 PRO BBB O 1
ATOM 5739 N N . ALA B 1 223 ? -34.831 5.143 69.346 1.000 32.908 196 ALA BBB N 1
ATOM 5740 C CA . ALA B 1 223 ? -34.562 6.132 68.278 1.000 33.098 196 ALA BBB CA 1
ATOM 5741 C C . ALA B 1 223 ? -33.797 5.463 67.120 1.000 31.273 196 ALA BBB C 1
ATOM 5742 O O . ALA B 1 223 ? -34.158 5.641 65.951 1.000 31.653 196 ALA BBB O 1
ATOM 5749 N N . ASP B 1 224 ? -32.752 4.718 67.452 1.000 29.499 197 ASP BBB N 1
ATOM 5750 C CA . ASP B 1 224 ? -31.942 3.988 66.452 1.000 28.189 197 ASP BBB CA 1
ATOM 5751 C C . ASP B 1 224 ? -32.831 2.918 65.784 1.000 29.133 197 ASP BBB C 1
ATOM 5752 O O . ASP B 1 224 ? -32.684 2.737 64.584 1.000 28.844 197 ASP BBB O 1
ATOM 5761 N N . LEU B 1 225 ? -33.733 2.254 66.523 1.000 30.326 198 LEU BBB N 1
ATOM 5762 C CA . LEU B 1 225 ? -34.589 1.156 65.997 1.000 30.920 198 LEU BBB CA 1
ATOM 5763 C C . LEU B 1 225 ? -35.576 1.726 64.984 1.000 32.994 198 LEU BBB C 1
ATOM 5764 O O . LEU B 1 225 ? -35.686 1.136 63.903 1.000 32.621 198 LEU BBB O 1
ATOM 5780 N N . GLU B 1 226 ? -36.262 2.802 65.365 1.000 35.640 199 GLU BBB N 1
ATOM 5781 C CA . GLU B 1 226 ? -37.103 3.681 64.512 1.000 38.968 199 GLU BBB CA 1
ATOM 5782 C C . GLU B 1 226 ? -36.353 4.017 63.216 1.000 39.304 199 GLU BBB C 1
ATOM 5783 O O . GLU B 1 226 ? -36.858 3.674 62.117 1.000 39.806 199 GLU BBB O 1
ATOM 5795 N N . GLU B 1 227 ? -35.177 4.645 63.344 1.000 39.336 200 GLU BBB N 1
ATOM 5796 C CA . GLU B 1 227 ? -34.333 5.056 62.196 1.000 40.185 200 GLU BBB CA 1
ATOM 5797 C C . GLU B 1 227 ? -34.045 3.838 61.300 1.000 39.858 200 GLU BBB C 1
ATOM 5798 O O . GLU B 1 227 ? -34.172 3.971 60.065 1.000 40.843 200 GLU BBB O 1
ATOM 5810 N N . PHE B 1 228 ? -33.760 2.677 61.887 1.000 38.632 201 PHE BBB N 1
ATOM 5811 C CA . PHE B 1 228 ? -33.394 1.450 61.141 1.000 38.963 201 PHE BBB CA 1
ATOM 5812 C C . PHE B 1 228 ? -34.612 0.904 60.393 1.000 41.968 201 PHE BBB C 1
ATOM 5813 O O . PHE B 1 228 ? -34.446 0.490 59.206 1.000 41.416 201 PHE BBB O 1
ATOM 5830 N N . GLU B 1 229 ? -35.781 0.891 61.045 1.000 44.794 202 GLU BBB N 1
ATOM 5831 C CA . GLU B 1 229 ? -37.011 0.295 60.460 1.000 48.253 202 GLU BBB CA 1
ATOM 5832 C C . GLU B 1 229 ? -37.450 1.172 59.278 1.000 50.402 202 GLU BBB C 1
ATOM 5833 O O . GLU B 1 229 ? -37.750 0.613 58.204 1.000 51.226 202 GLU BBB O 1
ATOM 5845 N N . SER B 1 230 ? -37.394 2.496 59.418 1.000 51.401 203 SER BBB N 1
ATOM 5846 C CA . SER B 1 230 ? -37.884 3.424 58.374 1.000 53.569 203 SER BBB CA 1
ATOM 5847 C C . SER B 1 230 ? -36.995 3.278 57.131 1.000 53.841 203 SER BBB C 1
ATOM 5848 O O . SER B 1 230 ? -37.531 3.283 56.018 1.000 54.471 203 SER BBB O 1
ATOM 5856 N N . SER B 1 231 ? -35.683 3.101 57.310 1.000 53.881 204 SER BBB N 1
ATOM 5857 C CA . SER B 1 231 ? -34.719 2.828 56.204 1.000 54.274 204 SER BBB CA 1
ATOM 5858 C C . SER B 1 231 ? -35.190 1.669 55.307 1.000 56.922 204 SER BBB C 1
ATOM 5859 O O . SER B 1 231 ? -35.056 1.816 54.072 1.000 57.200 204 SER BBB O 1
ATOM 5867 N N . VAL B 1 232 ? -35.660 0.556 55.901 1.000 57.488 205 VAL BBB N 1
ATOM 5868 C CA . VAL B 1 232 ? -36.154 -0.670 55.190 1.000 59.666 205 VAL BBB CA 1
ATOM 5869 C C . VAL B 1 232 ? -37.264 -0.256 54.210 1.000 63.686 205 VAL BBB C 1
ATOM 5870 O O . VAL B 1 232 ? -37.009 -0.332 52.983 1.000 63.285 205 VAL BBB O 1
ATOM 5883 N N . ARG B 1 233 ? -38.413 0.213 54.725 1.000 66.394 206 ARG BBB N 1
ATOM 5884 C CA . ARG B 1 233 ? -39.585 0.668 53.916 1.000 71.077 206 ARG BBB CA 1
ATOM 5885 C C . ARG B 1 233 ? -39.108 1.455 52.675 1.000 69.059 206 ARG BBB C 1
ATOM 5886 O O . ARG B 1 233 ? -38.247 2.348 52.610 1.000 63.096 206 ARG BBB O 1
#

Foldseek 3Di:
DEEEEEEDEDLQPPLVQCVVPDPSVRSSVLLLLLQLQQLLQLVVAPLHPAYEYEYQDPVVCVSNVVSPHHYDYDDHPPDLQVSVLVVLVVCVVVPNQKYKYAYSQQNQAHNVNVVVQSPPPAQAWRFEEAPVRQFTRMIMYGRPQFRADHDGSRNVVVVVRCVVSVGHYDYDYDPRRHQGDNHPVSVVVVVVVVVVCCVVVPD/DEEEEEEAEALQCPLVQCVVPDPSVRSSVLRLVLLLLVLLQLVPAPLHDAAAYEYQDPVSVVSNVVSVHHYDYDDHPPDPLVSVLVVLVVCVVVPPFKYKYAYSFQNLAHNCNVVLQSPPDQQAWRFEEADVRQFTRMIMYGRPLFRADHDGRRNVVVVVSCVVSVHHYDYDYDSRSHQGDNHPVSVVVVVVVVD

Nearest PDB structures (foldseek):
  7p97-assembly2_BBB  TM=1.002E+00  e=2.745E-42  Mycetohabitans rhizoxinica HKI 454
  2i5e-assembly1_B  TM=9.208E-01  e=6.443E-16  Methanosarcina mazei Go1
  6bwg-assembly1_A  TM=8.350E-01  e=2.170E-17  Mycobacterium tuberculosis H37Rv
  6bwh-assembly3_C  TM=8.399E-01  e=2.635E-14  Mycobacterium tuberculosis H37Rv
  6oew-assembly1_A  TM=6.060E-01  e=1.398E-07  Leptospira borgpetersenii serovar Hardjo-bovis str. JB197

Sequence (398 aa):
GIWAVVPLKAPECCAKTRLAGVLSHAARQALFFSMASHVIGTLRASPRIASLLVVTPSESTAEMARAAGAEILWGPPDEGMANACSRAMAHIAAAGGERVMFVPGDLPLLDEAAIDMLSRAPVDAIGMAPNRDGHGTNGLICRPGAIPLFFSGPSFSAHQNAARRAGIDVWVVRSREWALDVDLPADLEEFESSVRDAKRRVLCGIWAVVPLKAPECCAKTRLAGVLSHAARQALFFSMASHVIGTLRASPRIASLLVVTPSESTAEMARAAGAEILWGPPDEGMANACSRAMAHIAAAGGERVMFVPGDLPLLDEAAIDMLSRAPVDAIGMAPNRDGHGTNGLICRPGAIPLFFSGPSFSAHQNAARRAGIDVWVVRSREWALDVDLPADLEEFESSVR